Protein AF-A0A1D6MT49-F1 (afdb_monomer)

Radius of gyration: 26.27 Å; Cα contacts (8 Å, |Δi|>4): 702; chains: 1; bounding box: 65×64×84 Å

Sequence (466 aa):
MQILVSMPCKPRFYFLPGPWLQYLLSILHSFCSPIRRLLASCLGPEHRSIMLPVFSGKDNLLPSGEEADRLFKALKNCRVRYFKDNGHTLLLVQSITLNSSPVIPISLSDYTYMYVCKRQCISSAIIFVPAQEDGVNLLTVIKGANMYRRGRQRDSVTDYLPPTLSEFRQTFDVDHRLFHLALSPVMMSTLKDGKIVRGLAGVPDKGPVLFVGYHALMGIELSPLYEEFLREKRTVVRGMAHPFLFGKKFESSRQETSRFDTVSMYGGLPVTPINMYRLFQRNQFVLLYPGGVREALHRKGEEYKLFWPDQPEFVRMAARFGVTIIPFGCVGEDDVLELVLDYNDQKNIPGLREWIQSINKEAERVRDSVKGEDGNQDMYLPALLPKVPGRFYYLFGQPIEMKGMGNLVRDRKSANEVYLRIKSQVEEIMSYLKRKREEDPYRSLPQRALYQATWGASAQVPTFEP

Mean predicted aligned error: 12.81 Å

Solvent-accessible surface area (backbone atoms only — not comparable to full-atom values): 27119 Å² total; per-residue (Å²): 135,89,88,90,88,87,88,86,91,83,88,80,81,80,85,69,58,71,72,57,48,51,50,52,49,50,48,54,54,62,52,55,55,54,51,54,53,50,49,58,68,56,61,43,99,86,54,90,68,68,39,74,57,75,33,23,53,65,26,94,83,49,59,41,70,67,50,36,47,49,47,55,74,71,35,95,50,53,48,52,31,22,37,64,90,36,44,77,45,70,73,45,66,70,69,86,87,80,97,75,86,82,88,78,89,78,79,92,76,85,84,92,74,95,67,87,79,77,96,76,76,60,79,80,79,87,87,66,73,81,41,53,47,92,93,59,58,67,66,59,49,35,43,22,72,67,64,55,41,54,57,98,61,74,45,81,74,82,38,58,63,79,70,50,73,67,55,47,43,46,47,53,69,54,74,33,31,66,56,49,65,56,32,57,68,42,51,27,12,15,29,97,90,66,52,62,40,75,41,61,80,32,53,77,97,66,52,30,32,37,39,38,36,69,41,46,63,78,48,66,63,49,61,63,51,55,51,49,33,43,71,77,66,70,43,72,52,32,32,53,34,65,58,67,61,77,53,68,86,85,58,50,48,75,31,67,70,58,84,50,19,54,46,38,34,59,44,32,36,60,63,45,74,69,52,53,51,56,36,49,77,63,38,33,38,34,35,41,37,74,23,38,63,40,22,21,60,44,48,86,95,38,80,95,53,83,34,51,55,96,67,37,59,69,49,23,55,32,17,69,69,35,24,30,36,27,33,23,20,62,45,34,60,83,30,43,37,39,81,75,35,35,66,83,57,42,59,72,37,85,70,50,27,59,51,34,52,54,51,46,75,70,46,80,73,93,40,82,88,42,73,69,76,45,29,42,67,84,52,76,83,70,42,72,42,84,32,89,60,25,38,34,40,37,40,36,39,57,68,42,73,23,58,90,40,52,63,31,59,76,36,62,66,62,17,39,52,52,40,52,50,46,52,50,51,21,53,49,42,35,54,50,48,63,56,48,54,75,64,23,83,45,33,34,52,69,51,41,50,52,48,26,72,73,67,35,88,83,50,84,79,74,66,56,85,120

pLDDT: mean 74.91, std 25.76, range [18.22, 98.81]

Organism: Zea mays (NCBI:txid4577)

Nearest PDB structures (foldseek):
  6jd4-assembly2_B  TM=3.204E-01  e=1.076E+00  Mycobacterium tuberculosis H37Rv
  4nh0-assembly1_A  TM=3.277E-01  e=1.974E+00  Thermomonospora curvata DSM 43183
  6j17-assembly1_A  TM=3.357E-01  e=2.098E+00  Mycobacterium tuberculosis H37Rv

InterPro domains:
  IPR007130 Diacylglycerol acyltransferase [PF03982] (284-357)

Structure (mmCIF, N/CA/C/O backbone):
data_AF-A0A1D6MT49-F1
#
_entry.id   AF-A0A1D6MT49-F1
#
loop_
_atom_site.group_PDB
_atom_site.id
_atom_site.type_symbol
_atom_site.label_atom_id
_atom_site.label_alt_id
_atom_site.label_comp_id
_atom_site.label_asym_id
_atom_site.label_entity_id
_atom_site.label_seq_id
_atom_site.pdbx_PDB_ins_code
_atom_site.Cartn_x
_atom_site.Cartn_y
_atom_site.Cartn_z
_atom_site.occupancy
_atom_site.B_iso_or_equiv
_atom_site.auth_seq_id
_atom_site.auth_comp_id
_atom_site.auth_asym_id
_atom_site.auth_atom_id
_atom_site.pdbx_PDB_model_num
ATOM 1 N N . MET A 1 1 ? 20.305 -27.100 -59.158 1.00 22.44 1 MET A N 1
ATOM 2 C CA . MET A 1 1 ? 21.741 -27.312 -58.875 1.00 22.44 1 MET A CA 1
ATOM 3 C C . MET A 1 1 ? 22.412 -25.938 -58.880 1.00 22.44 1 MET A C 1
ATOM 5 O O . MET A 1 1 ? 22.217 -25.247 -59.867 1.00 22.44 1 MET A O 1
ATOM 9 N N . GLN A 1 2 ? 23.099 -25.582 -57.773 1.00 18.52 2 GLN A N 1
ATOM 10 C CA . GLN A 1 2 ? 23.816 -24.317 -57.415 1.00 18.52 2 GLN A CA 1
ATOM 11 C C . GLN A 1 2 ? 22.938 -23.040 -57.283 1.00 18.52 2 GLN A C 1
ATOM 13 O O . GLN A 1 2 ? 22.251 -22.708 -58.236 1.00 18.52 2 GLN A O 1
ATOM 18 N N . ILE A 1 3 ? 22.746 -22.301 -56.166 1.00 18.22 3 ILE A N 1
ATOM 19 C CA . ILE A 1 3 ? 23.397 -21.967 -54.858 1.00 18.22 3 ILE A CA 1
ATOM 20 C C . ILE A 1 3 ? 24.230 -20.643 -54.827 1.00 18.22 3 ILE A C 1
ATOM 22 O O . ILE A 1 3 ? 25.303 -20.605 -55.414 1.00 18.22 3 ILE A O 1
ATOM 26 N N . LEU A 1 4 ? 23.735 -19.671 -54.007 1.00 19.23 4 LEU A N 1
ATOM 27 C CA . LEU A 1 4 ? 24.318 -18.471 -53.302 1.00 19.23 4 LEU A CA 1
ATOM 28 C C . LEU A 1 4 ? 24.817 -17.232 -54.127 1.00 19.23 4 LEU A C 1
ATOM 30 O O . LEU A 1 4 ? 25.300 -17.426 -55.229 1.00 19.23 4 LEU A O 1
ATOM 34 N N . VAL A 1 5 ? 24.743 -15.928 -53.728 1.00 19.23 5 VAL A N 1
ATOM 35 C CA . VAL A 1 5 ? 24.932 -15.195 -52.428 1.00 19.23 5 VAL A CA 1
ATOM 36 C C . VAL A 1 5 ? 24.256 -13.764 -52.367 1.00 19.23 5 VAL A C 1
ATOM 38 O O . VAL A 1 5 ? 24.274 -13.043 -53.355 1.00 19.23 5 VAL A O 1
ATOM 41 N N . SER A 1 6 ? 23.737 -13.383 -51.171 1.00 19.42 6 SER A N 1
ATOM 42 C CA . SER A 1 6 ? 23.529 -12.092 -50.402 1.00 19.42 6 SER A CA 1
ATOM 43 C C . SER A 1 6 ? 22.994 -10.706 -50.908 1.00 19.42 6 SER A C 1
ATOM 45 O O . SER A 1 6 ? 23.407 -10.172 -51.927 1.00 19.42 6 SER A O 1
ATOM 47 N N . MET A 1 7 ? 22.192 -10.075 -50.010 1.00 24.58 7 MET A N 1
ATOM 48 C CA . MET A 1 7 ? 21.648 -8.680 -49.832 1.00 24.58 7 MET A CA 1
ATOM 49 C C . MET A 1 7 ? 22.694 -7.509 -49.824 1.00 24.58 7 MET A C 1
ATOM 51 O O . MET A 1 7 ? 23.863 -7.874 -49.706 1.00 24.58 7 MET A O 1
ATOM 55 N N . PRO A 1 8 ? 22.385 -6.155 -49.858 1.00 26.84 8 PRO A N 1
ATOM 56 C CA . PRO A 1 8 ? 21.319 -5.414 -49.109 1.00 26.84 8 PRO A CA 1
ATOM 57 C C . PRO A 1 8 ? 20.685 -4.080 -49.658 1.00 26.84 8 PRO A C 1
ATOM 59 O O . PRO A 1 8 ? 21.189 -3.423 -50.559 1.00 26.84 8 PRO A O 1
ATOM 62 N N . CYS A 1 9 ? 19.586 -3.659 -48.993 1.00 23.52 9 CYS A N 1
ATOM 63 C CA . CYS A 1 9 ? 19.041 -2.293 -48.743 1.00 23.52 9 CYS A CA 1
ATOM 64 C C . CYS A 1 9 ? 18.760 -1.257 -49.871 1.00 23.52 9 CYS A C 1
ATOM 66 O O . CYS A 1 9 ? 19.683 -0.623 -50.373 1.00 23.52 9 CYS A O 1
ATOM 68 N N . LYS A 1 10 ? 17.470 -0.888 -50.065 1.00 21.61 10 LYS A N 1
ATOM 69 C CA . LYS A 1 10 ? 16.895 0.494 -49.960 1.00 21.61 10 LYS A CA 1
ATOM 70 C C . LYS A 1 10 ? 15.378 0.530 -50.299 1.00 21.61 10 LYS A C 1
ATOM 72 O O . LYS A 1 10 ? 14.931 -0.278 -51.110 1.00 21.61 10 LYS A O 1
ATOM 77 N N . PRO A 1 11 ? 14.577 1.443 -49.703 1.00 27.05 11 PRO A N 1
ATOM 78 C CA . PRO A 1 11 ? 13.114 1.449 -49.819 1.00 27.05 11 PRO A CA 1
ATOM 79 C C . PRO A 1 11 ? 12.639 2.092 -51.133 1.00 27.05 11 PRO A C 1
ATOM 81 O O . PRO A 1 11 ? 13.095 3.173 -51.504 1.00 27.05 11 PRO A O 1
ATOM 84 N N . ARG A 1 12 ? 11.690 1.450 -51.828 1.00 23.98 12 ARG A N 1
ATOM 85 C CA . ARG A 1 12 ? 10.946 2.060 -52.942 1.00 23.98 12 ARG A CA 1
ATOM 86 C C . ARG A 1 12 ? 9.731 2.807 -52.390 1.00 23.98 12 ARG A C 1
ATOM 88 O O . ARG A 1 12 ? 8.827 2.190 -51.835 1.00 23.98 12 ARG A O 1
ATOM 95 N N . PHE A 1 13 ? 9.713 4.124 -52.576 1.00 25.23 13 PHE A N 1
ATOM 96 C CA . PHE A 1 13 ? 8.504 4.940 -52.495 1.00 25.23 13 PHE A CA 1
ATOM 97 C C . PHE A 1 13 ? 7.553 4.526 -53.624 1.00 25.23 13 PHE A C 1
ATOM 99 O O . PHE A 1 13 ? 7.939 4.539 -54.794 1.00 25.23 13 PHE A O 1
ATOM 106 N N . TYR A 1 14 ? 6.315 4.166 -53.288 1.00 25.69 14 TYR A N 1
ATOM 107 C CA . TYR A 1 14 ? 5.247 4.052 -54.276 1.00 25.69 14 TYR A CA 1
ATOM 108 C C . TYR A 1 14 ? 4.741 5.465 -54.596 1.00 25.69 14 TYR A C 1
ATOM 110 O O . TYR A 1 14 ? 4.275 6.179 -53.710 1.00 25.69 14 TYR A O 1
ATOM 118 N N . PHE A 1 15 ? 4.873 5.886 -55.856 1.00 27.39 15 PHE A N 1
ATOM 119 C CA . PHE A 1 15 ? 4.299 7.135 -56.355 1.00 27.39 15 PHE A CA 1
ATOM 120 C C . PHE A 1 15 ? 2.765 7.043 -56.313 1.00 27.39 15 PHE A C 1
ATOM 122 O O . PHE A 1 15 ? 2.170 6.261 -57.053 1.00 27.39 15 PHE A O 1
ATOM 129 N N . LEU A 1 16 ? 2.123 7.840 -55.455 1.00 29.00 16 LEU A N 1
ATOM 130 C CA . LEU A 1 16 ? 0.675 8.063 -55.495 1.00 29.00 16 LEU A CA 1
ATOM 131 C C . LEU A 1 16 ? 0.337 9.047 -56.637 1.00 29.00 16 LEU A C 1
ATOM 133 O O . LEU A 1 16 ? 1.079 10.014 -56.829 1.00 29.00 16 LEU A O 1
ATOM 137 N N . PRO A 1 17 ? -0.765 8.852 -57.389 1.00 30.45 17 PRO A N 1
ATOM 138 C CA . PRO A 1 17 ? -1.166 9.763 -58.464 1.00 30.45 17 PRO A CA 1
ATOM 139 C C . PRO A 1 17 ? -1.373 11.199 -57.953 1.00 30.45 17 PRO A C 1
ATOM 141 O O . PRO A 1 17 ? -1.915 11.398 -56.866 1.00 30.45 17 PRO A O 1
ATOM 144 N N . GLY A 1 18 ? -1.005 12.207 -58.754 1.00 31.23 18 GLY A N 1
ATOM 145 C CA . GLY A 1 18 ? -1.071 13.639 -58.397 1.00 31.23 18 GLY A CA 1
ATOM 146 C C . GLY A 1 18 ? -2.374 14.124 -57.726 1.00 31.23 18 GLY A C 1
ATOM 147 O O . GLY A 1 18 ? -2.281 14.854 -56.738 1.00 31.23 18 GLY A O 1
ATOM 148 N N . PRO A 1 19 ? -3.573 13.675 -58.151 1.00 33.53 19 PRO A N 1
ATOM 149 C CA . PRO A 1 19 ? -4.834 14.037 -57.496 1.00 33.53 19 PRO A CA 1
ATOM 150 C C . PRO A 1 19 ? -4.974 13.476 -56.072 1.00 33.53 19 PRO A C 1
ATOM 152 O O . PRO A 1 19 ? -5.526 14.137 -55.197 1.00 33.53 19 PRO A O 1
ATOM 155 N N . TRP A 1 20 ? -4.427 12.284 -55.810 1.00 31.34 20 TRP A N 1
ATOM 156 C CA . TRP A 1 20 ? -4.432 11.652 -54.487 1.00 31.34 20 TRP A CA 1
ATOM 157 C C . TRP A 1 20 ? -3.430 12.302 -53.537 1.00 31.34 20 TRP A C 1
ATOM 159 O O . TRP A 1 20 ? -3.721 12.447 -52.354 1.00 31.34 20 TRP A O 1
ATOM 169 N N . LEU A 1 21 ? -2.280 12.749 -54.051 1.00 31.88 21 LEU A N 1
ATOM 170 C CA . LEU A 1 21 ? -1.308 13.520 -53.277 1.00 31.88 21 LEU A CA 1
ATOM 171 C C . LEU A 1 21 ? -1.859 14.908 -52.914 1.00 31.88 21 LEU A C 1
ATOM 173 O O . LEU A 1 21 ? -1.685 15.352 -51.785 1.00 31.88 21 LEU A O 1
ATOM 177 N N . GLN A 1 22 ? -2.579 15.569 -53.827 1.00 33.41 22 GLN A N 1
ATOM 178 C CA . GLN A 1 22 ? -3.292 16.821 -53.541 1.00 33.41 22 GLN A CA 1
ATOM 179 C C . GLN A 1 22 ? -4.463 16.626 -52.576 1.00 33.41 22 GLN A C 1
ATOM 181 O O . GLN A 1 22 ? -4.659 17.468 -51.705 1.00 33.41 22 GLN A O 1
ATOM 186 N N . TYR A 1 23 ? -5.185 15.507 -52.658 1.00 36.97 23 TYR A N 1
ATOM 187 C CA . TYR A 1 23 ? -6.219 15.146 -51.690 1.00 36.97 23 TYR A CA 1
ATOM 188 C C . TYR A 1 23 ? -5.621 14.913 -50.292 1.00 36.97 23 TYR A C 1
ATOM 190 O O . TYR A 1 23 ? -6.043 15.562 -49.339 1.00 36.97 23 TYR A O 1
ATOM 198 N N . LEU A 1 24 ? -4.558 14.110 -50.171 1.00 32.41 24 LEU A N 1
ATOM 199 C CA . LEU A 1 24 ? -3.821 13.891 -48.916 1.00 32.41 24 LEU A CA 1
ATOM 200 C C . LEU A 1 24 ? -3.189 15.175 -48.360 1.00 32.41 24 LEU A C 1
ATOM 202 O O . LEU A 1 24 ? -3.254 15.409 -47.158 1.00 32.41 24 LEU A O 1
ATOM 206 N N . LEU A 1 25 ? -2.624 16.039 -49.209 1.00 34.34 25 LEU A N 1
ATOM 207 C CA . LEU A 1 25 ? -2.097 17.345 -48.800 1.00 34.34 25 LEU A CA 1
ATOM 208 C C . LEU A 1 25 ? -3.211 18.310 -48.386 1.00 34.34 25 LEU A C 1
ATOM 210 O O . LEU A 1 25 ? -3.005 19.074 -47.452 1.00 34.34 25 LEU A O 1
ATOM 214 N N . SER A 1 26 ? -4.381 18.269 -49.032 1.00 33.81 26 SER A N 1
ATOM 215 C CA . SER A 1 26 ? -5.559 19.065 -48.655 1.00 33.81 26 SER A CA 1
ATOM 216 C C . SER A 1 26 ? -6.146 18.608 -47.322 1.00 33.81 26 SER A C 1
ATOM 218 O O . SER A 1 26 ? -6.493 19.446 -46.496 1.00 33.81 26 SER A O 1
ATOM 220 N N . ILE A 1 27 ? -6.140 17.296 -47.067 1.00 34.47 27 ILE A N 1
ATOM 221 C CA . ILE A 1 27 ? -6.433 16.689 -45.771 1.00 34.47 27 ILE A CA 1
ATOM 222 C C . ILE A 1 27 ? -5.391 17.206 -44.772 1.00 34.47 27 ILE A C 1
ATOM 224 O O . ILE A 1 27 ? -5.742 17.953 -43.874 1.00 34.47 27 ILE A O 1
ATOM 228 N N . LEU A 1 28 ? -4.092 16.981 -44.968 1.00 31.69 28 LEU A N 1
ATOM 229 C CA . LEU A 1 28 ? -3.046 17.434 -44.036 1.00 31.69 28 LEU A CA 1
ATOM 230 C C . LEU A 1 28 ? -3.089 18.955 -43.746 1.00 31.69 28 LEU A C 1
ATOM 232 O O . LEU A 1 28 ? -2.976 19.365 -42.588 1.00 31.69 28 LEU A O 1
ATOM 236 N N . HIS A 1 29 ? -3.344 19.806 -44.749 1.00 32.69 29 HIS A N 1
ATOM 237 C CA . HIS A 1 29 ? -3.513 21.257 -44.563 1.00 32.69 29 HIS A CA 1
ATOM 238 C C . HIS A 1 29 ? -4.790 21.611 -43.781 1.00 32.69 29 HIS A C 1
ATOM 240 O O . HIS A 1 29 ? -4.765 22.490 -42.910 1.00 32.69 29 HIS A O 1
ATOM 246 N N . SER A 1 30 ? -5.894 20.915 -44.068 1.00 34.25 30 SER A N 1
ATOM 247 C CA . SER A 1 30 ? -7.178 21.068 -43.377 1.00 34.25 30 SER A CA 1
ATOM 248 C C . SER A 1 30 ? -7.154 20.463 -41.966 1.00 34.25 30 SER A C 1
ATOM 250 O O . SER A 1 30 ? -7.950 20.860 -41.128 1.00 34.25 30 SER A O 1
ATOM 252 N N . PHE A 1 31 ? -6.195 19.586 -41.643 1.00 32.00 31 PHE A N 1
ATOM 253 C CA . PHE A 1 31 ? -5.960 19.054 -40.295 1.00 32.00 31 PHE A CA 1
ATOM 254 C C . PHE A 1 31 ? -5.056 19.977 -39.451 1.00 32.00 31 PHE A C 1
ATOM 256 O O . PHE A 1 31 ? -5.319 20.186 -38.266 1.00 32.00 31 PHE A O 1
ATOM 263 N N . CYS A 1 32 ? -4.033 20.618 -40.031 1.00 30.72 32 CYS A N 1
ATOM 264 C CA . CYS A 1 32 ? -3.114 21.483 -39.272 1.00 30.72 32 CYS A CA 1
ATOM 265 C C . CYS A 1 32 ? -3.709 22.846 -38.846 1.00 30.72 32 CYS A C 1
ATOM 267 O O . CYS A 1 32 ? -3.345 23.372 -37.787 1.00 30.72 32 CYS A O 1
ATOM 269 N N . SER A 1 33 ? -4.621 23.441 -39.629 1.00 32.62 33 SER A N 1
ATOM 270 C CA . SER A 1 33 ? -5.199 24.771 -39.329 1.00 32.62 33 SER A CA 1
ATOM 271 C C . SER A 1 33 ? -6.239 24.763 -38.187 1.00 32.62 33 SER A C 1
ATOM 273 O O . SER A 1 33 ? -6.153 25.626 -37.302 1.00 32.62 33 SER A O 1
ATOM 275 N N . PRO A 1 34 ? -7.185 23.802 -38.117 1.00 37.09 34 PRO A N 1
ATOM 276 C CA . PRO A 1 34 ? -8.153 23.709 -37.027 1.00 37.09 34 PRO A CA 1
ATOM 277 C C . PRO A 1 34 ? -7.508 23.273 -35.717 1.00 37.09 34 PRO A C 1
ATOM 279 O O . PRO A 1 34 ? -7.871 23.818 -34.683 1.00 37.09 34 PRO A O 1
ATOM 282 N N . ILE A 1 35 ? -6.504 22.386 -35.739 1.00 35.97 35 ILE A N 1
ATOM 283 C CA . ILE A 1 35 ? -5.742 22.009 -34.537 1.00 35.97 35 ILE A CA 1
ATOM 284 C C . ILE A 1 35 ? -5.050 23.238 -33.937 1.00 35.97 35 ILE A C 1
ATOM 286 O O . ILE A 1 35 ? -5.161 23.467 -32.737 1.00 35.97 35 ILE A O 1
ATOM 290 N N . ARG A 1 36 ? -4.406 24.091 -34.749 1.00 34.56 36 ARG A N 1
ATOM 291 C CA . ARG A 1 36 ? -3.805 25.349 -34.261 1.00 34.56 36 ARG A CA 1
ATOM 292 C C . ARG A 1 36 ? -4.834 26.302 -33.646 1.00 34.56 36 ARG A C 1
ATOM 294 O O . ARG A 1 36 ? -4.564 26.863 -32.586 1.00 34.56 36 ARG A O 1
ATOM 301 N N . ARG A 1 37 ? -6.007 26.477 -34.269 1.00 34.66 37 ARG A N 1
ATOM 302 C CA . ARG A 1 37 ? -7.079 27.352 -33.746 1.00 34.66 37 ARG A CA 1
ATOM 303 C C . ARG A 1 37 ? -7.774 26.767 -32.512 1.00 34.66 37 ARG A C 1
ATOM 305 O O . ARG A 1 37 ? -8.091 27.508 -31.586 1.00 34.66 37 ARG A O 1
ATOM 312 N N . LEU A 1 38 ? -7.965 25.450 -32.460 1.00 36.88 38 LEU A N 1
ATOM 313 C CA . LEU A 1 38 ? -8.563 24.739 -31.330 1.00 36.88 38 LEU A CA 1
ATOM 314 C C . LEU A 1 38 ? -7.609 24.723 -30.127 1.00 36.88 38 LEU A C 1
ATOM 316 O O . LEU A 1 38 ? -8.044 25.031 -29.018 1.00 36.88 38 LEU A O 1
ATOM 320 N N . LEU A 1 39 ? -6.312 24.475 -30.351 1.00 35.84 39 LEU A N 1
ATOM 321 C CA . LEU A 1 39 ? -5.260 24.637 -29.344 1.00 35.84 39 LEU A CA 1
ATOM 322 C C . LEU A 1 39 ? -5.240 26.079 -28.827 1.00 35.84 39 LEU A C 1
ATOM 324 O O . LEU A 1 39 ? -5.322 26.271 -27.621 1.00 35.84 39 LEU A O 1
ATOM 328 N N . ALA A 1 40 ? -5.257 27.091 -29.702 1.00 36.06 40 ALA A N 1
ATOM 329 C CA . ALA A 1 40 ? -5.340 28.494 -29.285 1.00 36.06 40 ALA A CA 1
ATOM 330 C C . ALA A 1 40 ? -6.603 28.802 -28.450 1.00 36.06 40 ALA A C 1
ATOM 332 O O . ALA A 1 40 ? -6.521 29.533 -27.467 1.00 36.06 40 ALA A O 1
ATOM 333 N N . SER A 1 41 ? -7.752 28.193 -28.772 1.00 35.62 41 SER A N 1
ATOM 334 C CA . SER A 1 41 ? -9.004 28.366 -28.014 1.00 35.62 41 SER A CA 1
ATOM 335 C C . SER A 1 41 ? -9.035 27.626 -26.664 1.00 35.62 41 SER A C 1
ATOM 337 O O . SER A 1 41 ? -9.699 28.068 -25.731 1.00 35.62 41 SER A O 1
ATOM 339 N N . CYS A 1 42 ? -8.297 26.517 -26.534 1.00 35.50 42 CYS A N 1
ATOM 340 C CA . CYS A 1 42 ? -8.159 25.740 -25.296 1.00 35.50 42 CYS A CA 1
ATOM 341 C C . CYS A 1 42 ? -7.047 26.271 -24.369 1.00 35.50 42 CYS A C 1
ATOM 343 O O . CYS A 1 42 ? -6.980 25.858 -23.213 1.00 35.50 42 CYS A O 1
ATOM 345 N N . LEU A 1 43 ? -6.186 27.165 -24.873 1.00 36.94 43 LEU A N 1
ATOM 346 C CA . LEU A 1 43 ? -5.011 27.739 -24.201 1.00 36.94 43 LEU A CA 1
ATOM 347 C C . LEU A 1 43 ? -5.236 29.157 -23.644 1.00 36.94 43 LEU A C 1
ATOM 349 O O . LEU A 1 43 ? -4.282 29.788 -23.190 1.00 36.94 43 LEU A O 1
ATOM 353 N N . GLY A 1 44 ? -6.473 29.667 -23.651 1.00 35.16 44 GLY A N 1
ATOM 354 C CA . GLY A 1 44 ? -6.799 30.920 -22.965 1.00 35.16 44 GLY A CA 1
ATOM 355 C C . GLY A 1 44 ? -6.464 30.845 -21.462 1.00 35.16 44 GLY A C 1
ATOM 356 O O . GLY A 1 44 ? -6.595 29.768 -20.871 1.00 35.16 44 GLY A O 1
ATOM 357 N N . PRO A 1 45 ? -6.063 31.962 -20.820 1.00 34.75 45 PRO A N 1
ATOM 358 C CA . PRO A 1 45 ? -5.548 31.988 -19.442 1.00 34.75 45 PRO A CA 1
ATOM 359 C C . PRO A 1 45 ? -6.517 31.445 -18.372 1.00 34.75 45 PRO A C 1
ATOM 361 O O . PRO A 1 45 ? -6.096 31.168 -17.251 1.00 34.75 45 PRO A O 1
ATOM 364 N N . GLU A 1 46 ? -7.789 31.221 -18.713 1.00 34.12 46 GLU A N 1
ATOM 365 C CA . GLU A 1 46 ? -8.820 30.706 -17.806 1.00 34.12 46 GLU A CA 1
ATOM 366 C C . GLU A 1 46 ? -9.073 29.180 -17.882 1.00 34.12 46 GLU A C 1
ATOM 368 O O . GLU A 1 46 ? -9.822 28.634 -17.065 1.00 34.12 46 GLU A O 1
ATOM 373 N N . HIS A 1 47 ? -8.464 28.439 -18.821 1.00 37.19 47 HIS A N 1
ATOM 374 C CA . HIS A 1 47 ? -8.821 27.033 -19.077 1.00 37.19 47 HIS A CA 1
ATOM 375 C C . HIS A 1 47 ? -7.827 25.995 -18.504 1.00 37.19 47 HIS A C 1
ATOM 377 O O . HIS A 1 47 ? -6.733 25.777 -19.015 1.00 37.19 47 HIS A O 1
ATOM 383 N N . ARG A 1 48 ? -8.257 25.261 -17.460 1.00 39.19 48 ARG A N 1
ATOM 384 C CA . ARG A 1 48 ? -7.541 24.125 -16.825 1.00 39.19 48 ARG A CA 1
ATOM 385 C C . ARG A 1 48 ? -7.928 22.745 -17.403 1.00 39.19 48 ARG A C 1
ATOM 387 O O . ARG A 1 48 ? -8.252 21.829 -16.649 1.00 39.19 48 ARG A O 1
ATOM 394 N N . SER A 1 49 ? -7.969 22.574 -18.723 1.00 39.41 49 SER A N 1
ATOM 395 C CA . SER A 1 49 ? -8.287 21.265 -19.331 1.00 39.41 49 SER A CA 1
ATOM 396 C C . SER A 1 49 ? -7.034 20.379 -19.442 1.00 39.41 49 SER A C 1
ATOM 398 O O . SER A 1 49 ? -5.986 20.846 -19.882 1.00 39.41 49 SER A O 1
ATOM 400 N N . ILE A 1 50 ? -7.127 19.103 -19.042 1.00 42.78 50 ILE A N 1
ATOM 401 C CA . ILE A 1 50 ? -6.077 18.083 -19.244 1.00 42.78 50 ILE A CA 1
ATOM 402 C C . ILE A 1 50 ? -6.347 17.376 -20.579 1.00 42.78 50 ILE A C 1
ATOM 404 O O . ILE A 1 50 ? -7.484 16.980 -20.828 1.00 42.78 50 ILE A O 1
ATOM 408 N N . MET A 1 51 ? -5.322 17.223 -21.421 1.00 47.19 51 MET A N 1
ATOM 409 C CA . MET A 1 51 ? -5.419 16.637 -22.767 1.00 47.19 51 MET A CA 1
ATOM 410 C C . MET A 1 51 ? -4.627 15.321 -22.847 1.00 47.19 51 MET A C 1
ATOM 412 O O . MET A 1 51 ? -3.502 15.287 -22.348 1.00 47.19 51 MET A O 1
ATOM 416 N N . LEU A 1 52 ? -5.197 14.279 -23.477 1.00 47.19 52 LEU A N 1
ATOM 417 C CA . LEU A 1 52 ? -4.543 12.989 -23.778 1.00 47.19 52 LEU A CA 1
ATOM 418 C C . LEU A 1 52 ? -4.391 12.812 -25.286 1.00 47.19 52 LEU A C 1
ATOM 420 O O . LEU A 1 52 ? -5.267 12.226 -25.923 1.00 47.19 52 LEU A O 1
ATOM 424 N N . PRO A 1 53 ? -3.340 13.341 -25.904 1.00 49.66 53 PRO A N 1
ATOM 425 C CA . PRO A 1 53 ? -3.009 12.924 -27.250 1.00 49.66 53 PRO A CA 1
ATOM 426 C C . PRO A 1 53 ? -2.428 11.499 -27.243 1.00 49.66 53 PRO A C 1
ATOM 428 O O . PRO A 1 53 ? -1.492 11.179 -26.502 1.00 49.66 53 PRO A O 1
ATOM 431 N N . VAL A 1 54 ? -3.030 10.654 -28.079 1.00 48.81 54 VAL A N 1
ATOM 432 C CA . VAL A 1 54 ? -2.604 9.285 -28.379 1.00 48.81 54 VAL A CA 1
ATOM 433 C C . VAL A 1 54 ? -1.917 9.303 -29.742 1.00 48.81 54 VAL A C 1
ATOM 435 O O . VAL A 1 54 ? -2.482 9.831 -30.698 1.00 48.81 54 VAL A O 1
ATOM 438 N N . PHE A 1 55 ? -0.702 8.768 -29.818 1.00 50.56 55 PHE A N 1
ATOM 439 C CA . PHE A 1 55 ? 0.134 8.783 -31.021 1.00 50.56 55 PHE A CA 1
ATOM 440 C C . PHE A 1 55 ? 0.458 7.360 -31.466 1.00 50.56 55 PHE A C 1
ATOM 442 O O . PHE A 1 55 ? 0.603 6.467 -30.630 1.00 50.56 55 PHE A O 1
ATOM 449 N N . SER A 1 56 ? 0.610 7.177 -32.775 1.00 49.47 56 SER A N 1
ATOM 450 C CA . SER A 1 56 ? 0.796 5.880 -33.421 1.00 49.47 56 SER A CA 1
ATOM 451 C C . SER A 1 56 ? 2.077 5.882 -34.246 1.00 49.47 56 SER A C 1
ATOM 453 O O . SER A 1 56 ? 2.276 6.775 -35.065 1.00 49.47 56 SER A O 1
ATOM 455 N N . GLY A 1 57 ? 2.962 4.909 -34.035 1.00 44.94 57 GLY A N 1
ATOM 456 C CA . GLY A 1 57 ? 4.299 4.914 -34.635 1.00 44.94 57 GLY A CA 1
ATOM 457 C C . GLY A 1 57 ? 4.396 4.384 -36.069 1.00 44.94 57 GLY A C 1
ATOM 458 O O . GLY A 1 57 ? 5.345 4.742 -36.764 1.00 44.94 57 GLY A O 1
ATOM 459 N N . LYS A 1 58 ? 3.439 3.566 -36.532 1.00 51.25 58 LYS A N 1
ATOM 460 C CA . LYS A 1 58 ? 3.383 3.056 -37.922 1.00 51.25 58 LYS A CA 1
ATOM 461 C C . LYS A 1 58 ? 2.394 3.811 -38.807 1.00 51.25 58 LYS A C 1
ATOM 463 O O . LYS A 1 58 ? 2.140 3.400 -39.938 1.00 51.25 58 LYS A O 1
ATOM 468 N N . ASP A 1 59 ? 1.814 4.886 -38.290 1.00 50.81 59 ASP A N 1
ATOM 469 C CA . ASP A 1 59 ? 0.784 5.639 -38.984 1.00 50.81 59 ASP A CA 1
ATOM 470 C C . ASP A 1 59 ? 1.367 6.840 -39.745 1.00 50.81 59 ASP A C 1
ATOM 472 O O . ASP A 1 59 ? 2.201 7.576 -39.224 1.00 50.81 59 ASP A O 1
ATOM 476 N N . ASN A 1 60 ? 0.902 7.040 -40.979 1.00 50.38 60 ASN A N 1
ATOM 477 C CA . ASN A 1 60 ? 1.236 8.194 -41.820 1.00 50.38 60 ASN A CA 1
ATOM 478 C C . ASN A 1 60 ? 0.162 9.303 -41.749 1.00 50.38 60 ASN A C 1
ATOM 480 O O . ASN A 1 60 ? 0.308 10.327 -42.417 1.00 50.38 60 ASN A O 1
ATOM 484 N N . LEU A 1 61 ? -0.930 9.088 -40.999 1.00 44.06 61 LEU A N 1
ATOM 485 C CA . LEU A 1 61 ? -2.079 9.999 -40.877 1.00 44.06 61 LEU A CA 1
ATOM 486 C C . LEU A 1 61 ? -2.204 10.650 -39.486 1.00 44.06 61 LEU A C 1
ATOM 488 O O . LEU A 1 61 ? -2.625 11.804 -39.398 1.00 44.06 61 LEU A O 1
ATOM 492 N N . LEU A 1 62 ? -1.840 9.951 -38.405 1.00 48.69 62 LEU A N 1
ATOM 493 C CA . LEU A 1 62 ? -1.764 10.508 -37.048 1.00 48.69 62 LEU A CA 1
ATOM 494 C C . LEU A 1 62 ? -0.430 11.239 -36.797 1.00 48.69 62 LEU A C 1
ATOM 496 O O . LEU A 1 62 ? 0.561 10.992 -37.485 1.00 48.69 62 LEU A O 1
ATOM 500 N N . PRO A 1 63 ? -0.377 12.164 -35.818 1.00 49.41 63 PRO A N 1
ATOM 501 C CA . PRO A 1 63 ? 0.854 12.874 -35.494 1.00 49.41 63 PRO A CA 1
ATOM 502 C C . PRO A 1 63 ? 2.009 11.907 -35.172 1.00 49.41 63 PRO A C 1
ATOM 504 O O . PRO A 1 63 ? 1.843 10.945 -34.422 1.00 49.41 63 PRO A O 1
ATOM 507 N N . SER A 1 64 ? 3.182 12.174 -35.752 1.00 55.66 64 SER A N 1
ATOM 508 C CA . SER A 1 64 ? 4.385 11.347 -35.609 1.00 55.66 64 SER A CA 1
ATOM 509 C C . SER A 1 64 ? 4.957 11.396 -34.185 1.00 55.66 64 SER A C 1
ATOM 511 O O . SER A 1 64 ? 4.604 12.260 -33.379 1.00 55.66 64 SER A O 1
ATOM 513 N N . GLY A 1 65 ? 5.912 10.513 -33.872 1.00 55.66 65 GLY A N 1
ATOM 514 C CA . GLY A 1 65 ? 6.660 10.584 -32.608 1.00 55.66 65 GLY A CA 1
ATOM 515 C C . GLY A 1 65 ? 7.340 11.945 -32.369 1.00 55.66 65 GLY A C 1
ATOM 516 O O . GLY A 1 65 ? 7.463 12.381 -31.228 1.00 55.66 65 GLY A O 1
ATOM 517 N N . GLU A 1 66 ? 7.708 12.666 -33.431 1.00 60.44 66 GLU A N 1
ATOM 518 C CA . GLU A 1 66 ? 8.255 14.028 -33.332 1.00 60.44 66 GLU A CA 1
ATOM 519 C C . GLU A 1 66 ? 7.192 15.053 -32.915 1.00 60.44 66 GLU A C 1
ATOM 521 O O . GLU A 1 66 ? 7.458 15.953 -32.117 1.00 60.44 66 GLU A O 1
ATOM 526 N N . GLU A 1 67 ? 5.962 14.901 -33.405 1.00 59.50 67 GLU A N 1
ATOM 527 C CA . GLU A 1 67 ? 4.834 15.740 -33.004 1.00 59.50 67 GLU A CA 1
ATOM 528 C C . GLU A 1 67 ? 4.396 15.432 -31.562 1.00 59.50 67 GLU A C 1
ATOM 530 O O . GLU A 1 67 ? 4.017 16.346 -30.823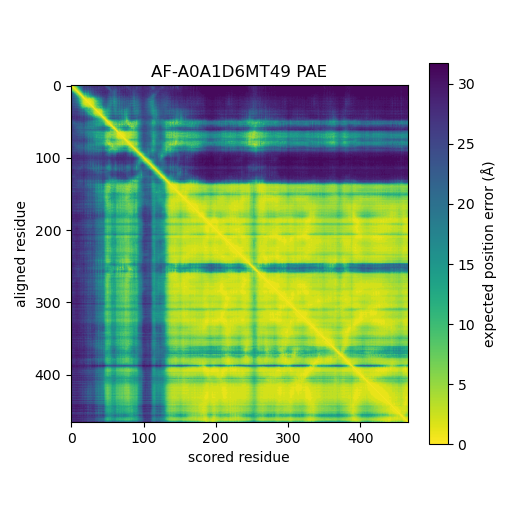 1.00 59.50 67 GLU A O 1
ATOM 535 N N . ALA A 1 68 ? 4.543 14.178 -31.120 1.00 61.75 68 ALA A N 1
ATOM 536 C CA . ALA A 1 68 ? 4.399 13.789 -29.719 1.00 61.75 68 ALA A CA 1
ATOM 537 C C . ALA A 1 68 ? 5.412 14.517 -28.825 1.00 61.75 68 ALA A C 1
ATOM 539 O O . ALA A 1 68 ? 5.027 15.144 -27.833 1.00 61.75 68 ALA A O 1
ATOM 540 N N . ASP A 1 69 ? 6.690 14.517 -29.218 1.00 61.22 69 ASP A N 1
ATOM 541 C CA . ASP A 1 69 ? 7.766 15.243 -28.533 1.00 61.22 69 ASP A CA 1
ATOM 542 C C . ASP A 1 69 ? 7.487 16.761 -28.499 1.00 61.22 69 ASP A C 1
ATOM 544 O O . ASP A 1 69 ? 7.681 17.420 -27.470 1.00 61.22 69 ASP A O 1
ATOM 548 N N . ARG A 1 70 ? 6.987 17.330 -29.605 1.00 64.25 70 ARG A N 1
ATOM 549 C CA . ARG A 1 70 ? 6.650 18.758 -29.714 1.00 64.25 70 ARG A CA 1
ATOM 550 C C . ARG A 1 70 ? 5.492 19.148 -28.798 1.00 64.25 70 ARG A C 1
ATOM 552 O O . ARG A 1 70 ? 5.595 20.137 -28.068 1.00 64.25 70 ARG A O 1
ATOM 559 N N . LEU A 1 71 ? 4.396 18.390 -28.820 1.00 62.47 71 LEU A N 1
ATOM 560 C CA . LEU A 1 71 ? 3.205 18.666 -28.012 1.00 62.47 71 LEU A CA 1
ATOM 561 C C . LEU A 1 71 ? 3.464 18.443 -26.523 1.00 62.47 71 LEU A C 1
ATOM 563 O O . LEU A 1 71 ? 2.989 19.238 -25.710 1.00 62.47 71 LEU A O 1
ATOM 567 N N . PHE A 1 72 ? 4.254 17.427 -26.167 1.00 64.06 72 PHE A N 1
ATOM 568 C CA . PHE A 1 72 ? 4.680 17.193 -24.788 1.00 64.06 72 PHE A CA 1
ATOM 569 C C . PHE A 1 72 ? 5.436 18.401 -24.214 1.00 64.06 72 PHE A C 1
ATOM 571 O O . PHE A 1 72 ? 5.146 18.845 -23.106 1.00 64.06 72 PHE A O 1
ATOM 578 N N . LYS A 1 73 ? 6.350 18.993 -24.996 1.00 67.81 73 LYS A N 1
ATOM 579 C CA . LYS A 1 73 ? 7.112 20.189 -24.595 1.00 67.81 73 LYS A CA 1
ATOM 580 C C . LYS A 1 73 ? 6.262 21.463 -24.569 1.00 67.81 73 LYS A C 1
ATOM 582 O O . LYS A 1 73 ? 6.465 22.318 -23.710 1.00 67.81 73 LYS A O 1
ATOM 587 N N . ALA A 1 74 ? 5.329 21.614 -25.510 1.00 61.53 74 ALA A N 1
ATOM 588 C CA . ALA A 1 74 ? 4.565 22.850 -25.684 1.00 61.53 74 ALA A CA 1
ATOM 589 C C . ALA A 1 74 ? 3.378 22.992 -24.713 1.00 61.53 74 ALA A C 1
ATOM 591 O O . ALA A 1 74 ? 2.981 24.110 -24.381 1.00 61.53 74 ALA A O 1
ATOM 592 N N . LEU A 1 75 ? 2.784 21.882 -24.264 1.00 60.56 75 LEU A N 1
ATOM 593 C CA . LEU A 1 75 ? 1.521 21.894 -23.526 1.00 60.56 75 LEU A CA 1
ATOM 594 C C . LEU A 1 75 ? 1.709 21.486 -22.065 1.00 60.56 75 LEU A C 1
ATOM 596 O O . LEU A 1 75 ? 1.735 20.306 -21.725 1.00 60.56 75 LEU A O 1
ATOM 600 N N . LYS A 1 76 ? 1.694 22.479 -21.167 1.00 53.72 76 LYS A N 1
ATOM 601 C CA . LYS A 1 76 ? 1.873 22.288 -19.713 1.00 53.72 76 LYS A CA 1
ATOM 602 C C . LYS A 1 76 ? 0.887 21.298 -19.063 1.00 53.72 76 LYS A C 1
ATOM 604 O O . LYS A 1 76 ? 1.170 20.776 -17.990 1.00 53.72 76 LYS A O 1
ATOM 609 N N . ASN A 1 77 ? -0.269 21.037 -19.685 1.00 54.62 77 ASN A N 1
ATOM 610 C CA . ASN A 1 77 ? -1.318 20.159 -19.150 1.00 54.62 77 ASN A CA 1
ATOM 611 C C . ASN A 1 77 ? -1.563 18.864 -19.944 1.00 54.62 77 ASN A C 1
ATOM 613 O O . ASN A 1 77 ? -2.559 18.183 -19.686 1.00 54.62 77 ASN A O 1
ATOM 617 N N . CYS A 1 78 ? -0.647 18.485 -20.827 1.00 60.00 78 CYS A N 1
ATOM 618 C CA . CYS A 1 78 ? -0.751 17.304 -21.680 1.00 60.00 78 CYS A CA 1
ATOM 619 C C . CYS A 1 78 ? -0.220 16.025 -20.999 1.00 60.00 78 CYS A C 1
ATOM 621 O O . CYS A 1 78 ? 0.764 16.090 -20.265 1.00 60.00 78 CYS A O 1
ATOM 623 N N . ARG A 1 79 ? -0.874 14.877 -21.224 1.00 60.53 79 ARG A N 1
ATOM 624 C CA . ARG A 1 79 ? -0.339 13.526 -20.971 1.00 60.53 79 ARG A CA 1
ATOM 625 C C . ARG A 1 79 ? -0.213 12.821 -22.313 1.00 60.53 79 ARG A C 1
ATOM 627 O O . ARG A 1 79 ? -1.195 12.758 -23.036 1.00 60.53 79 ARG A O 1
ATOM 634 N N . VAL A 1 80 ? 0.961 12.315 -22.662 1.00 60.28 80 VAL A N 1
ATOM 635 C CA . VAL A 1 80 ? 1.195 11.694 -23.975 1.00 60.28 80 VAL A CA 1
ATOM 636 C C . VAL A 1 80 ? 1.235 10.177 -23.827 1.00 60.28 80 VAL A C 1
ATOM 638 O O . VAL A 1 80 ? 1.811 9.666 -22.865 1.00 60.28 80 VAL A O 1
ATOM 641 N N . ARG A 1 81 ? 0.591 9.455 -24.750 1.00 63.72 81 ARG A N 1
ATOM 642 C CA . ARG A 1 81 ? 0.671 7.991 -24.852 1.00 63.72 81 ARG A CA 1
ATOM 643 C C . ARG A 1 81 ? 1.024 7.627 -26.292 1.00 63.72 81 ARG A C 1
ATOM 645 O O . ARG A 1 81 ? 0.297 8.001 -27.210 1.00 63.72 81 ARG A O 1
ATOM 652 N N . TYR A 1 82 ? 2.171 6.987 -26.485 1.00 59.28 82 TYR A N 1
ATOM 653 C CA . TYR A 1 82 ? 2.738 6.704 -27.804 1.00 59.28 82 TYR A CA 1
ATOM 654 C C . TYR A 1 82 ? 2.849 5.202 -28.013 1.00 59.28 82 TYR A C 1
ATOM 656 O O . TYR A 1 82 ? 3.593 4.552 -27.288 1.00 59.28 82 TYR A O 1
ATOM 664 N N . PHE A 1 83 ? 2.147 4.692 -29.022 1.00 61.62 83 PHE A N 1
ATOM 665 C CA . PHE A 1 83 ? 2.050 3.279 -29.364 1.00 61.62 83 PHE A CA 1
ATOM 666 C C . PHE A 1 83 ? 2.900 2.992 -30.596 1.00 61.62 83 PHE A C 1
ATOM 668 O O . PHE A 1 83 ? 2.513 3.297 -31.726 1.00 61.62 83 PHE A O 1
ATOM 675 N N . LYS A 1 84 ? 4.100 2.446 -30.381 1.00 55.97 84 LYS A N 1
ATOM 676 C CA . LYS A 1 84 ? 5.149 2.399 -31.414 1.00 55.97 84 LYS A CA 1
ATOM 677 C C . LYS A 1 84 ? 4.764 1.517 -32.599 1.00 55.97 84 LYS A C 1
ATOM 679 O O . LYS A 1 84 ? 5.063 1.860 -33.739 1.00 55.97 84 LYS A O 1
ATOM 684 N N . ASP A 1 85 ? 4.115 0.395 -32.319 1.00 59.19 85 ASP A N 1
ATOM 685 C CA . ASP A 1 85 ? 3.871 -0.662 -33.299 1.00 59.19 85 ASP A CA 1
ATOM 686 C C . ASP A 1 85 ? 2.475 -0.655 -33.921 1.00 59.19 85 ASP A C 1
ATOM 688 O O . ASP A 1 85 ? 2.160 -1.566 -34.688 1.00 59.19 85 ASP A O 1
ATOM 692 N N . ASN A 1 86 ? 1.698 0.389 -33.642 1.00 54.94 86 ASN A N 1
ATOM 693 C CA . ASN A 1 86 ? 0.293 0.499 -34.006 1.00 54.94 86 ASN A CA 1
ATOM 694 C C . ASN A 1 86 ? 0.074 1.487 -35.172 1.00 54.94 86 ASN A C 1
ATOM 696 O O . ASN A 1 86 ? 0.918 2.366 -35.421 1.00 54.94 86 ASN A O 1
ATOM 700 N N . GLY A 1 87 ? -1.041 1.346 -35.891 1.00 52.62 87 GLY A N 1
ATOM 701 C CA . GLY A 1 87 ? -1.514 2.199 -36.988 1.00 52.62 87 GLY A CA 1
ATOM 702 C C . GLY A 1 87 ? -2.764 3.037 -36.648 1.00 52.62 87 GLY A C 1
ATOM 703 O O . GLY A 1 87 ? -3.194 3.150 -35.502 1.00 52.62 87 GLY A O 1
ATOM 704 N N . HIS A 1 88 ? -3.380 3.651 -37.666 1.00 52.22 88 HIS A N 1
ATOM 705 C CA . HIS A 1 88 ? -4.525 4.572 -37.516 1.00 52.22 88 HIS A CA 1
ATOM 706 C C . HIS A 1 88 ? -5.790 3.957 -36.880 1.00 52.22 88 HIS A C 1
ATOM 708 O O . HIS A 1 88 ? -6.711 4.690 -36.507 1.00 52.22 88 HIS A O 1
ATOM 714 N N . THR A 1 89 ? -5.853 2.629 -36.733 1.00 48.59 89 THR A N 1
ATOM 715 C CA . THR A 1 89 ? -7.010 1.904 -36.179 1.00 48.59 89 THR A CA 1
ATOM 716 C C . THR A 1 89 ? -7.073 1.971 -34.651 1.00 48.59 89 THR A C 1
ATOM 718 O O . THR A 1 89 ? -8.115 1.671 -34.075 1.00 48.59 89 THR A O 1
ATOM 721 N N . LEU A 1 90 ? -6.030 2.476 -33.974 1.00 48.62 90 LEU A N 1
ATOM 722 C CA . LEU A 1 90 ? -6.013 2.727 -32.520 1.00 48.62 90 LEU A CA 1
ATOM 723 C C . LEU A 1 90 ? -7.256 3.458 -31.976 1.00 48.62 90 LEU A C 1
ATOM 725 O O . LEU A 1 90 ? -7.608 3.303 -30.804 1.00 48.62 90 LEU A O 1
ATOM 729 N N . LEU A 1 91 ? -7.889 4.289 -32.811 1.00 49.41 91 LEU A N 1
ATOM 730 C CA . LEU A 1 91 ? -9.007 5.163 -32.451 1.00 49.41 91 LEU A CA 1
ATOM 731 C C . LEU A 1 91 ? -10.308 4.852 -33.217 1.00 49.41 91 LEU A C 1
ATOM 733 O O . LEU A 1 91 ? -11.264 5.622 -33.100 1.00 49.41 91 LEU A O 1
ATOM 737 N N . LEU A 1 92 ? -10.377 3.761 -33.992 1.00 40.50 92 LEU A N 1
ATOM 738 C CA . LEU A 1 92 ? -11.577 3.398 -34.758 1.00 40.50 92 LEU A CA 1
ATOM 739 C C . LEU A 1 92 ? -12.683 2.850 -33.833 1.00 40.50 92 LEU A C 1
ATOM 741 O O . LEU A 1 92 ? -12.867 1.651 -33.653 1.00 40.50 92 LEU A O 1
ATOM 745 N N . VAL A 1 93 ? -13.473 3.752 -33.247 1.00 34.62 93 VAL A N 1
ATOM 746 C CA . VAL A 1 93 ? -14.702 3.403 -32.518 1.00 34.62 93 VAL A CA 1
ATOM 747 C C . VAL A 1 93 ? -15.888 3.473 -33.485 1.00 34.62 93 VAL A C 1
ATOM 749 O O . VAL A 1 93 ? -16.378 4.554 -33.805 1.00 34.62 93 VAL A O 1
ATOM 752 N N . GLN A 1 94 ? -16.365 2.324 -33.966 1.00 26.75 94 GLN A N 1
ATOM 753 C CA . GLN A 1 94 ? -17.534 2.241 -34.847 1.00 26.75 94 GLN A CA 1
ATOM 754 C C . GLN A 1 94 ? -18.827 2.156 -34.006 1.00 26.75 94 GLN A C 1
ATOM 756 O O . GLN A 1 94 ? -19.254 1.076 -33.622 1.00 26.75 94 GLN A O 1
ATOM 761 N N . SER A 1 95 ? -19.467 3.300 -33.736 1.00 29.33 95 SER A N 1
ATOM 762 C CA . SER A 1 95 ? -20.817 3.455 -33.138 1.00 29.33 95 SER A CA 1
ATOM 763 C C . SER A 1 95 ? -21.049 2.979 -31.683 1.00 29.33 95 SER A C 1
ATOM 765 O O . SER A 1 95 ? -20.594 1.927 -31.249 1.00 29.33 95 SER A O 1
ATOM 767 N N . ILE A 1 96 ? -21.818 3.771 -30.921 1.00 29.23 96 ILE A N 1
ATOM 768 C CA . ILE A 1 96 ? -22.280 3.491 -29.548 1.00 29.23 96 ILE A CA 1
ATOM 769 C C . ILE A 1 96 ? -23.812 3.408 -29.603 1.00 29.23 96 ILE A C 1
ATOM 771 O O . ILE A 1 96 ? -24.456 4.413 -29.896 1.00 29.23 96 ILE A O 1
ATOM 775 N N . THR A 1 97 ? -24.399 2.238 -29.327 1.00 24.84 97 THR A N 1
ATOM 776 C CA . THR A 1 97 ? -25.862 2.032 -29.370 1.00 24.84 97 THR A CA 1
ATOM 777 C C . THR A 1 97 ? -26.381 1.574 -28.003 1.00 24.84 97 THR A C 1
ATOM 779 O O . THR A 1 97 ? -25.828 0.648 -27.414 1.00 24.84 97 THR A O 1
ATOM 782 N N . LEU A 1 98 ? -27.446 2.211 -27.496 1.00 31.38 98 LEU A N 1
ATOM 783 C CA . LEU A 1 98 ? -28.172 1.824 -26.277 1.00 31.38 98 LEU A CA 1
ATOM 784 C C . LEU A 1 98 ? -29.572 1.322 -26.665 1.00 31.38 98 LEU A C 1
ATOM 786 O O . LEU A 1 98 ? -30.319 2.040 -27.326 1.00 31.38 98 LEU A O 1
ATOM 790 N N . ASN A 1 99 ? -29.953 0.115 -26.242 1.00 25.94 99 ASN A N 1
ATOM 791 C CA . ASN A 1 99 ? -31.308 -0.400 -26.455 1.00 25.94 99 ASN A CA 1
ATOM 792 C C . ASN A 1 99 ? -32.296 0.177 -25.429 1.00 25.94 99 ASN A C 1
ATOM 794 O O . ASN A 1 99 ? -32.334 -0.269 -24.284 1.00 25.94 99 ASN A O 1
ATOM 798 N N . SER A 1 100 ? -33.125 1.129 -25.863 1.00 26.88 100 SER A N 1
ATOM 799 C CA . SER A 1 100 ? -34.600 1.135 -25.731 1.00 26.88 100 SER A CA 1
ATOM 800 C C . SER A 1 100 ? -35.158 2.206 -26.699 1.00 26.88 100 SER A C 1
ATOM 802 O O . SER A 1 100 ? -34.867 3.384 -26.546 1.00 26.88 100 SER A O 1
ATOM 804 N N . SER A 1 101 ? -35.877 1.765 -27.736 1.00 24.52 101 SER A N 1
ATOM 805 C CA . SER A 1 101 ? -36.330 2.446 -28.979 1.00 24.52 101 SER A CA 1
ATOM 806 C C . SER A 1 101 ? -37.215 3.721 -28.844 1.00 24.52 101 SER A C 1
ATOM 808 O O . SER A 1 101 ? -37.695 3.974 -27.741 1.00 24.52 101 SER A O 1
ATOM 810 N N . PRO A 1 102 ? -37.564 4.457 -29.946 1.00 31.86 102 PRO A N 1
ATOM 811 C CA . PRO A 1 102 ? -37.183 4.270 -31.356 1.00 31.86 102 PRO A CA 1
ATOM 812 C C . PRO A 1 102 ? -36.479 5.467 -32.045 1.00 31.86 102 PRO A C 1
ATOM 814 O O . PRO A 1 102 ? -36.848 6.626 -31.901 1.00 31.86 102 PRO A O 1
ATOM 817 N N . VAL A 1 103 ? -35.486 5.100 -32.862 1.00 26.23 103 VAL A N 1
ATOM 818 C CA . VAL A 1 103 ? -35.168 5.563 -34.229 1.00 26.23 103 VAL A CA 1
ATOM 819 C C . VAL A 1 103 ? -35.335 7.056 -34.566 1.00 26.23 103 VAL A C 1
ATOM 821 O O . VAL A 1 103 ? -36.419 7.517 -34.907 1.00 26.23 103 VAL A O 1
ATOM 824 N N . ILE A 1 104 ? -34.193 7.740 -34.703 1.00 20.53 104 ILE A N 1
ATOM 825 C CA . ILE A 1 104 ? -33.950 8.680 -35.810 1.00 20.53 104 ILE A CA 1
ATOM 826 C C . ILE A 1 104 ? -32.605 8.272 -36.440 1.00 20.53 104 ILE A C 1
ATOM 828 O O . ILE A 1 104 ? -31.594 8.276 -35.735 1.00 20.53 104 ILE A O 1
ATOM 832 N N . PRO A 1 105 ? -32.554 7.874 -37.724 1.00 21.14 105 PRO A N 1
ATOM 833 C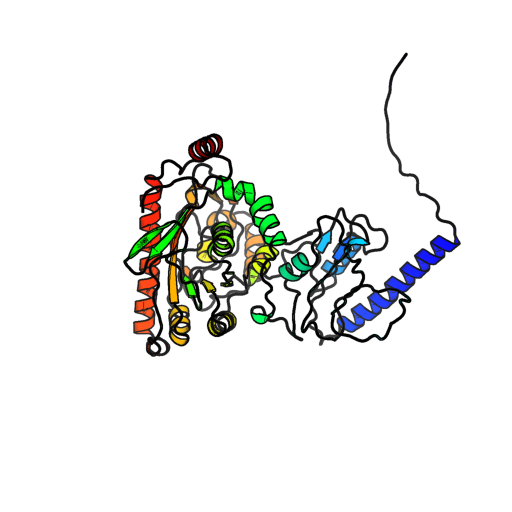 CA . PRO A 1 105 ? -31.305 7.509 -38.374 1.00 21.14 105 PRO A CA 1
ATOM 834 C C . PRO A 1 105 ? -30.546 8.793 -38.718 1.00 21.14 105 PRO A C 1
ATOM 836 O O . PRO A 1 105 ? -30.977 9.565 -39.572 1.00 21.14 105 PRO A O 1
ATOM 839 N N . ILE A 1 106 ? -29.413 9.038 -38.062 1.00 22.58 106 ILE A N 1
ATOM 840 C CA . ILE A 1 106 ? -28.481 10.071 -38.520 1.00 22.58 106 ILE A CA 1
ATOM 841 C C . ILE A 1 106 ? -27.522 9.394 -39.497 1.00 22.58 106 ILE A C 1
ATOM 843 O O . ILE A 1 106 ? -26.690 8.575 -39.113 1.00 22.58 106 ILE A O 1
ATOM 847 N N . SER A 1 107 ? -27.709 9.718 -40.776 1.00 20.80 107 SER A N 1
ATOM 848 C CA . SER A 1 107 ? -26.841 9.336 -41.886 1.00 20.80 107 SER A CA 1
ATOM 849 C C . SER A 1 107 ? -25.395 9.739 -41.595 1.00 20.80 107 SER A C 1
ATOM 851 O O . SER A 1 107 ? -25.110 10.904 -41.320 1.00 20.80 107 SER A O 1
ATOM 853 N N . LEU A 1 108 ? -24.487 8.766 -41.676 1.00 27.80 108 LEU A N 1
ATOM 854 C CA . LEU A 1 108 ? -23.044 8.975 -41.663 1.00 27.80 108 LEU A CA 1
ATOM 855 C C . LEU A 1 108 ? -22.628 9.729 -42.930 1.00 27.80 108 LEU A C 1
ATOM 857 O O . LEU A 1 108 ? -22.532 9.144 -44.006 1.00 27.80 108 LEU A O 1
ATOM 861 N N . SER A 1 109 ? -22.325 11.011 -42.777 1.00 22.52 109 SER A N 1
ATOM 862 C CA . SER A 1 109 ? -21.344 11.691 -43.614 1.00 22.52 109 SER A CA 1
ATOM 863 C C . SER A 1 109 ? -20.301 12.323 -42.698 1.00 22.52 109 SER A C 1
ATOM 865 O O . SER A 1 109 ? -20.609 13.233 -41.929 1.00 22.52 109 SER A O 1
ATOM 867 N N . ASP A 1 110 ? -19.079 11.814 -42.832 1.00 22.89 110 ASP A N 1
ATOM 868 C CA . ASP A 1 110 ? -17.833 12.565 -42.711 1.00 22.89 110 ASP A CA 1
ATOM 869 C C . ASP A 1 110 ? -17.267 12.868 -41.301 1.00 22.89 110 ASP A C 1
ATOM 871 O O . ASP A 1 110 ? -17.580 13.848 -40.632 1.00 22.89 110 ASP A O 1
ATOM 875 N N . TYR A 1 111 ? -16.296 12.011 -40.943 1.00 26.28 111 TYR A N 1
ATOM 876 C CA . TYR A 1 111 ? -15.121 12.242 -40.082 1.00 26.28 111 TYR A CA 1
ATOM 877 C C . TYR A 1 111 ? -15.350 12.470 -38.578 1.00 26.28 111 TYR A C 1
ATOM 879 O O . TYR A 1 111 ? -15.303 13.583 -38.059 1.00 26.28 111 TYR A O 1
ATOM 887 N N . THR A 1 112 ? -15.458 11.368 -37.829 1.00 23.39 112 THR A N 1
ATOM 888 C CA . THR A 1 112 ? -15.364 11.381 -36.360 1.00 23.39 112 THR A CA 1
ATOM 889 C C . THR A 1 112 ? -13.912 11.154 -35.921 1.00 23.39 112 THR A C 1
ATOM 891 O O . THR A 1 112 ? -13.427 10.029 -35.952 1.00 23.39 112 THR A O 1
ATOM 894 N N . TYR A 1 113 ? -13.221 12.213 -35.481 1.00 29.12 113 TYR A N 1
ATOM 895 C CA . TYR A 1 113 ? -11.942 12.124 -34.759 1.00 29.12 113 TYR A CA 1
ATOM 896 C C . TYR A 1 113 ? -12.170 12.501 -33.293 1.00 29.12 113 TYR A C 1
ATOM 898 O O . TYR A 1 113 ? -12.612 13.613 -32.989 1.00 29.12 113 TYR A O 1
ATOM 906 N N . MET A 1 114 ? -11.880 11.589 -32.362 1.00 26.73 114 MET A N 1
ATOM 907 C CA . MET A 1 114 ? -12.064 11.841 -30.932 1.00 26.73 114 MET A CA 1
ATOM 908 C C . MET A 1 114 ? -10.947 12.747 -30.383 1.00 26.73 114 MET A C 1
ATOM 910 O O . MET A 1 114 ? -9.926 12.286 -29.884 1.00 26.73 114 MET A O 1
ATOM 914 N N . TYR A 1 115 ? -11.179 14.060 -30.430 1.00 32.09 115 TYR A N 1
ATOM 915 C CA . TYR A 1 115 ? -10.508 15.058 -29.593 1.00 32.09 115 TYR A CA 1
ATOM 916 C C . TYR A 1 115 ? -11.295 15.196 -28.283 1.00 32.09 115 TYR A C 1
ATOM 918 O O . TYR A 1 115 ? -12.411 15.718 -28.292 1.00 32.09 115 TYR A O 1
ATOM 926 N N . VAL A 1 116 ? -10.752 14.787 -27.128 1.00 27.81 116 VAL A N 1
ATOM 927 C CA . VAL A 1 116 ? -11.441 15.020 -25.840 1.00 27.81 116 VAL A CA 1
ATOM 928 C C . VAL A 1 116 ? -11.254 16.477 -25.398 1.00 27.81 116 VAL A C 1
ATOM 930 O O . VAL A 1 116 ? -10.513 16.783 -24.468 1.00 27.81 116 VAL A O 1
ATOM 933 N N . CYS A 1 117 ? -11.948 17.393 -26.077 1.00 25.94 117 CYS A N 1
ATOM 934 C CA . CYS A 1 117 ? -12.330 18.697 -25.543 1.00 25.94 117 CYS A CA 1
ATOM 935 C C . CYS A 1 117 ? -13.526 19.297 -26.314 1.00 25.94 117 CYS A C 1
ATOM 937 O O . CYS A 1 117 ? -13.344 20.180 -27.147 1.00 25.94 117 CYS A O 1
ATOM 939 N N . LYS A 1 118 ? -14.763 18.883 -25.988 1.00 24.41 118 LYS A N 1
ATOM 940 C CA . LYS A 1 118 ? -15.904 19.815 -25.839 1.00 24.41 118 LYS A CA 1
ATOM 941 C C . LYS A 1 118 ? -17.128 19.161 -25.177 1.00 24.41 118 LYS A C 1
ATOM 943 O O . LYS A 1 118 ? -17.660 18.175 -25.656 1.00 24.41 118 LYS A O 1
ATOM 948 N N . ARG A 1 119 ? -17.544 19.774 -24.062 1.00 28.56 119 ARG A N 1
ATOM 949 C CA . ARG A 1 119 ? -18.907 19.897 -23.504 1.00 28.56 119 ARG A CA 1
ATOM 950 C C . ARG A 1 119 ? -19.981 18.890 -23.979 1.00 28.56 119 ARG A C 1
ATOM 952 O O . ARG A 1 119 ? -20.809 19.263 -24.791 1.00 28.56 119 ARG A O 1
ATOM 959 N N . GLN A 1 120 ? -20.067 17.715 -23.360 1.00 27.03 120 GLN A N 1
ATOM 960 C CA . GLN A 1 120 ? -21.304 17.159 -22.779 1.00 27.03 120 GLN A CA 1
ATOM 961 C C . GLN A 1 120 ? -21.009 15.813 -22.109 1.00 27.03 120 GLN A C 1
ATOM 963 O O . GLN A 1 120 ? -19.982 15.187 -22.339 1.00 27.03 120 GLN A O 1
ATOM 968 N N . CYS A 1 121 ? -21.864 15.480 -21.158 1.00 30.70 121 CYS A N 1
ATOM 969 C CA . CYS A 1 121 ? -21.693 14.515 -20.086 1.00 30.70 121 CYS A CA 1
ATOM 970 C C . CYS A 1 121 ? -21.355 13.089 -20.550 1.00 30.70 121 CYS A C 1
ATOM 972 O O . CYS A 1 121 ? -22.050 12.536 -21.393 1.00 30.70 121 CYS A O 1
ATOM 974 N N . ILE A 1 122 ? -20.391 12.437 -19.890 1.00 33.88 122 ILE A N 1
ATOM 975 C CA . ILE A 1 122 ? -20.326 10.968 -19.838 1.00 33.88 122 ILE A CA 1
ATOM 976 C C . ILE A 1 122 ? -21.016 10.562 -18.529 1.00 33.88 122 ILE A C 1
ATOM 978 O O . ILE A 1 122 ? -20.363 10.235 -17.541 1.00 33.88 122 ILE A O 1
ATOM 982 N N . SER A 1 123 ? -22.344 10.712 -18.462 1.00 28.25 123 SER A N 1
ATOM 983 C CA . SER A 1 123 ? -23.107 10.396 -17.242 1.00 28.25 123 SER A CA 1
ATOM 984 C C . SER A 1 123 ? -23.545 8.934 -17.146 1.00 28.25 123 SER A C 1
ATOM 986 O O . SER A 1 123 ? -23.932 8.502 -16.067 1.00 28.25 123 SER A O 1
ATOM 988 N N . SER A 1 124 ? -23.450 8.149 -18.217 1.00 29.81 124 SER A N 1
ATOM 989 C CA . SER A 1 124 ? -23.823 6.728 -18.206 1.00 29.81 124 SER A CA 1
ATOM 990 C C . SER A 1 124 ? -23.515 6.117 -19.571 1.00 29.81 124 SER A C 1
ATOM 992 O O . SER A 1 124 ? -24.254 6.355 -20.520 1.00 29.81 124 SER A O 1
ATOM 994 N N . ALA A 1 125 ? -22.423 5.360 -19.692 1.00 29.06 125 ALA A N 1
ATOM 995 C CA . ALA A 1 125 ? -22.101 4.631 -20.917 1.00 29.06 125 ALA A CA 1
ATOM 996 C C . ALA A 1 125 ? -21.562 3.237 -20.577 1.00 29.06 125 ALA A C 1
ATOM 998 O O . ALA A 1 125 ? -20.581 3.107 -19.845 1.00 29.06 125 ALA A O 1
ATOM 999 N N . ILE A 1 126 ? -22.206 2.205 -21.122 1.00 28.06 126 ILE A N 1
ATOM 1000 C CA . ILE A 1 126 ? -21.589 0.893 -21.322 1.00 28.06 126 ILE A CA 1
ATOM 1001 C C . ILE A 1 126 ? -20.857 0.985 -22.663 1.00 28.06 126 ILE A C 1
ATOM 1003 O O . ILE A 1 126 ? -21.437 1.407 -23.662 1.00 28.06 126 ILE A O 1
ATOM 1007 N N . ILE A 1 127 ? -19.566 0.669 -22.652 1.00 32.22 127 ILE A N 1
ATOM 1008 C CA . ILE A 1 127 ? -18.653 0.849 -23.781 1.00 32.22 127 ILE A CA 1
ATOM 1009 C C . ILE A 1 127 ? -18.626 -0.452 -24.592 1.00 32.22 127 ILE A C 1
ATOM 1011 O O . ILE A 1 127 ? -18.210 -1.484 -24.071 1.00 32.22 127 ILE A O 1
ATOM 1015 N N . PHE A 1 128 ? -19.031 -0.394 -25.860 1.00 26.61 128 PHE A N 1
ATOM 1016 C CA . PHE A 1 128 ? -18.738 -1.423 -26.861 1.00 26.61 128 PHE A CA 1
ATOM 1017 C C . PHE A 1 128 ? -17.769 -0.808 -27.881 1.00 26.61 128 PHE A C 1
ATOM 1019 O O . PHE A 1 128 ? -18.085 0.225 -28.468 1.00 26.61 128 PHE A O 1
ATOM 1026 N N . VAL A 1 129 ? -16.577 -1.395 -28.045 1.00 37.38 129 VAL A N 1
ATOM 1027 C CA . VAL A 1 129 ? -15.545 -0.932 -28.994 1.00 37.38 129 VAL A CA 1
ATOM 1028 C C . VAL A 1 129 ? -15.293 -2.057 -29.999 1.00 37.38 129 VAL A C 1
ATOM 1030 O O . VAL A 1 129 ? -14.687 -3.054 -29.615 1.00 37.38 129 VAL A O 1
ATOM 1033 N N . PRO A 1 130 ? -15.783 -1.967 -31.248 1.00 32.59 130 PRO A N 1
ATOM 1034 C CA . PRO A 1 130 ? -15.738 -3.118 -32.147 1.00 32.59 130 PRO A CA 1
ATOM 1035 C C . PRO A 1 130 ? -14.419 -3.286 -32.921 1.00 32.59 130 PRO A C 1
ATOM 1037 O O . PRO A 1 130 ? -14.255 -4.321 -33.554 1.00 32.59 130 PRO A O 1
ATOM 1040 N N . ALA A 1 131 ? -13.468 -2.343 -32.877 1.00 41.16 131 ALA A N 1
ATOM 1041 C CA . ALA A 1 131 ? -12.173 -2.511 -33.549 1.00 41.16 131 ALA A CA 1
ATOM 1042 C C . ALA A 1 131 ? -11.067 -1.632 -32.932 1.00 41.16 131 ALA A C 1
ATOM 1044 O O . ALA A 1 131 ? -10.794 -0.536 -33.410 1.00 41.16 131 ALA A O 1
ATOM 1045 N N . GLN A 1 132 ? -10.426 -2.106 -31.862 1.00 48.31 132 GLN A N 1
ATOM 1046 C CA . GLN A 1 132 ? -9.092 -1.620 -31.482 1.00 48.31 132 GLN A CA 1
ATOM 1047 C C . GLN A 1 132 ? -8.048 -2.552 -32.082 1.00 48.31 132 GLN A C 1
ATOM 1049 O O . GLN A 1 132 ? -8.316 -3.742 -32.234 1.00 48.31 132 GLN A O 1
ATOM 1054 N N . GLU A 1 133 ? -6.878 -2.017 -32.433 1.00 48.38 133 GLU A N 1
ATOM 1055 C CA . GLU A 1 133 ? -5.744 -2.870 -32.793 1.00 48.38 133 GLU A CA 1
ATOM 1056 C C . GLU A 1 133 ? -5.428 -3.830 -31.638 1.00 48.38 133 GLU A C 1
ATOM 1058 O O . GLU A 1 133 ? -5.491 -3.448 -30.461 1.00 48.38 133 GLU A O 1
ATOM 1063 N N . ASP A 1 134 ? -5.135 -5.086 -31.984 1.00 53.66 134 ASP A N 1
ATOM 1064 C CA . ASP A 1 134 ? -4.839 -6.137 -31.014 1.00 53.66 134 ASP A CA 1
ATOM 1065 C C . ASP A 1 134 ? -3.733 -5.676 -30.054 1.00 53.66 134 ASP A C 1
ATOM 1067 O O . ASP A 1 134 ? -2.630 -5.319 -30.465 1.00 53.66 134 ASP A O 1
ATOM 1071 N N . GLY A 1 135 ? -4.040 -5.688 -28.754 1.00 56.97 135 GLY A N 1
ATOM 1072 C CA . GLY A 1 135 ? -3.102 -5.323 -27.690 1.00 56.97 135 GLY A CA 1
ATOM 1073 C C . GLY A 1 135 ? -3.283 -3.927 -27.084 1.00 56.97 135 GLY A C 1
ATOM 1074 O O . GLY A 1 135 ? -2.654 -3.656 -26.062 1.00 56.97 135 GLY A O 1
ATOM 1075 N N . VAL A 1 136 ? -4.162 -3.060 -27.612 1.00 62.12 136 VAL A N 1
ATOM 1076 C CA . VAL A 1 136 ? -4.408 -1.725 -27.023 1.00 62.12 136 VAL A CA 1
ATOM 1077 C C . VAL A 1 136 ? -5.820 -1.582 -26.456 1.00 62.12 136 VAL A C 1
ATOM 1079 O O . VAL A 1 136 ? -6.808 -1.550 -27.182 1.00 62.12 136 VAL A O 1
ATOM 1082 N N . ASN A 1 137 ? -5.911 -1.386 -25.135 1.00 71.88 137 ASN A N 1
ATOM 1083 C CA . ASN A 1 137 ? -7.159 -1.044 -24.449 1.00 71.88 137 ASN A CA 1
ATOM 1084 C C . ASN A 1 137 ? -7.171 0.443 -24.048 1.00 71.88 137 ASN A C 1
ATOM 1086 O O . ASN A 1 137 ? -6.635 0.849 -23.016 1.00 71.88 137 ASN A O 1
ATOM 1090 N N . LEU A 1 138 ? -7.812 1.281 -24.865 1.00 69.62 138 LEU A N 1
ATOM 1091 C CA . LEU A 1 138 ? -7.897 2.729 -24.610 1.00 69.62 138 LEU A CA 1
ATOM 1092 C C . LEU A 1 138 ? -8.596 3.068 -23.281 1.00 69.62 138 LEU A C 1
ATOM 1094 O O . LEU A 1 138 ? -8.248 4.067 -22.653 1.00 69.62 138 LEU A O 1
ATOM 1098 N N . LEU A 1 139 ? -9.546 2.250 -22.815 1.00 72.44 139 LEU A N 1
ATOM 1099 C CA . LEU A 1 139 ? -10.185 2.467 -21.515 1.00 72.44 139 LEU A CA 1
ATOM 1100 C C . LEU A 1 139 ? -9.172 2.298 -20.376 1.00 72.44 139 LEU A C 1
ATOM 1102 O O . LEU A 1 139 ? -9.134 3.133 -19.471 1.00 72.44 139 LEU A O 1
ATOM 1106 N N . THR A 1 140 ? -8.315 1.281 -20.453 1.00 78.25 140 THR A N 1
ATOM 1107 C CA . THR A 1 140 ? -7.197 1.053 -19.522 1.00 78.25 140 THR A CA 1
ATOM 1108 C C . THR A 1 140 ? -6.265 2.261 -19.482 1.00 78.25 140 THR A C 1
ATOM 1110 O O . THR A 1 140 ? -5.952 2.775 -18.406 1.00 78.25 140 THR A O 1
ATOM 1113 N N . VAL A 1 141 ? -5.913 2.805 -20.649 1.00 75.38 141 VAL A N 1
ATOM 1114 C CA . VAL A 1 141 ? -5.062 3.999 -20.766 1.00 75.38 141 VAL A CA 1
ATOM 1115 C C . VAL A 1 141 ? -5.736 5.230 -20.150 1.00 75.38 141 VAL A C 1
ATOM 1117 O O . VAL A 1 141 ? -5.112 5.950 -19.374 1.00 75.38 141 VAL A O 1
ATOM 1120 N N . ILE A 1 142 ? -7.019 5.471 -20.438 1.00 75.12 142 ILE A N 1
ATOM 1121 C CA . ILE A 1 142 ? -7.782 6.607 -19.891 1.00 75.12 142 ILE A CA 1
ATOM 1122 C C . ILE A 1 142 ? -7.918 6.503 -18.363 1.00 75.12 142 ILE A C 1
ATOM 1124 O O . ILE A 1 142 ? -7.816 7.520 -17.664 1.00 75.12 142 ILE A O 1
ATOM 1128 N N . LYS A 1 143 ? -8.155 5.293 -17.839 1.00 81.44 143 LYS A N 1
ATOM 1129 C CA . LYS A 1 143 ? -8.219 5.013 -16.398 1.00 81.44 143 LYS A CA 1
ATOM 1130 C C . LYS A 1 143 ? -6.874 5.288 -15.733 1.00 81.44 143 LYS A C 1
ATOM 1132 O O . LYS A 1 143 ? -6.818 6.076 -14.790 1.00 81.44 143 LYS A O 1
ATOM 1137 N N . GLY A 1 144 ? -5.807 4.689 -16.256 1.00 78.38 144 GLY A N 1
ATOM 1138 C CA . GLY A 1 144 ? -4.447 4.827 -15.744 1.00 78.38 144 GLY A CA 1
ATOM 1139 C C . GLY A 1 144 ? -3.946 6.271 -15.768 1.00 78.38 144 GLY A C 1
ATOM 1140 O O . GLY A 1 144 ? -3.510 6.806 -14.750 1.00 78.38 144 GLY A O 1
ATOM 1141 N N . ALA A 1 145 ? -4.153 6.957 -16.894 1.00 75.69 145 ALA A N 1
ATOM 1142 C CA . ALA A 1 145 ? -3.821 8.367 -17.067 1.00 75.69 145 ALA A CA 1
ATOM 1143 C C . ALA A 1 145 ? -4.736 9.315 -16.276 1.00 75.69 145 ALA A C 1
ATOM 1145 O O . ALA A 1 145 ? -4.560 10.536 -16.346 1.00 75.69 145 ALA A O 1
ATOM 1146 N N . ASN A 1 146 ? -5.694 8.789 -15.499 1.00 76.62 146 ASN A N 1
ATOM 1147 C CA . ASN A 1 146 ? -6.548 9.573 -14.620 1.00 76.62 146 ASN A CA 1
ATOM 1148 C C . ASN A 1 146 ? -7.397 10.608 -15.372 1.00 76.62 146 ASN A C 1
ATOM 1150 O O . ASN A 1 146 ? -7.526 11.758 -14.945 1.00 76.62 146 ASN A O 1
ATOM 1154 N N . MET A 1 147 ? -7.953 10.208 -16.515 1.00 76.25 147 MET A N 1
ATOM 1155 C CA . MET A 1 147 ? -8.664 11.114 -17.423 1.00 76.25 147 MET A CA 1
ATOM 1156 C C . MET A 1 147 ? -10.156 10.841 -17.539 1.00 76.25 147 MET A C 1
ATOM 1158 O O . MET A 1 147 ? -10.902 11.719 -17.977 1.00 76.25 147 MET A O 1
ATOM 1162 N N . TYR A 1 148 ? -10.608 9.674 -17.085 1.00 76.44 148 TYR A N 1
ATOM 1163 C CA . TYR A 1 148 ? -12.032 9.422 -16.923 1.00 76.44 148 TYR A CA 1
ATOM 1164 C C . TYR A 1 148 ? -12.622 10.354 -15.851 1.00 76.44 148 TYR A C 1
ATOM 1166 O O . TYR A 1 148 ? -12.064 10.498 -14.758 1.00 76.44 148 TYR A O 1
ATOM 1174 N N . ARG A 1 149 ? -13.746 11.000 -16.184 1.00 73.75 149 ARG A N 1
ATOM 1175 C CA . ARG A 1 149 ? -14.537 11.847 -15.282 1.00 73.75 149 ARG A CA 1
ATOM 1176 C C . ARG A 1 149 ? -16.009 11.847 -15.689 1.00 73.75 149 ARG A C 1
ATOM 1178 O O . ARG A 1 149 ? -16.309 11.922 -16.879 1.00 73.75 149 ARG A O 1
ATOM 1185 N N . ARG A 1 150 ? -16.919 11.822 -14.717 1.00 73.56 150 ARG A N 1
ATOM 1186 C CA . ARG A 1 150 ? -18.374 11.931 -14.937 1.00 73.56 150 ARG A CA 1
ATOM 1187 C C . ARG A 1 150 ? -18.846 13.384 -14.930 1.00 73.56 150 ARG A C 1
ATOM 1189 O O . ARG A 1 150 ? -19.860 13.717 -15.537 1.00 73.56 150 ARG A O 1
ATOM 1196 N N . GLY A 1 151 ? -18.109 14.254 -14.237 1.00 66.06 151 GLY A N 1
ATOM 1197 C CA . GLY A 1 151 ? -18.426 15.670 -14.067 1.00 66.06 151 GLY A CA 1
ATOM 1198 C C . GLY A 1 151 ? -17.464 16.624 -14.777 1.00 66.06 151 GLY A C 1
ATOM 1199 O O . GLY A 1 151 ? -16.523 16.233 -15.469 1.00 66.06 151 GLY A O 1
ATOM 1200 N N . ARG A 1 152 ? -17.685 17.930 -14.568 1.00 63.88 152 ARG A N 1
ATOM 1201 C CA . ARG A 1 152 ? -16.815 18.999 -15.095 1.00 63.88 152 ARG A CA 1
ATOM 1202 C C . ARG A 1 152 ? -15.396 18.920 -14.528 1.00 63.88 152 ARG A C 1
ATOM 1204 O O . ARG A 1 152 ? -14.434 19.195 -15.241 1.00 63.88 152 ARG A O 1
ATOM 1211 N N . GLN A 1 153 ? -15.274 18.563 -13.255 1.00 69.19 153 GLN A N 1
ATOM 1212 C CA . GLN A 1 153 ? -14.003 18.313 -12.584 1.00 69.19 153 GLN A CA 1
ATOM 1213 C C . GLN A 1 153 ? -13.885 16.822 -12.305 1.00 69.19 153 GLN A C 1
ATOM 1215 O O . GLN A 1 153 ? -14.891 16.174 -12.026 1.00 69.19 153 GLN A O 1
ATOM 1220 N N . ARG A 1 154 ? -12.662 16.299 -12.402 1.00 78.31 154 ARG A N 1
ATOM 1221 C CA . ARG A 1 154 ? -12.386 14.913 -12.040 1.00 78.31 154 ARG A CA 1
ATOM 1222 C C . ARG A 1 154 ? -12.418 14.761 -10.522 1.00 78.31 154 ARG A C 1
ATOM 1224 O O . ARG A 1 154 ? -11.807 15.554 -9.809 1.00 78.31 154 ARG A O 1
ATOM 1231 N N . ASP A 1 155 ? -13.058 13.702 -10.057 1.00 83.62 155 ASP A N 1
ATOM 1232 C CA . ASP A 1 155 ? -13.139 13.306 -8.661 1.00 83.62 155 ASP A CA 1
ATOM 1233 C C . ASP A 1 155 ? -12.545 11.901 -8.483 1.00 83.62 155 ASP A C 1
ATOM 1235 O O . ASP A 1 155 ? -13.082 10.907 -8.962 1.00 83.62 155 ASP A O 1
ATOM 1239 N N . SER A 1 156 ? -11.419 11.798 -7.775 1.00 86.81 156 SER A N 1
ATOM 1240 C CA . SER A 1 156 ? -10.665 10.543 -7.618 1.00 86.81 156 SER A CA 1
ATOM 1241 C C . SER A 1 156 ? -11.423 9.425 -6.890 1.00 86.81 156 SER A C 1
ATOM 1243 O O . SER A 1 156 ? -11.010 8.265 -6.943 1.00 86.81 156 SER A O 1
ATOM 1245 N N . VAL A 1 157 ? -12.522 9.748 -6.204 1.00 90.75 157 VAL A N 1
ATOM 1246 C CA . VAL A 1 157 ? -13.340 8.768 -5.486 1.00 90.75 157 VAL A CA 1
ATOM 1247 C C . VAL A 1 157 ? -14.479 8.272 -6.374 1.00 90.75 157 VAL A C 1
ATOM 1249 O O . VAL A 1 157 ? -14.625 7.066 -6.561 1.00 90.75 157 VAL A O 1
ATOM 1252 N N . THR A 1 158 ? -15.270 9.188 -6.932 1.00 86.56 158 THR A N 1
ATOM 1253 C CA . THR A 1 158 ? -16.502 8.875 -7.680 1.00 86.56 158 THR A CA 1
ATOM 1254 C C . THR A 1 158 ? -16.283 8.571 -9.157 1.00 86.56 158 THR A C 1
ATOM 1256 O O . THR A 1 158 ? -17.078 7.834 -9.740 1.00 86.56 158 THR A O 1
ATOM 1259 N N . ASP A 1 159 ? -15.193 9.066 -9.745 1.00 84.00 159 ASP A N 1
ATOM 1260 C CA . ASP A 1 159 ? -14.804 8.747 -11.120 1.00 84.00 159 ASP A CA 1
ATOM 1261 C C . ASP A 1 159 ? -13.904 7.505 -11.200 1.00 84.00 159 ASP A C 1
ATOM 1263 O O . ASP A 1 159 ? -13.389 7.174 -12.260 1.00 84.00 159 ASP A O 1
ATOM 1267 N N . TYR A 1 160 ? -13.688 6.783 -10.100 1.00 88.75 160 TYR A N 1
ATOM 1268 C CA . TYR A 1 160 ? -12.945 5.529 -10.168 1.00 88.75 160 TYR A CA 1
ATOM 1269 C C . TYR A 1 160 ? -13.747 4.440 -10.890 1.00 88.75 160 TYR A C 1
ATOM 1271 O O . TYR A 1 160 ? -14.938 4.249 -10.628 1.00 88.75 160 TYR A O 1
ATOM 1279 N N . LEU A 1 161 ? -13.065 3.705 -11.768 1.00 85.62 161 LEU A N 1
ATOM 1280 C CA . LEU A 1 161 ? -13.581 2.511 -12.425 1.00 85.62 161 LEU A CA 1
ATOM 1281 C C . LEU A 1 161 ? -12.734 1.307 -11.989 1.00 85.62 161 LEU A C 1
ATOM 1283 O O . LEU A 1 161 ? -11.517 1.352 -12.186 1.00 85.62 161 LEU A O 1
ATOM 1287 N N . PRO A 1 162 ? -13.337 0.239 -11.435 1.00 88.06 162 PRO A N 1
ATOM 1288 C CA . PRO A 1 162 ? -12.598 -0.959 -11.050 1.00 88.06 162 PRO A CA 1
ATOM 1289 C C . PRO A 1 162 ? -11.934 -1.635 -12.262 1.00 88.06 162 PRO A C 1
ATOM 1291 O O . PRO A 1 162 ? -12.359 -1.407 -13.405 1.00 88.06 162 PRO A O 1
ATOM 1294 N N . PRO A 1 163 ? -10.878 -2.442 -12.052 1.00 88.19 163 PRO A N 1
ATOM 1295 C CA . PRO A 1 163 ? -10.285 -3.246 -13.112 1.00 88.19 163 PRO A CA 1
ATOM 1296 C C . PRO A 1 163 ? -11.311 -4.224 -13.695 1.00 88.19 163 PRO A C 1
ATOM 1298 O O . PRO A 1 163 ? -12.103 -4.834 -12.977 1.00 88.19 163 PRO A O 1
ATOM 1301 N N . THR A 1 164 ? -11.301 -4.359 -15.016 1.00 86.56 164 THR A N 1
ATOM 1302 C CA . THR A 1 164 ? -12.017 -5.417 -15.732 1.00 86.56 164 THR A CA 1
ATOM 1303 C C . THR A 1 164 ? -11.294 -6.751 -15.550 1.00 86.56 164 THR A C 1
ATOM 1305 O O . THR A 1 164 ? -10.112 -6.788 -15.208 1.00 86.56 164 THR A O 1
ATOM 1308 N N . LEU A 1 165 ? -11.969 -7.865 -15.842 1.00 85.88 165 LEU A N 1
ATOM 1309 C CA . LEU A 1 165 ? -11.332 -9.185 -15.795 1.00 85.88 165 LEU A CA 1
ATOM 1310 C C . LEU A 1 165 ? -10.149 -9.298 -16.772 1.00 85.88 165 LEU A C 1
ATOM 1312 O O . LEU A 1 165 ? -9.168 -9.961 -16.461 1.00 85.88 165 LEU A O 1
ATOM 1316 N N . SER A 1 166 ? -10.219 -8.638 -17.933 1.00 85.12 166 SER A N 1
ATOM 1317 C CA . SER A 1 166 ? -9.110 -8.619 -18.893 1.00 85.12 166 SER A CA 1
ATOM 1318 C C . SER A 1 166 ? -7.902 -7.862 -18.346 1.00 85.12 166 SER A C 1
ATOM 1320 O O . SER A 1 166 ? -6.786 -8.351 -18.464 1.00 85.12 166 SER A O 1
ATOM 1322 N N . GLU A 1 167 ? -8.119 -6.697 -17.726 1.00 87.00 167 GLU A N 1
ATOM 1323 C CA . GLU A 1 167 ? -7.047 -5.924 -17.079 1.00 87.00 167 GLU A CA 1
ATOM 1324 C C . GLU A 1 167 ? -6.429 -6.713 -15.921 1.00 87.00 167 GLU A C 1
ATOM 1326 O O . GLU A 1 167 ? -5.210 -6.778 -15.808 1.00 87.00 167 GLU A O 1
ATOM 1331 N N . PHE A 1 168 ? -7.265 -7.373 -15.113 1.00 90.12 168 PHE A N 1
ATOM 1332 C CA . PHE A 1 168 ? -6.818 -8.244 -14.029 1.00 90.12 168 PHE A CA 1
ATOM 1333 C C . PHE A 1 168 ? -5.915 -9.374 -14.545 1.00 90.12 168 PHE A C 1
ATOM 1335 O O . PHE A 1 168 ? -4.801 -9.538 -14.056 1.00 90.12 168 PHE A O 1
ATOM 1342 N N . ARG A 1 169 ? -6.367 -10.128 -15.557 1.00 89.25 169 ARG A N 1
ATOM 1343 C CA . ARG A 1 169 ? -5.591 -11.236 -16.139 1.00 89.25 169 ARG A CA 1
ATOM 1344 C C . ARG A 1 169 ? -4.294 -10.742 -16.765 1.00 89.25 169 ARG A C 1
ATOM 1346 O O . ARG A 1 169 ? -3.253 -11.349 -16.552 1.00 89.25 169 ARG A O 1
ATOM 1353 N N . GLN A 1 170 ? -4.340 -9.627 -17.492 1.00 87.69 170 GLN A N 1
ATOM 1354 C CA . GLN A 1 170 ? -3.137 -9.041 -18.073 1.00 87.69 170 GLN A CA 1
ATOM 1355 C C . GLN A 1 170 ? -2.123 -8.682 -16.980 1.00 87.69 170 GLN A C 1
ATOM 1357 O O . GLN A 1 170 ? -0.979 -9.111 -17.048 1.00 87.69 170 GLN A O 1
ATOM 1362 N N . THR A 1 171 ? -2.542 -7.975 -15.928 1.00 87.94 171 THR A N 1
ATOM 1363 C CA . THR A 1 171 ? -1.620 -7.582 -14.856 1.00 87.94 171 THR A CA 1
ATOM 1364 C C . THR A 1 171 ? -1.095 -8.782 -14.071 1.00 87.94 171 THR A C 1
ATOM 1366 O O . THR A 1 171 ? 0.110 -8.902 -13.898 1.00 87.94 171 THR A O 1
ATOM 1369 N N . PHE A 1 172 ? -1.961 -9.668 -13.577 1.0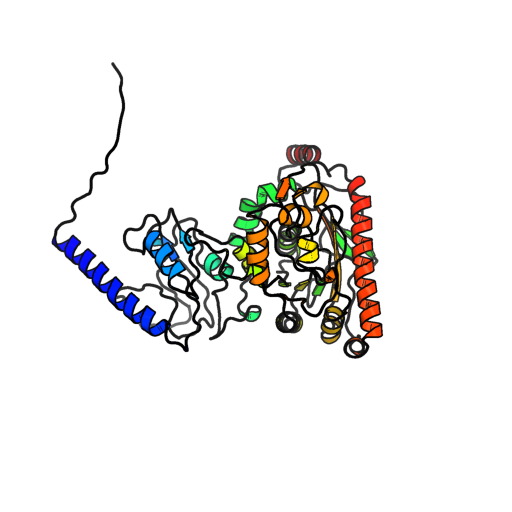0 89.00 172 PHE A N 1
ATOM 1370 C CA . PHE A 1 172 ? -1.550 -10.683 -12.599 1.00 89.00 172 PHE A CA 1
ATOM 1371 C C . PHE A 1 172 ? -1.171 -12.029 -13.224 1.00 89.00 172 PHE A C 1
ATOM 1373 O O . PHE A 1 172 ? -0.208 -12.657 -12.785 1.00 89.00 172 PHE A O 1
ATOM 1380 N N . ASP A 1 173 ? -1.859 -12.453 -14.287 1.00 87.56 173 ASP A N 1
ATOM 1381 C CA . ASP A 1 173 ? -1.593 -13.746 -14.931 1.00 87.56 173 ASP A CA 1
ATOM 1382 C C . ASP A 1 173 ? -0.517 -13.651 -16.031 1.00 87.56 173 ASP A C 1
ATOM 1384 O O . ASP A 1 173 ? 0.066 -14.675 -16.400 1.00 87.56 173 ASP A O 1
ATOM 1388 N N . VAL A 1 174 ? -0.234 -12.445 -16.551 1.00 86.56 174 VAL A N 1
ATOM 1389 C CA . VAL A 1 174 ? 0.782 -12.208 -17.594 1.00 86.56 174 VAL A CA 1
ATOM 1390 C C . VAL A 1 174 ? 1.937 -11.359 -17.063 1.00 86.56 174 VAL A C 1
ATOM 1392 O O . VAL A 1 174 ? 3.031 -11.892 -16.871 1.00 86.56 174 VAL A O 1
ATOM 1395 N N . ASP A 1 175 ? 1.708 -10.074 -16.783 1.00 84.31 175 ASP A N 1
ATOM 1396 C CA . ASP A 1 175 ? 2.781 -9.110 -16.499 1.00 84.31 175 ASP A CA 1
ATOM 1397 C C . ASP A 1 175 ? 3.512 -9.435 -15.187 1.00 84.31 175 ASP A C 1
ATOM 1399 O O . ASP A 1 175 ? 4.741 -9.418 -15.115 1.00 84.31 175 ASP A O 1
ATOM 1403 N N . HIS A 1 176 ? 2.759 -9.766 -14.137 1.00 86.75 176 HIS A N 1
ATOM 1404 C CA . HIS A 1 176 ? 3.285 -10.060 -12.805 1.00 86.75 176 HIS A CA 1
ATOM 1405 C C . HIS A 1 176 ? 3.439 -11.559 -12.549 1.00 86.75 176 HIS A C 1
ATOM 1407 O O . HIS A 1 176 ? 3.815 -11.944 -11.447 1.00 86.75 176 HIS A O 1
ATOM 1413 N N . ARG A 1 177 ? 3.221 -12.425 -13.545 1.00 84.56 177 ARG A N 1
ATOM 1414 C CA . ARG A 1 177 ? 3.248 -13.883 -13.353 1.00 84.56 177 ARG A CA 1
ATOM 1415 C C . ARG A 1 177 ? 4.545 -14.372 -12.719 1.00 84.56 177 ARG A C 1
ATOM 1417 O O . ARG A 1 177 ? 4.523 -15.122 -11.747 1.00 84.56 177 ARG A O 1
ATOM 1424 N N . LEU A 1 178 ? 5.686 -13.959 -13.273 1.00 82.50 178 LEU A N 1
ATOM 1425 C CA . LEU A 1 178 ? 6.998 -14.362 -12.760 1.00 82.50 178 LEU A CA 1
ATOM 1426 C C . LEU A 1 178 ? 7.252 -13.793 -11.365 1.00 82.50 178 LEU A C 1
ATOM 1428 O O . LEU A 1 178 ? 7.808 -14.484 -10.519 1.00 82.50 178 LEU A O 1
ATOM 1432 N N . PHE A 1 179 ? 6.801 -12.563 -11.119 1.00 82.38 179 PHE A N 1
ATOM 1433 C CA . PHE A 1 179 ? 6.884 -11.924 -9.813 1.00 82.38 179 PHE A CA 1
ATOM 1434 C C . PHE A 1 179 ? 6.050 -12.688 -8.779 1.00 82.38 179 PHE A C 1
ATOM 1436 O O . PHE A 1 179 ? 6.579 -13.084 -7.749 1.00 82.38 179 PHE A O 1
ATOM 1443 N N . HIS A 1 180 ? 4.792 -13.007 -9.080 1.00 82.88 180 HIS A N 1
ATOM 1444 C CA . HIS A 1 180 ? 3.915 -13.782 -8.207 1.00 82.88 180 HIS A CA 1
ATOM 1445 C C . HIS A 1 180 ? 4.462 -15.192 -7.938 1.00 82.88 180 HIS A C 1
ATOM 1447 O O . HIS A 1 180 ? 4.475 -15.641 -6.795 1.00 82.88 180 HIS A O 1
ATOM 1453 N N . LEU A 1 181 ? 4.974 -15.889 -8.959 1.00 80.69 181 LEU A N 1
ATOM 1454 C CA . LEU A 1 181 ? 5.587 -17.213 -8.788 1.00 80.69 181 LEU A CA 1
ATOM 1455 C C . LEU A 1 181 ? 6.860 -17.156 -7.934 1.00 80.69 181 LEU A C 1
ATOM 1457 O O . LEU A 1 181 ? 7.050 -17.993 -7.049 1.00 80.69 181 LEU A O 1
ATOM 1461 N N . ALA A 1 182 ? 7.717 -16.160 -8.169 1.00 81.88 182 ALA A N 1
ATOM 1462 C CA . ALA A 1 182 ? 8.935 -15.973 -7.395 1.00 81.88 182 ALA A CA 1
ATOM 1463 C C . ALA A 1 182 ? 8.618 -15.622 -5.938 1.00 81.88 182 ALA A C 1
ATOM 1465 O O . ALA A 1 182 ? 9.213 -16.201 -5.032 1.00 81.88 182 ALA A O 1
ATOM 1466 N N . LEU A 1 183 ? 7.659 -14.723 -5.713 1.00 85.25 183 LEU A N 1
ATOM 1467 C CA . LEU A 1 183 ? 7.299 -14.217 -4.393 1.00 85.25 183 LEU A CA 1
ATOM 1468 C C . LEU A 1 183 ? 6.328 -15.092 -3.614 1.00 85.25 183 LEU A C 1
ATOM 1470 O O . LEU A 1 183 ? 6.234 -14.887 -2.412 1.00 85.25 183 LEU A O 1
ATOM 1474 N N . SER A 1 184 ? 5.595 -15.995 -4.272 1.00 90.38 184 SER A N 1
ATOM 1475 C CA . SER A 1 184 ? 4.645 -16.968 -3.709 1.00 90.38 184 SER A CA 1
ATOM 1476 C C . SER A 1 184 ? 3.969 -16.506 -2.404 1.00 90.38 184 SER A C 1
ATOM 1478 O O . SER A 1 184 ? 4.141 -17.172 -1.373 1.00 90.38 184 SER A O 1
ATOM 1480 N N . PRO A 1 185 ? 3.245 -15.373 -2.424 1.00 93.44 185 PRO A N 1
ATOM 1481 C CA . PRO A 1 185 ? 2.783 -14.693 -1.219 1.00 93.44 185 PRO A CA 1
ATOM 1482 C C . PRO A 1 185 ? 1.908 -15.605 -0.349 1.00 93.44 185 PRO A C 1
ATOM 1484 O O . PRO A 1 185 ? 1.048 -16.328 -0.849 1.00 93.44 185 PRO A O 1
ATOM 1487 N N . VAL A 1 186 ? 2.115 -15.562 0.966 1.00 96.50 186 VAL A N 1
ATOM 1488 C CA . VAL A 1 186 ? 1.273 -16.247 1.954 1.00 96.50 186 VAL A CA 1
ATOM 1489 C C . VAL A 1 186 ? 0.362 -15.229 2.611 1.00 96.50 186 VAL A C 1
ATOM 1491 O O . VAL A 1 186 ? 0.829 -14.345 3.324 1.00 96.50 186 VAL A O 1
ATOM 1494 N N . MET A 1 187 ? -0.939 -15.379 2.391 1.00 97.06 187 MET A N 1
ATOM 1495 C CA . MET A 1 187 ? -1.966 -14.516 2.965 1.00 97.06 187 MET A CA 1
ATOM 1496 C C . MET A 1 187 ? -2.596 -15.211 4.169 1.00 97.06 187 MET A C 1
ATOM 1498 O O . MET A 1 187 ? -3.030 -16.361 4.067 1.00 97.06 187 MET A O 1
ATOM 1502 N N . MET A 1 188 ? -2.626 -14.531 5.313 1.00 98.31 188 MET A N 1
ATOM 1503 C CA . MET A 1 188 ? -3.268 -15.004 6.538 1.00 98.31 188 MET A CA 1
ATOM 1504 C C . MET A 1 188 ? -4.081 -13.888 7.182 1.00 98.31 188 MET A C 1
ATOM 1506 O O . MET A 1 188 ? -3.760 -12.706 7.059 1.00 98.31 188 MET A O 1
ATOM 1510 N N . SER A 1 189 ? -5.118 -14.260 7.919 1.00 98.44 189 SER A N 1
ATOM 1511 C CA . SER A 1 189 ? -5.952 -13.325 8.665 1.00 98.44 189 SER A CA 1
ATOM 1512 C C . SER A 1 189 ? -6.395 -13.910 10.000 1.00 98.44 189 SER A C 1
ATOM 1514 O O . SER A 1 189 ? -6.472 -15.126 10.174 1.00 98.44 189 SER A O 1
ATOM 1516 N N . THR A 1 190 ? -6.676 -13.037 10.962 1.00 98.44 190 THR A N 1
ATOM 1517 C CA . THR A 1 190 ? -7.139 -13.410 12.299 1.00 98.44 190 THR A CA 1
ATOM 1518 C C . THR A 1 190 ? -8.663 -13.347 12.373 1.00 98.44 190 THR A C 1
ATOM 1520 O O . THR A 1 190 ? -9.274 -12.314 12.098 1.00 98.44 190 THR A O 1
ATOM 1523 N N . LEU A 1 191 ? -9.290 -14.457 12.759 1.00 96.38 191 LEU A N 1
ATOM 1524 C CA . LEU A 1 191 ? -10.727 -14.555 13.003 1.00 96.38 191 LEU A CA 1
ATOM 1525 C C . LEU A 1 191 ? -11.139 -13.810 14.286 1.00 96.38 191 LEU A C 1
ATOM 1527 O O . LEU A 1 191 ? -10.313 -13.408 15.106 1.00 96.38 191 LEU A O 1
ATOM 1531 N N . LYS A 1 192 ? -12.452 -13.642 14.494 1.00 90.81 192 LYS A N 1
ATOM 1532 C CA . LYS A 1 192 ? -12.998 -12.950 15.678 1.00 90.81 192 LYS A CA 1
ATOM 1533 C C . LYS A 1 192 ? -12.628 -13.614 17.007 1.00 90.81 192 LYS A C 1
ATOM 1535 O O . LYS A 1 192 ? -12.525 -12.910 18.005 1.00 90.81 192 LYS A O 1
ATOM 1540 N N . ASP A 1 193 ? -12.437 -14.929 17.007 1.00 93.38 193 ASP A N 1
ATOM 1541 C CA . ASP A 1 193 ? -12.020 -15.728 18.165 1.00 93.38 193 ASP A CA 1
ATOM 1542 C C . ASP A 1 1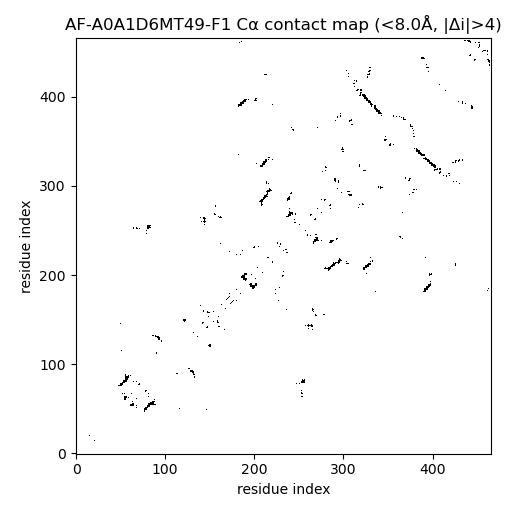93 ? -10.497 -15.696 18.413 1.00 93.38 193 ASP A C 1
ATOM 1544 O O . ASP A 1 193 ? -10.016 -16.318 19.356 1.00 93.38 193 ASP A O 1
ATOM 1548 N N . GLY A 1 194 ? -9.739 -14.963 17.589 1.00 94.94 194 GLY A N 1
ATOM 1549 C CA . GLY A 1 194 ? -8.286 -14.839 17.688 1.00 94.94 194 GLY A CA 1
ATOM 1550 C C .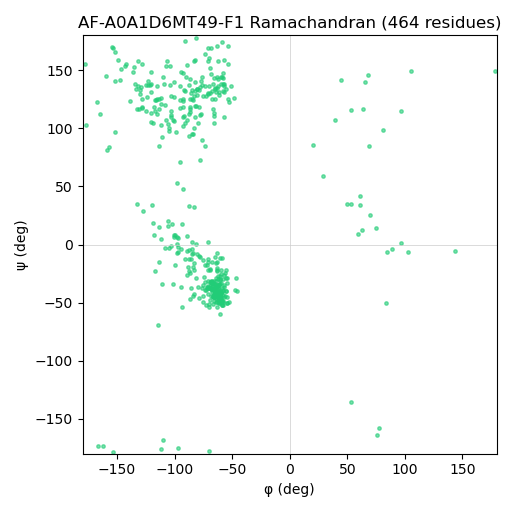 GLY A 1 194 ? -7.504 -15.902 16.915 1.00 94.94 194 GLY A C 1
ATOM 1551 O O . GLY A 1 194 ? -6.278 -15.813 16.852 1.00 94.94 194 GLY A O 1
ATOM 1552 N N . LYS A 1 195 ? -8.166 -16.882 16.285 1.00 97.19 195 LYS A N 1
ATOM 1553 C CA . LYS A 1 195 ? -7.481 -17.907 15.491 1.00 97.19 195 LYS A CA 1
ATOM 1554 C C . LYS A 1 195 ? -6.924 -17.315 14.195 1.00 97.19 195 LYS A C 1
ATOM 1556 O O . LYS A 1 195 ? -7.651 -16.668 13.441 1.00 97.19 195 LYS A O 1
ATOM 1561 N N . ILE A 1 196 ? -5.652 -17.581 13.903 1.00 98.25 196 ILE A N 1
ATOM 1562 C CA . ILE A 1 196 ? -5.043 -17.243 12.612 1.00 98.25 196 ILE A CA 1
ATOM 1563 C C . ILE A 1 196 ? -5.390 -18.338 11.599 1.00 98.25 196 ILE A C 1
ATOM 1565 O O . ILE A 1 196 ? -5.276 -19.531 11.882 1.00 98.25 196 ILE A O 1
ATOM 1569 N N . VAL A 1 197 ? -5.836 -17.928 10.417 1.00 97.00 197 VAL A N 1
ATOM 1570 C CA . VAL A 1 197 ? -6.174 -18.817 9.303 1.00 97.00 197 VAL A CA 1
ATOM 1571 C C . VAL A 1 197 ? -5.536 -18.320 8.014 1.00 97.00 197 VAL A C 1
ATOM 1573 O O . VAL A 1 197 ? -5.218 -17.139 7.878 1.00 97.00 197 VAL A O 1
ATOM 1576 N N . ARG A 1 198 ? -5.361 -19.220 7.045 1.00 95.62 198 ARG A N 1
ATOM 1577 C CA . ARG A 1 198 ? -4.969 -18.841 5.683 1.00 95.62 198 ARG A CA 1
ATOM 1578 C C . ARG A 1 198 ? -6.091 -18.090 4.968 1.00 95.62 198 ARG A C 1
ATOM 1580 O O . ARG A 1 198 ? -7.269 -18.337 5.220 1.00 95.62 198 ARG A O 1
ATOM 1587 N N . GLY A 1 199 ? -5.695 -17.229 4.039 1.00 95.75 199 GLY A N 1
ATOM 1588 C CA . GLY A 1 199 ? -6.588 -16.365 3.277 1.00 95.75 199 GLY A CA 1
ATOM 1589 C C . GLY A 1 199 ? -7.084 -15.174 4.091 1.00 95.75 199 GLY A C 1
ATOM 1590 O O . GLY A 1 199 ? -6.547 -14.830 5.149 1.00 95.75 199 GLY A O 1
ATOM 1591 N N . LEU A 1 200 ? -8.138 -14.545 3.592 1.00 97.56 200 LEU A N 1
ATOM 1592 C CA . LEU A 1 200 ? -8.712 -13.299 4.090 1.00 97.56 200 LEU A CA 1
ATOM 1593 C C . LEU A 1 200 ? -10.033 -13.517 4.849 1.00 97.56 200 LEU A C 1
ATOM 1595 O O . LEU A 1 200 ? -10.808 -12.576 5.025 1.00 97.56 200 LEU A O 1
ATOM 1599 N N . ALA A 1 201 ? -10.310 -14.729 5.338 1.00 96.62 201 ALA A N 1
ATOM 1600 C CA . ALA A 1 201 ? -11.537 -15.050 6.076 1.00 96.62 201 ALA A CA 1
ATOM 1601 C C . ALA A 1 201 ? -11.758 -14.192 7.344 1.00 96.62 201 ALA A C 1
ATOM 1603 O O . ALA A 1 201 ? -12.902 -13.923 7.705 1.00 96.62 201 ALA A O 1
ATOM 1604 N N . GLY A 1 202 ? -10.689 -13.721 7.996 1.00 96.38 202 GLY A N 1
ATOM 1605 C CA . GLY A 1 202 ? -10.752 -12.788 9.130 1.00 96.38 202 GLY A CA 1
ATOM 1606 C C . GLY A 1 202 ? -11.071 -11.337 8.745 1.00 96.38 202 GLY A C 1
ATOM 1607 O O . GLY A 1 202 ? -11.428 -10.528 9.601 1.00 96.38 202 GLY A O 1
ATOM 1608 N N . VAL A 1 203 ? -10.990 -10.995 7.456 1.00 97.62 203 VAL A N 1
ATOM 1609 C CA . VAL A 1 203 ? -11.327 -9.665 6.937 1.00 97.62 203 VAL A CA 1
ATOM 1610 C C . VAL A 1 203 ? -12.838 -9.579 6.660 1.00 97.62 203 VAL A C 1
ATOM 1612 O O . VAL A 1 203 ? -13.371 -10.452 5.969 1.00 97.62 203 VAL A O 1
ATOM 1615 N N . PRO A 1 204 ? -13.547 -8.532 7.129 1.00 95.69 204 PRO A N 1
ATOM 1616 C CA . PRO A 1 204 ? -14.968 -8.334 6.852 1.00 95.69 204 PRO A CA 1
ATOM 1617 C C . PRO A 1 204 ? -15.278 -8.202 5.356 1.00 95.69 204 PRO A C 1
ATOM 1619 O O . PRO A 1 204 ? -14.553 -7.539 4.621 1.00 95.69 204 PRO A O 1
ATOM 1622 N N . ASP A 1 205 ? -16.423 -8.734 4.925 1.00 94.44 205 ASP A N 1
ATOM 1623 C CA . ASP A 1 205 ? -16.877 -8.637 3.526 1.00 94.44 205 ASP A CA 1
ATOM 1624 C C . ASP A 1 205 ? -17.545 -7.295 3.186 1.00 94.44 205 ASP A C 1
ATOM 1626 O O . ASP A 1 205 ? -17.858 -7.016 2.029 1.00 94.44 205 ASP A O 1
ATOM 1630 N N . LYS A 1 206 ? -17.804 -6.449 4.192 1.00 94.00 206 LYS A N 1
ATOM 1631 C CA . LYS A 1 206 ? -18.461 -5.148 4.024 1.00 94.00 206 LYS A CA 1
ATOM 1632 C C . LYS A 1 206 ? -17.661 -4.045 4.701 1.00 94.00 206 LYS A C 1
ATOM 1634 O O . LYS A 1 206 ? -17.230 -4.192 5.841 1.00 94.00 206 LYS A O 1
ATOM 1639 N N . GLY A 1 207 ? -17.513 -2.931 3.988 1.00 94.00 207 GLY A N 1
ATOM 1640 C CA . GLY A 1 207 ? -16.898 -1.715 4.500 1.00 94.00 207 GLY A CA 1
ATOM 1641 C C . GLY A 1 207 ? -17.840 -0.844 5.348 1.00 94.00 207 GLY A C 1
ATOM 1642 O O . GLY A 1 207 ? -19.032 -1.144 5.461 1.00 94.00 207 GLY A O 1
ATOM 1643 N N . PRO A 1 208 ? -17.323 0.271 5.900 1.00 97.00 208 PRO A N 1
ATOM 1644 C CA . PRO A 1 208 ? -15.963 0.769 5.700 1.00 97.00 208 PRO A CA 1
ATOM 1645 C C . PRO A 1 208 ? -14.924 0.005 6.534 1.00 97.00 208 PRO A C 1
ATOM 1647 O O . PRO A 1 208 ? -15.111 -0.222 7.731 1.00 97.00 208 PRO A O 1
ATOM 1650 N N . VAL A 1 209 ? -13.803 -0.331 5.894 1.00 98.44 209 VAL A N 1
ATOM 1651 C CA . VAL A 1 209 ? -12.631 -0.954 6.528 1.00 98.44 209 VAL A CA 1
ATOM 1652 C C . VAL A 1 209 ? -11.402 -0.097 6.239 1.00 98.44 209 VAL A C 1
ATOM 1654 O O . VAL A 1 209 ? -11.225 0.361 5.111 1.00 98.44 209 VAL A O 1
ATOM 1657 N N . LEU A 1 210 ? -10.558 0.117 7.246 1.00 98.81 210 LEU A N 1
ATOM 1658 C CA . LEU A 1 210 ? -9.258 0.767 7.118 1.00 98.81 210 LEU A CA 1
ATOM 1659 C C . LEU A 1 210 ? -8.153 -0.239 7.449 1.00 98.81 210 LEU A C 1
ATOM 1661 O O . LEU A 1 210 ? -7.996 -0.622 8.605 1.00 98.81 210 LEU A O 1
ATOM 1665 N N . PHE A 1 211 ? -7.366 -0.617 6.449 1.00 98.75 211 PHE A N 1
ATOM 1666 C CA . PHE A 1 211 ? -6.131 -1.370 6.633 1.00 98.75 211 PHE A CA 1
ATOM 1667 C C . PHE A 1 211 ? -4.996 -0.413 6.982 1.00 98.75 211 PHE A C 1
ATOM 1669 O O . PHE A 1 211 ? -4.782 0.575 6.271 1.00 98.75 211 PHE A O 1
ATOM 1676 N N . VAL A 1 212 ? -4.282 -0.707 8.06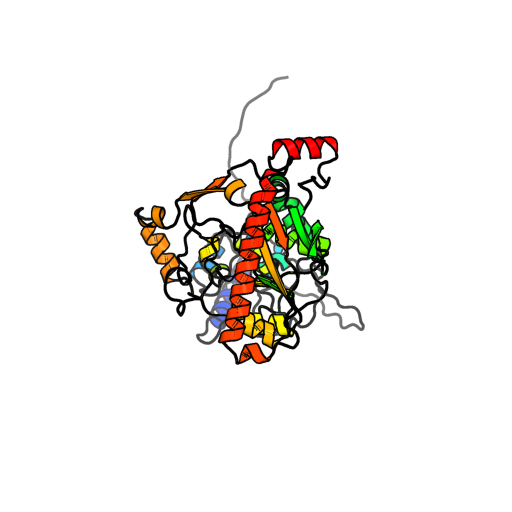7 1.00 98.56 212 VAL A N 1
ATOM 1677 C CA . VAL A 1 212 ? -3.148 0.091 8.547 1.00 98.56 212 VAL A CA 1
ATOM 1678 C C . VAL A 1 212 ? -1.952 -0.824 8.771 1.00 98.56 212 VAL A C 1
ATOM 1680 O O . VAL A 1 212 ? -2.074 -1.803 9.500 1.00 98.56 212 VAL A O 1
ATOM 1683 N N . GLY A 1 213 ? -0.806 -0.523 8.165 1.00 98.00 213 GLY A N 1
ATOM 1684 C CA . GLY A 1 213 ? 0.361 -1.401 8.256 1.00 98.00 213 GLY A CA 1
ATOM 1685 C C . GLY A 1 213 ? 1.680 -0.732 7.895 1.00 98.00 213 GLY A C 1
ATOM 1686 O O . GLY A 1 213 ? 1.734 0.483 7.689 1.00 98.00 213 GLY A O 1
ATOM 1687 N N . TYR A 1 214 ? 2.726 -1.556 7.841 1.00 97.69 214 TYR A N 1
ATOM 1688 C CA . TYR A 1 214 ? 4.086 -1.206 7.419 1.00 97.69 214 TYR A CA 1
ATOM 1689 C C . TYR A 1 214 ? 4.210 -1.139 5.894 1.00 97.69 214 TYR A C 1
ATOM 1691 O O . TYR A 1 214 ? 3.760 -2.064 5.216 1.00 97.69 214 TYR A O 1
ATOM 1699 N N . HIS A 1 215 ? 4.823 -0.075 5.363 1.00 96.62 215 HIS A N 1
ATOM 1700 C CA . HIS A 1 215 ? 5.080 0.064 3.928 1.00 96.62 215 HIS A CA 1
ATOM 1701 C C . HIS A 1 215 ? 6.457 -0.491 3.560 1.00 96.62 215 HIS A C 1
ATOM 1703 O O . HIS A 1 215 ? 7.476 0.107 3.906 1.00 96.62 215 HIS A O 1
ATOM 1709 N N . ALA A 1 216 ? 6.481 -1.609 2.841 1.00 95.75 216 ALA A N 1
ATOM 1710 C CA . ALA A 1 216 ? 7.736 -2.222 2.424 1.00 95.75 216 ALA A CA 1
ATOM 1711 C C . ALA A 1 216 ? 8.442 -1.381 1.346 1.00 95.75 216 ALA A C 1
ATOM 1713 O O . ALA A 1 216 ? 7.833 -0.548 0.659 1.00 95.75 216 ALA A O 1
ATOM 1714 N N . LEU A 1 217 ? 9.740 -1.620 1.183 1.00 94.81 217 LEU A N 1
ATOM 1715 C CA . LEU A 1 217 ? 10.618 -0.954 0.234 1.00 94.81 217 LEU A CA 1
ATOM 1716 C C . LEU A 1 217 ? 9.987 -0.916 -1.162 1.00 94.81 217 LEU A C 1
ATOM 1718 O O . LEU A 1 217 ? 9.593 -1.937 -1.721 1.00 94.81 217 LEU A O 1
ATOM 1722 N N . MET A 1 218 ? 9.895 0.279 -1.741 1.00 91.00 218 MET A N 1
ATOM 1723 C CA . MET A 1 218 ? 9.297 0.565 -3.048 1.00 91.00 218 MET A CA 1
ATOM 1724 C C . MET A 1 218 ? 7.814 0.180 -3.207 1.00 91.00 218 MET A C 1
ATOM 1726 O O . MET A 1 218 ? 7.288 0.265 -4.318 1.00 91.00 218 MET A O 1
ATOM 1730 N N . GLY A 1 219 ? 7.116 -0.213 -2.139 1.00 91.81 219 GLY A N 1
ATOM 1731 C CA . GLY A 1 219 ? 5.726 -0.657 -2.225 1.00 91.81 219 GLY A CA 1
ATOM 1732 C C . GLY A 1 219 ? 5.546 -2.009 -2.924 1.00 91.81 219 GLY A C 1
ATOM 1733 O O . GLY A 1 219 ? 4.500 -2.258 -3.529 1.00 91.81 219 GLY A O 1
ATOM 1734 N N . ILE A 1 220 ? 6.570 -2.866 -2.911 1.00 90.38 220 ILE A N 1
ATOM 1735 C CA . ILE A 1 220 ? 6.569 -4.180 -3.581 1.00 90.38 220 ILE A CA 1
ATOM 1736 C C . ILE A 1 220 ? 5.517 -5.155 -3.034 1.00 90.38 220 ILE A C 1
ATOM 1738 O O . ILE A 1 220 ? 5.088 -6.066 -3.743 1.00 90.38 220 ILE A O 1
ATOM 1742 N N . GLU A 1 221 ? 5.064 -4.943 -1.803 1.00 93.19 221 GLU A N 1
ATOM 1743 C CA . GLU A 1 221 ? 4.011 -5.708 -1.142 1.00 93.19 221 GLU A CA 1
ATOM 1744 C C . GLU A 1 221 ? 2.612 -5.436 -1.711 1.00 93.19 221 GLU A C 1
ATOM 1746 O O . GLU A 1 221 ? 1.675 -6.208 -1.502 1.00 93.19 221 GLU A O 1
ATOM 1751 N N . LEU A 1 222 ? 2.442 -4.330 -2.440 1.00 93.69 222 LEU A N 1
ATOM 1752 C CA . LEU A 1 222 ? 1.128 -3.910 -2.912 1.00 93.69 222 LEU A CA 1
ATOM 1753 C C . LEU A 1 222 ? 0.558 -4.856 -3.961 1.00 93.69 222 LEU A C 1
ATOM 1755 O O . LEU A 1 222 ? -0.622 -5.186 -3.893 1.00 93.69 222 LEU A O 1
ATOM 1759 N N . SER A 1 223 ? 1.364 -5.295 -4.934 1.00 91.62 223 SER A N 1
ATOM 1760 C CA . SER A 1 223 ? 0.849 -6.124 -6.031 1.00 91.62 223 SER A CA 1
ATOM 1761 C C . SER A 1 223 ? 0.197 -7.420 -5.524 1.00 91.62 223 SER A C 1
ATOM 1763 O O . SER A 1 223 ? -0.961 -7.645 -5.874 1.00 91.62 223 SER A O 1
ATOM 1765 N N . PRO A 1 224 ? 0.859 -8.243 -4.684 1.00 92.94 224 PRO A N 1
ATOM 1766 C CA . PRO A 1 224 ? 0.231 -9.427 -4.100 1.00 92.94 224 PRO A CA 1
ATOM 1767 C C . PRO A 1 224 ? -1.024 -9.111 -3.283 1.00 92.94 224 PRO A C 1
ATOM 1769 O O . PRO A 1 224 ? -2.013 -9.832 -3.368 1.00 92.94 224 PRO A O 1
ATOM 1772 N N . LEU A 1 225 ? -1.006 -8.018 -2.511 1.00 95.69 225 LEU A N 1
ATOM 1773 C CA . LEU A 1 225 ? -2.156 -7.594 -1.713 1.00 95.69 225 LEU A CA 1
ATOM 1774 C C . LEU A 1 225 ? -3.365 -7.289 -2.607 1.00 95.69 225 LEU A C 1
ATOM 1776 O O . LEU A 1 225 ? -4.454 -7.803 -2.366 1.00 95.69 225 LEU A O 1
ATOM 1780 N N . TYR A 1 226 ? -3.192 -6.485 -3.659 1.00 94.81 226 TYR A N 1
ATOM 1781 C CA . TYR A 1 226 ? -4.281 -6.167 -4.588 1.00 94.81 226 TYR A CA 1
ATOM 1782 C C . TYR A 1 226 ? -4.817 -7.406 -5.302 1.00 94.81 226 TYR A C 1
ATOM 1784 O O . TYR A 1 226 ? -6.031 -7.530 -5.474 1.00 94.81 226 TYR A O 1
ATOM 1792 N N . GLU A 1 227 ? -3.926 -8.311 -5.705 1.00 93.94 227 GLU A N 1
ATOM 1793 C CA . GLU A 1 227 ? -4.308 -9.564 -6.344 1.00 93.94 227 GLU A CA 1
ATOM 1794 C C . GLU A 1 227 ? -5.224 -10.394 -5.442 1.00 93.94 227 GLU A C 1
ATOM 1796 O O . GLU A 1 227 ? -6.329 -10.750 -5.859 1.00 93.94 227 GLU A O 1
ATOM 1801 N N . GLU A 1 228 ? -4.818 -10.641 -4.194 1.00 94.44 228 GLU A N 1
ATOM 1802 C CA . GLU A 1 228 ? -5.573 -11.506 -3.285 1.00 94.44 228 GLU A CA 1
ATOM 1803 C C . GLU A 1 228 ? -6.947 -10.920 -2.942 1.00 94.44 228 GLU A C 1
ATOM 1805 O O . GLU A 1 228 ? -7.961 -11.619 -2.974 1.00 94.44 228 GLU A O 1
ATOM 1810 N N . PHE A 1 229 ? -7.026 -9.611 -2.690 1.00 96.75 229 PHE A N 1
ATOM 1811 C CA . PHE A 1 229 ? -8.304 -8.951 -2.411 1.00 96.75 229 PHE A CA 1
ATOM 1812 C C . PHE A 1 229 ? -9.272 -9.008 -3.599 1.00 96.75 229 PHE A C 1
ATOM 1814 O O . PHE A 1 229 ? -10.487 -9.142 -3.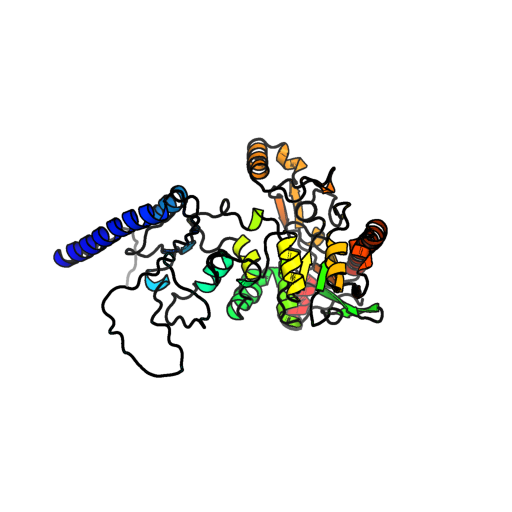413 1.00 96.75 229 PHE A O 1
ATOM 1821 N N . LEU A 1 230 ? -8.762 -8.937 -4.829 1.00 95.00 230 LEU A N 1
ATOM 1822 C CA . LEU A 1 230 ? -9.584 -9.094 -6.025 1.00 95.00 230 LEU A CA 1
ATOM 1823 C C . LEU A 1 230 ? -10.004 -10.554 -6.242 1.00 95.00 230 LEU A C 1
ATOM 1825 O O . LEU A 1 230 ? -11.159 -10.789 -6.604 1.00 95.00 230 LEU A O 1
ATOM 1829 N N . ARG A 1 231 ? -9.115 -11.525 -5.989 1.00 93.38 231 ARG A N 1
ATOM 1830 C CA . ARG A 1 231 ? -9.402 -12.962 -6.141 1.00 93.38 231 ARG A CA 1
ATOM 1831 C C . ARG A 1 231 ? -10.383 -13.477 -5.088 1.00 93.38 231 ARG A C 1
ATOM 1833 O O . ARG A 1 231 ? -11.404 -14.059 -5.451 1.00 93.38 231 ARG A O 1
ATOM 1840 N N . GLU A 1 232 ? -10.095 -13.255 -3.808 1.00 94.94 232 GLU A N 1
ATOM 1841 C CA . GLU A 1 232 ? -10.851 -13.834 -2.692 1.00 94.94 232 GLU A CA 1
ATOM 1842 C C . GLU A 1 232 ? -12.058 -12.968 -2.306 1.00 94.94 232 GLU A C 1
ATOM 1844 O O . GLU A 1 232 ? -13.174 -13.470 -2.173 1.00 94.94 232 GLU A O 1
ATOM 1849 N N . LYS A 1 233 ? -11.863 -11.649 -2.171 1.00 93.56 233 LYS A N 1
ATOM 1850 C CA . LYS A 1 233 ? -12.899 -10.722 -1.674 1.00 93.56 233 LYS A CA 1
ATOM 1851 C C . LYS A 1 233 ? -13.668 -9.989 -2.769 1.00 93.56 233 LYS A C 1
ATOM 1853 O O . LYS A 1 233 ? -14.629 -9.283 -2.460 1.00 93.56 233 LYS A O 1
ATOM 1858 N N . ARG A 1 234 ? -13.257 -10.113 -4.039 1.00 92.88 234 ARG A N 1
ATOM 1859 C CA . ARG A 1 234 ? -13.849 -9.401 -5.194 1.00 92.88 234 ARG A CA 1
ATOM 1860 C C . ARG A 1 234 ? -13.997 -7.898 -4.947 1.00 92.88 234 ARG A C 1
ATOM 1862 O O . ARG A 1 234 ? -14.964 -7.271 -5.378 1.00 92.88 234 ARG A O 1
ATOM 1869 N N . THR A 1 235 ? -13.044 -7.332 -4.215 1.00 92.12 235 THR A N 1
ATOM 1870 C CA . THR A 1 235 ? -13.129 -5.978 -3.678 1.00 92.12 235 THR A CA 1
ATOM 1871 C C . THR A 1 235 ? -11.847 -5.226 -3.984 1.00 92.12 235 THR A C 1
ATOM 1873 O O . THR A 1 235 ? -10.749 -5.746 -3.816 1.00 92.12 235 THR A O 1
ATOM 1876 N N . VAL A 1 236 ? -11.987 -3.972 -4.412 1.00 93.75 236 VAL A N 1
ATOM 1877 C CA . VAL A 1 236 ? -10.850 -3.072 -4.604 1.00 93.75 236 VAL A CA 1
ATOM 1878 C C . VAL A 1 236 ? -10.528 -2.381 -3.285 1.00 93.75 236 VAL A C 1
ATOM 1880 O O . VAL A 1 236 ? -11.373 -1.690 -2.711 1.00 93.75 236 VAL A O 1
ATOM 1883 N N . VAL A 1 237 ? -9.278 -2.498 -2.852 1.00 96.62 237 VAL A N 1
ATOM 1884 C CA . VAL A 1 237 ? -8.731 -1.707 -1.751 1.00 96.62 237 VAL A CA 1
ATOM 1885 C C . VAL A 1 237 ? -8.333 -0.321 -2.276 1.00 96.62 237 VAL A C 1
ATOM 1887 O O . VAL A 1 237 ? -7.737 -0.189 -3.334 1.00 96.62 237 VAL A O 1
ATOM 1890 N N . ARG A 1 238 ? -8.691 0.763 -1.588 1.00 97.50 238 ARG A N 1
ATOM 1891 C CA . ARG A 1 238 ? -8.419 2.137 -2.044 1.00 97.50 238 ARG A CA 1
ATOM 1892 C C . ARG A 1 238 ? -7.178 2.683 -1.339 1.00 97.50 238 ARG A C 1
ATOM 1894 O O . ARG A 1 238 ? -7.266 3.142 -0.202 1.00 97.50 238 ARG A O 1
ATOM 1901 N N . GLY A 1 239 ? -6.024 2.598 -2.004 1.00 96.69 239 GLY A N 1
ATOM 1902 C CA . GLY A 1 239 ? -4.728 3.011 -1.456 1.00 96.69 239 GLY A CA 1
ATOM 1903 C C . GLY A 1 239 ? -4.518 4.527 -1.402 1.00 96.69 239 GLY A C 1
ATOM 1904 O O . GLY A 1 239 ? -4.650 5.224 -2.409 1.00 96.69 239 GLY A O 1
ATOM 1905 N N . MET A 1 240 ? -4.139 5.039 -0.232 1.00 95.19 240 MET A N 1
ATOM 1906 C CA . MET A 1 240 ? -3.807 6.451 -0.023 1.00 95.19 240 MET A CA 1
ATOM 1907 C C . MET A 1 240 ? -2.339 6.705 -0.385 1.00 95.19 240 MET A C 1
ATOM 1909 O O . MET A 1 240 ? -1.444 6.497 0.430 1.00 95.19 240 MET A O 1
ATOM 1913 N N . ALA A 1 241 ? -2.094 7.145 -1.617 1.00 93.00 241 ALA A N 1
ATOM 1914 C CA . ALA A 1 241 ? -0.759 7.204 -2.201 1.00 93.00 241 ALA A CA 1
ATOM 1915 C C . ALA A 1 241 ? -0.229 8.643 -2.310 1.00 93.00 241 ALA A C 1
ATOM 1917 O O . ALA A 1 241 ? -0.992 9.609 -2.401 1.00 93.00 241 ALA A O 1
ATOM 1918 N N . HIS A 1 242 ? 1.094 8.803 -2.306 1.00 91.56 242 HIS A N 1
ATOM 1919 C CA . HIS A 1 242 ? 1.726 10.121 -2.349 1.00 91.56 242 HIS A CA 1
ATOM 1920 C C . HIS A 1 242 ? 1.377 10.878 -3.654 1.00 91.56 242 HIS A C 1
ATOM 1922 O O . HIS A 1 242 ? 1.457 10.270 -4.726 1.00 91.56 242 HIS A O 1
ATOM 1928 N N . PRO A 1 243 ? 1.043 12.190 -3.622 1.00 88.44 243 PRO A N 1
ATOM 1929 C CA . PRO A 1 243 ? 0.650 12.959 -4.815 1.00 88.44 243 PRO A CA 1
ATOM 1930 C C . PRO A 1 243 ? 1.667 12.909 -5.962 1.00 88.44 243 PRO A C 1
ATOM 1932 O O . PRO A 1 243 ? 1.291 12.950 -7.134 1.00 88.44 243 PRO A O 1
ATOM 1935 N N . PHE A 1 244 ? 2.947 12.738 -5.620 1.00 84.12 244 PHE A N 1
ATOM 1936 C CA . PHE A 1 244 ? 4.052 12.509 -6.555 1.00 84.12 244 PHE A CA 1
ATOM 1937 C C . PHE A 1 244 ? 3.754 11.429 -7.610 1.00 84.12 244 PHE A C 1
ATOM 1939 O O . PHE A 1 244 ? 4.058 11.624 -8.784 1.00 84.12 244 PHE A O 1
ATOM 1946 N N . LEU A 1 245 ? 3.080 10.340 -7.223 1.00 83.69 245 LEU A N 1
ATOM 1947 C CA . LEU A 1 245 ? 2.749 9.212 -8.106 1.00 83.69 245 LEU A CA 1
ATOM 1948 C C . LEU A 1 245 ? 1.670 9.554 -9.146 1.00 83.69 245 LEU A C 1
ATOM 1950 O O . LEU A 1 245 ? 1.457 8.813 -10.097 1.00 83.69 245 LEU A O 1
ATOM 1954 N N . PHE A 1 246 ? 0.984 10.686 -8.994 1.00 81.69 246 PHE A N 1
ATOM 1955 C CA . PHE A 1 246 ? -0.055 11.142 -9.920 1.00 81.69 246 PHE A CA 1
ATOM 1956 C C . PHE A 1 246 ? 0.423 12.299 -10.808 1.00 81.69 246 PHE A C 1
ATOM 1958 O O . PHE A 1 246 ? -0.327 12.763 -11.677 1.00 81.69 246 PHE A O 1
ATOM 1965 N N . GLY A 1 247 ? 1.660 12.763 -10.593 1.00 70.69 247 GLY A N 1
ATOM 1966 C CA . GLY A 1 247 ? 2.300 13.838 -11.339 1.00 70.69 247 GLY A CA 1
ATOM 1967 C C . GLY A 1 247 ? 2.672 13.446 -12.771 1.00 70.69 247 GLY A C 1
ATOM 1968 O O . GLY A 1 247 ? 2.829 12.277 -13.105 1.00 70.69 247 GLY A O 1
ATOM 1969 N N . LYS A 1 248 ? 2.825 14.454 -13.639 1.00 63.97 248 LYS A N 1
ATOM 1970 C CA . LYS A 1 248 ? 3.110 14.272 -15.078 1.00 63.97 248 LYS A CA 1
ATOM 1971 C C . LYS A 1 248 ? 4.604 14.251 -15.420 1.00 63.97 248 LYS A C 1
ATOM 1973 O O . LYS A 1 248 ? 4.963 13.921 -16.539 1.00 63.97 248 LYS A O 1
ATOM 1978 N N . LYS A 1 249 ? 5.476 14.644 -14.485 1.00 60.06 249 LYS A N 1
ATOM 1979 C CA . LYS A 1 249 ? 6.896 14.933 -14.770 1.00 60.06 249 LYS A CA 1
ATOM 1980 C C . LYS A 1 249 ? 7.737 13.704 -15.118 1.00 60.06 249 LYS A C 1
ATOM 1982 O O . LYS A 1 249 ? 8.759 13.851 -15.771 1.00 60.06 249 LYS A O 1
ATOM 1987 N N . PHE A 1 250 ? 7.291 12.519 -14.710 1.00 55.12 250 PHE A N 1
ATOM 1988 C CA . PHE A 1 250 ? 7.937 11.245 -15.043 1.00 55.12 250 PHE A CA 1
ATOM 1989 C C . PHE A 1 250 ? 7.277 10.550 -16.234 1.00 55.12 250 PHE A C 1
ATOM 1991 O O . PHE A 1 250 ? 7.634 9.421 -16.555 1.00 55.12 250 PHE A O 1
ATOM 1998 N N . GLU A 1 251 ? 6.303 11.198 -16.882 1.00 61.84 251 GLU A N 1
ATOM 1999 C CA . GLU A 1 251 ? 5.809 10.721 -18.165 1.00 61.84 251 GLU A CA 1
ATOM 2000 C C . GLU A 1 251 ? 6.815 11.084 -19.260 1.00 61.84 251 GLU A C 1
ATOM 2002 O O . GLU A 1 251 ? 7.348 12.191 -19.290 1.00 61.84 251 GLU A O 1
ATOM 2007 N N . SER A 1 252 ? 7.071 10.147 -20.166 1.00 56.66 252 SER A N 1
ATOM 2008 C CA . SER A 1 252 ? 7.794 10.412 -21.406 1.00 56.66 252 SER A CA 1
ATOM 2009 C C . SER A 1 252 ? 6.825 10.468 -22.581 1.00 56.66 252 SER A C 1
ATOM 2011 O O . SER A 1 252 ? 5.771 9.834 -22.581 1.00 56.66 252 SER A O 1
ATOM 2013 N N . SER A 1 253 ? 7.205 11.194 -23.626 1.00 53.28 253 SER A N 1
ATOM 2014 C CA . SER A 1 253 ? 6.470 11.260 -24.892 1.00 53.28 253 SER A CA 1
ATOM 2015 C C . SER A 1 253 ? 6.427 9.930 -25.652 1.00 53.28 253 SER A C 1
ATOM 2017 O O . SER A 1 253 ? 5.685 9.821 -26.622 1.00 53.28 253 SER A O 1
ATOM 2019 N N . ARG A 1 254 ? 7.207 8.924 -25.232 1.00 52.34 254 ARG A N 1
ATOM 2020 C CA . ARG A 1 254 ? 7.388 7.646 -25.939 1.00 52.34 254 ARG A CA 1
ATOM 2021 C C . ARG A 1 254 ? 6.931 6.424 -25.141 1.00 52.34 254 ARG A C 1
ATOM 2023 O O . ARG A 1 254 ? 7.348 5.313 -25.451 1.00 52.34 254 ARG A O 1
ATOM 2030 N N . GLN A 1 255 ? 6.104 6.618 -24.116 1.00 61.38 255 GLN A N 1
ATOM 2031 C CA . GLN A 1 255 ? 5.560 5.521 -23.313 1.00 61.38 255 GLN A CA 1
ATOM 2032 C C . GLN A 1 255 ? 4.124 5.170 -23.718 1.00 61.38 255 GLN A C 1
ATOM 2034 O O . GLN A 1 255 ? 3.296 6.058 -23.932 1.00 61.38 255 GLN A O 1
ATOM 2039 N N . GLU A 1 256 ? 3.817 3.876 -23.742 1.00 54.75 256 GLU A N 1
ATOM 2040 C CA . GLU A 1 256 ? 2.460 3.354 -23.958 1.00 54.75 256 GLU A CA 1
ATOM 2041 C C . GLU A 1 256 ? 1.618 3.417 -22.681 1.00 54.75 256 GLU A C 1
ATOM 2043 O O . GLU A 1 256 ? 0.443 3.765 -22.731 1.00 54.75 256 GLU A O 1
ATOM 2048 N N . THR A 1 257 ? 2.239 3.175 -21.524 1.00 58.34 257 THR A N 1
ATOM 2049 C CA . THR A 1 257 ? 1.661 3.314 -20.178 1.00 58.34 257 TH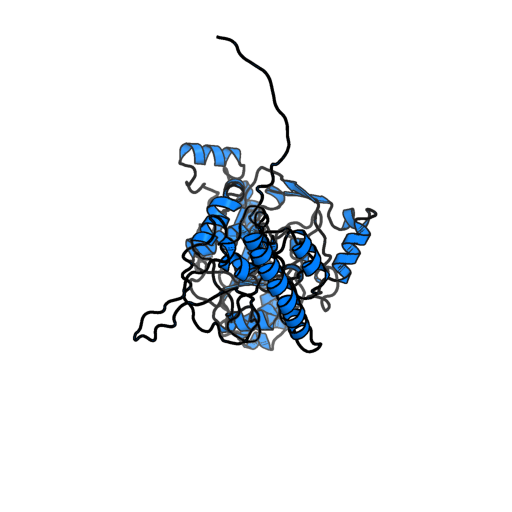R A CA 1
ATOM 2050 C C . THR A 1 257 ? 2.746 3.748 -19.196 1.00 58.34 257 THR A C 1
ATOM 2052 O O . THR A 1 257 ? 3.884 3.284 -19.275 1.00 58.34 257 THR A O 1
ATOM 2055 N N . SER A 1 258 ? 2.413 4.629 -18.250 1.00 62.78 258 SER A N 1
ATOM 2056 C CA . SER A 1 258 ? 3.313 4.951 -17.135 1.00 62.78 258 SER A CA 1
ATOM 2057 C C . SER A 1 258 ? 3.300 3.815 -16.115 1.00 62.78 258 SER A C 1
ATOM 2059 O O . SER A 1 258 ? 2.235 3.280 -15.815 1.00 62.78 258 SER A O 1
ATOM 2061 N N . ARG A 1 259 ? 4.436 3.500 -15.477 1.00 64.56 259 ARG A N 1
ATOM 2062 C CA . ARG A 1 259 ? 4.448 2.565 -14.331 1.00 64.56 259 ARG A CA 1
ATOM 2063 C C . ARG A 1 259 ? 3.475 2.999 -13.231 1.00 64.56 259 ARG A C 1
ATOM 2065 O O . ARG A 1 259 ? 2.848 2.154 -12.602 1.00 64.56 259 ARG A O 1
ATOM 2072 N N . PHE A 1 260 ? 3.288 4.307 -13.051 1.00 75.94 260 PHE A N 1
ATOM 2073 C CA . PHE A 1 260 ? 2.363 4.861 -12.062 1.00 75.94 260 PHE A CA 1
ATOM 2074 C C . PHE A 1 260 ? 0.885 4.820 -12.480 1.00 75.94 260 PHE A C 1
ATOM 2076 O O . PHE A 1 260 ? 0.011 5.024 -11.637 1.00 75.94 260 PHE A O 1
ATOM 2083 N N . ASP A 1 261 ? 0.574 4.514 -13.746 1.00 82.00 261 ASP A N 1
ATOM 2084 C CA . ASP A 1 261 ? -0.814 4.352 -14.198 1.00 82.00 261 ASP A CA 1
ATOM 2085 C C . ASP A 1 261 ? -1.489 3.188 -13.444 1.00 82.00 261 ASP A C 1
ATOM 2087 O O . ASP A 1 261 ? -2.666 3.278 -13.084 1.00 82.00 261 ASP A O 1
ATOM 2091 N N . THR A 1 262 ? -0.723 2.142 -13.104 1.00 83.12 262 THR A N 1
ATOM 2092 C CA . THR A 1 262 ? -1.185 0.975 -12.328 1.00 83.12 262 THR A CA 1
ATOM 2093 C C . THR A 1 262 ? -1.746 1.357 -10.957 1.00 83.12 262 THR A C 1
ATOM 2095 O O . THR A 1 262 ? -2.797 0.846 -10.572 1.00 83.12 262 THR A O 1
ATOM 2098 N N . VAL A 1 263 ? -1.130 2.326 -10.266 1.00 88.25 263 VAL A N 1
ATOM 2099 C CA . VAL A 1 263 ? -1.614 2.851 -8.976 1.00 88.25 263 VAL A CA 1
ATOM 2100 C C . VAL A 1 263 ? -3.060 3.310 -9.116 1.00 88.25 263 VAL A C 1
ATOM 2102 O O . VAL A 1 263 ? -3.909 2.975 -8.298 1.00 88.25 263 VAL A O 1
ATOM 2105 N N . SER A 1 264 ? -3.359 4.034 -10.191 1.00 88.69 264 SER A N 1
ATOM 2106 C CA . SER A 1 264 ? -4.692 4.586 -10.431 1.00 88.69 264 SER A CA 1
ATOM 2107 C C . SER A 1 264 ? -5.679 3.524 -10.905 1.00 88.69 264 SER A C 1
ATOM 2109 O O . SER A 1 264 ? -6.836 3.530 -10.485 1.00 88.69 264 SER A O 1
ATOM 2111 N N . MET A 1 265 ? -5.223 2.582 -11.736 1.00 87.19 265 MET A N 1
ATOM 2112 C CA . MET A 1 265 ? -6.043 1.460 -12.205 1.00 87.19 265 MET A CA 1
ATOM 2113 C C . MET A 1 265 ? -6.560 0.597 -11.054 1.00 87.19 265 MET A C 1
ATOM 2115 O O . MET A 1 265 ? -7.734 0.221 -11.033 1.00 87.19 265 MET A O 1
ATOM 2119 N N . TYR A 1 266 ? -5.707 0.347 -10.064 1.00 90.75 266 TYR A N 1
ATOM 2120 C CA . TYR A 1 266 ? -6.014 -0.512 -8.924 1.00 90.75 266 TYR A CA 1
ATOM 2121 C C . TYR A 1 266 ? -6.549 0.248 -7.702 1.00 90.75 266 TYR A C 1
ATOM 2123 O O . TYR A 1 266 ? -6.618 -0.296 -6.610 1.00 90.75 266 TYR A O 1
ATOM 2131 N N . GLY A 1 267 ? -7.024 1.486 -7.887 1.00 92.25 267 GLY A N 1
ATOM 2132 C CA . GLY A 1 267 ? -7.812 2.198 -6.873 1.00 92.25 267 GLY A CA 1
ATOM 2133 C C . GLY A 1 267 ? -7.024 3.163 -5.996 1.00 92.25 267 GLY A C 1
ATOM 2134 O O . GLY A 1 267 ? -7.628 3.831 -5.150 1.00 92.25 267 GLY A O 1
ATOM 2135 N N . GLY A 1 268 ? -5.721 3.295 -6.229 1.00 94.31 268 GLY A N 1
ATOM 2136 C CA . GLY A 1 268 ? -4.874 4.296 -5.604 1.00 94.31 268 GLY A CA 1
ATOM 2137 C C . GLY A 1 268 ? -5.295 5.721 -5.962 1.00 94.31 268 GLY A C 1
ATOM 2138 O O . GLY A 1 268 ? -5.721 6.026 -7.079 1.00 94.31 268 GLY A O 1
ATOM 2139 N N . LEU A 1 269 ? -5.191 6.612 -4.984 1.00 93.56 269 LEU A N 1
ATOM 2140 C CA . LEU A 1 269 ? -5.565 8.014 -5.107 1.00 93.56 269 LEU A CA 1
ATOM 2141 C C . LEU A 1 269 ? -4.686 8.892 -4.204 1.00 93.56 269 LEU A C 1
ATOM 2143 O O . LEU A 1 269 ? -4.133 8.383 -3.227 1.00 93.56 269 LEU A O 1
ATOM 2147 N N . PRO A 1 270 ? -4.568 10.205 -4.488 1.00 92.75 270 PRO A N 1
ATOM 2148 C CA . PRO A 1 270 ? -3.759 11.098 -3.669 1.00 92.75 270 PRO A CA 1
ATOM 2149 C C . PRO A 1 270 ? -4.198 11.090 -2.204 1.00 92.75 270 PRO A C 1
ATOM 2151 O O . PRO A 1 270 ? -5.389 11.253 -1.900 1.00 92.75 270 PRO A O 1
ATOM 2154 N N . VAL A 1 271 ? -3.235 10.943 -1.296 1.00 92.69 271 VAL A N 1
ATOM 2155 C CA . VAL A 1 271 ? -3.471 11.019 0.144 1.00 92.69 271 VAL A CA 1
ATOM 2156 C C . VAL A 1 271 ? -3.898 12.432 0.532 1.00 92.69 271 VAL A C 1
ATOM 2158 O O . VAL A 1 271 ? -3.129 13.382 0.463 1.00 92.69 271 VAL A O 1
ATOM 2161 N N . THR A 1 272 ? -5.163 12.580 0.926 1.00 91.81 272 THR A N 1
ATOM 2162 C CA . THR A 1 272 ? -5.704 13.818 1.498 1.00 91.81 272 THR A CA 1
ATOM 2163 C C . THR A 1 272 ? -6.782 13.478 2.532 1.00 91.81 272 THR A C 1
ATOM 2165 O O . THR A 1 272 ? -7.488 12.472 2.367 1.00 91.81 272 THR A O 1
ATOM 2168 N N . PRO A 1 273 ? -6.988 14.318 3.565 1.00 92.00 273 PRO A N 1
ATOM 2169 C CA . PRO A 1 273 ? -8.064 14.108 4.535 1.00 92.00 273 PRO A CA 1
ATOM 2170 C C . PRO A 1 273 ? -9.453 14.031 3.885 1.00 92.00 273 PRO A C 1
ATOM 2172 O O . PRO A 1 273 ? -10.287 13.222 4.290 1.00 92.00 273 PRO A O 1
ATOM 2175 N N . ILE A 1 274 ? -9.698 14.832 2.839 1.00 93.81 274 ILE A N 1
ATOM 2176 C CA . ILE A 1 274 ? -10.985 14.857 2.131 1.00 93.81 274 ILE A CA 1
ATOM 2177 C C . ILE A 1 274 ? -11.235 13.577 1.325 1.00 93.81 274 ILE A C 1
ATOM 2179 O O . ILE A 1 274 ? -12.365 13.089 1.297 1.00 93.81 274 ILE A O 1
ATOM 2183 N N . ASN A 1 275 ? -10.202 12.998 0.707 1.00 95.69 275 ASN A N 1
ATOM 2184 C CA . ASN A 1 275 ? -10.335 11.724 0.004 1.00 95.69 275 ASN A CA 1
ATOM 2185 C C . ASN A 1 275 ? -10.643 10.591 0.984 1.00 95.69 275 ASN A C 1
ATOM 2187 O O . ASN A 1 275 ? -11.587 9.841 0.751 1.00 95.69 275 ASN A O 1
ATOM 2191 N N . MET A 1 276 ? -9.929 10.520 2.113 1.00 96.25 276 MET A N 1
ATOM 2192 C CA . MET A 1 276 ? -10.194 9.520 3.154 1.00 96.25 276 MET A CA 1
ATOM 2193 C C . MET A 1 276 ? -11.622 9.641 3.704 1.00 96.25 276 MET A C 1
ATOM 2195 O O . MET A 1 276 ? -12.354 8.654 3.744 1.00 96.25 276 MET A O 1
ATOM 2199 N N . TYR A 1 277 ? -12.056 10.863 4.033 1.00 96.88 277 TYR A N 1
ATOM 2200 C CA . TYR A 1 277 ? -13.429 11.147 4.458 1.00 96.88 277 TYR A CA 1
ATOM 2201 C C . TYR A 1 277 ? -14.459 10.616 3.447 1.00 96.88 277 TYR A C 1
ATOM 2203 O O . TYR A 1 277 ? -15.401 9.914 3.812 1.00 96.88 277 TYR A O 1
ATOM 2211 N N . ARG A 1 278 ? -14.277 10.927 2.156 1.00 97.06 278 ARG A N 1
ATOM 2212 C CA . ARG A 1 278 ? -15.213 10.541 1.088 1.00 97.06 278 ARG A CA 1
ATOM 2213 C C . ARG A 1 278 ? -15.246 9.037 0.833 1.00 97.06 278 ARG A C 1
ATOM 2215 O O . ARG A 1 278 ? -16.297 8.541 0.422 1.00 97.06 278 ARG A O 1
ATOM 2222 N N . LEU A 1 279 ? -14.129 8.339 1.041 1.00 97.75 279 LEU A N 1
ATOM 2223 C CA . LEU A 1 279 ? -14.044 6.880 0.961 1.00 97.75 279 LEU A CA 1
ATOM 2224 C C . LEU A 1 279 ? -14.808 6.219 2.111 1.00 97.75 279 LEU A C 1
ATOM 2226 O O . LEU A 1 279 ? -15.644 5.351 1.856 1.00 97.75 279 LEU A O 1
ATOM 2230 N N . PHE A 1 280 ? -14.602 6.674 3.351 1.00 97.56 280 PHE A N 1
ATOM 2231 C CA . PHE A 1 280 ? -15.342 6.162 4.510 1.00 97.56 280 PHE A CA 1
ATOM 2232 C C . PHE A 1 280 ? -16.840 6.433 4.406 1.00 97.56 280 PHE A C 1
ATOM 2234 O O . PHE A 1 280 ? -17.637 5.523 4.613 1.00 97.56 280 PHE A O 1
ATOM 2241 N N . GLN A 1 281 ? -17.233 7.634 3.973 1.00 96.75 281 GLN A N 1
ATOM 2242 C CA . GLN A 1 281 ? -18.637 7.975 3.717 1.00 96.75 281 GLN A CA 1
ATOM 2243 C C . GLN A 1 281 ? -19.307 7.031 2.698 1.00 96.75 281 GLN A C 1
ATOM 2245 O O . GLN A 1 281 ? -20.523 6.871 2.704 1.00 96.75 281 GLN A O 1
ATOM 2250 N N . ARG A 1 282 ? -18.523 6.418 1.804 1.00 95.88 282 ARG A N 1
ATOM 2251 C CA . ARG A 1 282 ? -18.985 5.494 0.757 1.00 95.88 282 ARG A CA 1
ATOM 2252 C C . ARG A 1 282 ? -18.740 4.024 1.101 1.00 95.88 282 ARG A C 1
ATOM 2254 O O . ARG A 1 282 ? -18.752 3.189 0.197 1.00 95.88 282 ARG A O 1
ATOM 2261 N N . ASN A 1 283 ? -18.503 3.713 2.377 1.00 96.50 283 ASN A N 1
ATOM 2262 C CA . ASN A 1 283 ? -18.297 2.354 2.880 1.00 96.50 283 ASN A CA 1
ATOM 2263 C C . ASN A 1 283 ? -17.196 1.587 2.121 1.00 96.50 283 ASN A C 1
ATOM 2265 O O . ASN A 1 283 ? -17.320 0.389 1.884 1.00 96.50 283 ASN A O 1
ATOM 2269 N N . GLN A 1 284 ? -16.142 2.285 1.683 1.00 97.19 284 GLN A N 1
ATOM 2270 C CA . GLN A 1 284 ? -15.048 1.685 0.915 1.00 97.19 284 GLN A CA 1
ATOM 2271 C C . GLN A 1 284 ? -14.020 1.001 1.826 1.00 97.19 284 GLN A C 1
ATOM 2273 O O . GLN A 1 284 ? -13.890 1.332 3.006 1.00 97.19 284 GLN A O 1
ATOM 2278 N N . PHE A 1 285 ? -13.256 0.082 1.240 1.00 98.31 285 PHE A N 1
ATOM 2279 C CA . PHE A 1 285 ? -12.048 -0.488 1.828 1.00 98.31 285 PHE A CA 1
ATOM 2280 C C . PHE A 1 285 ? -10.881 0.451 1.533 1.00 98.31 285 PHE A C 1
ATOM 2282 O O . PHE A 1 285 ? -10.650 0.789 0.375 1.00 98.31 285 PHE A O 1
ATOM 2289 N N . VAL A 1 286 ? -10.169 0.907 2.557 1.00 98.50 286 VAL A N 1
ATOM 2290 C CA . VAL A 1 286 ? -9.111 1.921 2.449 1.00 98.50 286 VAL A CA 1
ATOM 2291 C C . VAL A 1 286 ? -7.804 1.340 2.963 1.00 98.50 286 VAL A C 1
ATOM 2293 O O . VAL A 1 286 ? -7.799 0.688 4.001 1.00 98.50 286 VAL A O 1
ATOM 2296 N N . LEU A 1 287 ? -6.702 1.595 2.262 1.00 98.50 287 LEU A N 1
ATOM 2297 C CA . LEU A 1 287 ? -5.356 1.205 2.681 1.00 98.50 287 LEU A CA 1
ATOM 2298 C C . LEU A 1 287 ? -4.528 2.446 2.990 1.00 98.50 287 LEU A C 1
ATOM 2300 O O . LEU A 1 287 ? -4.399 3.345 2.153 1.00 98.50 287 LEU A O 1
ATOM 2304 N N . LEU A 1 288 ? -3.977 2.482 4.198 1.00 98.06 288 LEU A N 1
ATOM 2305 C CA . LEU A 1 288 ? -3.139 3.559 4.690 1.00 98.06 288 LEU A CA 1
ATOM 2306 C C . LEU A 1 288 ? -1.848 2.991 5.272 1.00 98.06 288 LEU A C 1
ATOM 2308 O O . LEU A 1 288 ? -1.878 2.159 6.171 1.00 98.06 288 LEU A O 1
ATOM 2312 N N . TYR A 1 289 ? -0.728 3.546 4.830 1.00 97.56 289 TYR A N 1
ATOM 2313 C CA . TYR A 1 289 ? 0.560 3.376 5.486 1.00 97.56 289 TYR A CA 1
ATOM 2314 C C . TYR A 1 289 ? 0.902 4.669 6.220 1.00 97.56 289 TYR A C 1
ATOM 2316 O O . TYR A 1 289 ? 1.258 5.655 5.562 1.00 97.56 289 TYR A O 1
ATOM 2324 N N . PRO A 1 290 ? 0.767 4.734 7.557 1.00 95.81 290 PRO A N 1
ATOM 2325 C CA . PRO A 1 290 ? 0.993 5.979 8.275 1.00 95.81 290 PRO A CA 1
ATOM 2326 C C . PRO A 1 290 ? 2.423 6.491 8.140 1.00 95.81 290 PRO A C 1
ATOM 2328 O O . PRO A 1 290 ? 2.583 7.709 8.114 1.00 95.81 290 PRO A O 1
ATOM 2331 N N . GLY A 1 291 ? 3.425 5.617 7.968 1.00 94.12 291 GLY A N 1
ATOM 2332 C CA . GLY A 1 291 ? 4.805 6.013 7.676 1.00 94.12 291 GLY A CA 1
ATOM 2333 C C . GLY A 1 291 ? 5.098 6.296 6.201 1.00 94.12 291 GLY A C 1
ATOM 2334 O O . GLY A 1 291 ? 5.963 7.119 5.902 1.00 94.12 291 GLY A O 1
ATOM 2335 N N . GLY A 1 292 ? 4.233 5.872 5.275 1.00 93.75 292 GLY A N 1
ATOM 2336 C CA . GLY A 1 292 ? 4.187 6.358 3.887 1.00 93.75 292 GLY A CA 1
ATOM 2337 C C . GLY A 1 292 ? 5.540 6.270 3.175 1.00 93.75 292 GLY A C 1
ATOM 2338 O O . GLY A 1 292 ? 6.239 5.275 3.303 1.00 93.75 292 GLY A O 1
ATOM 2339 N N . VAL A 1 293 ? 5.934 7.318 2.445 1.00 92.19 293 VAL A N 1
ATOM 2340 C CA . VAL A 1 293 ? 7.187 7.303 1.661 1.00 92.19 293 VAL A CA 1
ATOM 2341 C C . VAL A 1 293 ? 8.438 7.136 2.532 1.00 92.19 293 VAL A C 1
ATOM 2343 O O . VAL A 1 293 ? 9.418 6.572 2.061 1.00 92.19 293 VAL A O 1
ATOM 2346 N N . ARG A 1 294 ? 8.407 7.558 3.804 1.00 93.94 294 ARG A N 1
ATOM 2347 C CA . ARG A 1 294 ? 9.546 7.375 4.715 1.00 93.94 294 ARG A CA 1
ATOM 2348 C C . ARG A 1 294 ? 9.851 5.900 4.975 1.00 93.94 294 ARG A C 1
ATOM 2350 O O . ARG A 1 294 ? 11.016 5.541 5.108 1.00 93.94 294 ARG A O 1
ATOM 2357 N N . GLU A 1 295 ? 8.809 5.078 5.043 1.00 95.94 295 GLU A N 1
ATOM 2358 C CA . GLU A 1 295 ? 8.919 3.621 5.136 1.00 95.94 295 GLU A CA 1
ATOM 2359 C C . GLU A 1 295 ? 9.207 3.016 3.757 1.00 95.94 295 GLU A C 1
ATOM 2361 O O . GLU A 1 295 ? 10.161 2.263 3.613 1.00 95.94 295 GLU A O 1
ATOM 2366 N N . ALA A 1 296 ? 8.484 3.439 2.713 1.00 94.69 296 ALA A N 1
ATOM 2367 C CA . ALA A 1 296 ? 8.663 2.915 1.353 1.00 94.69 296 ALA A CA 1
ATOM 2368 C C . ALA A 1 296 ? 10.071 3.137 0.782 1.00 94.69 296 ALA A C 1
ATOM 2370 O O . ALA A 1 296 ? 10.495 2.426 -0.121 1.00 94.69 296 ALA A O 1
ATOM 2371 N N . LEU A 1 297 ? 10.773 4.170 1.245 1.00 95.00 297 LEU A N 1
ATOM 2372 C CA . LEU A 1 297 ? 12.134 4.513 0.842 1.00 95.00 297 LEU A CA 1
ATOM 2373 C C . LEU A 1 297 ? 13.085 4.474 2.044 1.00 95.00 297 LEU A C 1
ATOM 2375 O O . LEU A 1 297 ? 14.013 5.287 2.131 1.00 95.00 297 LEU A O 1
ATOM 2379 N N . HIS A 1 298 ? 12.831 3.558 2.985 1.00 95.88 298 HIS A N 1
ATOM 2380 C CA . HIS A 1 298 ? 13.672 3.373 4.160 1.00 95.88 298 HIS A CA 1
ATOM 2381 C C . HIS A 1 298 ? 15.145 3.159 3.778 1.00 95.88 298 HIS A C 1
ATOM 2383 O O . HIS A 1 298 ? 15.489 2.750 2.666 1.00 95.88 298 HIS A O 1
ATOM 2389 N N . ARG A 1 299 ? 16.034 3.482 4.713 1.00 95.44 299 ARG A N 1
ATOM 2390 C CA . ARG A 1 299 ? 17.485 3.392 4.540 1.00 95.44 299 ARG A CA 1
ATOM 2391 C C . ARG A 1 299 ? 17.990 2.025 4.999 1.00 95.44 299 ARG A C 1
ATOM 2393 O O . ARG A 1 299 ? 17.229 1.200 5.513 1.00 95.44 299 ARG A O 1
ATOM 2400 N N . LYS A 1 300 ? 19.281 1.767 4.808 1.00 95.69 300 LYS A N 1
ATOM 2401 C CA . LYS A 1 300 ? 19.921 0.523 5.256 1.00 95.69 300 LYS A CA 1
ATOM 2402 C C . LYS A 1 300 ? 19.756 0.330 6.769 1.00 95.69 300 LYS A C 1
ATOM 2404 O O . LYS A 1 300 ? 20.019 1.249 7.544 1.00 95.69 300 LYS A O 1
ATOM 2409 N N . GLY A 1 301 ? 19.351 -0.871 7.189 1.00 94.88 301 GLY A N 1
ATOM 2410 C CA . GLY A 1 301 ? 19.127 -1.214 8.599 1.00 94.88 301 GLY A CA 1
ATOM 2411 C C . GLY A 1 301 ? 17.834 -0.633 9.183 1.00 94.88 301 GLY A C 1
ATOM 2412 O O . GLY A 1 301 ? 17.678 -0.552 10.408 1.00 94.88 301 GLY A O 1
ATOM 2413 N N . GLU A 1 302 ? 16.929 -0.153 8.333 1.00 96.12 302 GLU A N 1
ATOM 2414 C CA . GLU A 1 302 ? 15.619 0.372 8.721 1.00 96.12 302 GLU A CA 1
ATOM 2415 C C . GLU A 1 302 ? 14.447 -0.497 8.253 1.00 96.12 302 GLU A C 1
ATOM 2417 O O . GLU A 1 302 ? 13.298 -0.122 8.486 1.00 96.12 302 GLU A O 1
ATOM 2422 N N . GLU A 1 303 ? 14.721 -1.653 7.645 1.00 94.94 303 GLU A N 1
ATOM 2423 C CA . GLU A 1 303 ? 13.703 -2.638 7.288 1.00 94.94 303 GLU A CA 1
ATOM 2424 C C . GLU A 1 303 ? 12.805 -2.959 8.493 1.00 94.94 303 GLU A C 1
ATOM 2426 O O . GLU A 1 303 ? 13.271 -3.122 9.629 1.00 94.94 303 GLU A O 1
ATOM 2431 N N . TYR A 1 304 ? 11.496 -3.025 8.249 1.00 96.62 304 TYR A N 1
ATOM 2432 C CA . TYR A 1 304 ? 10.470 -3.282 9.268 1.00 96.62 304 TYR A CA 1
ATOM 2433 C C . TYR A 1 304 ? 10.332 -2.238 10.394 1.00 96.62 304 TYR A C 1
ATOM 2435 O O . TYR A 1 304 ? 9.656 -2.511 11.390 1.00 96.62 304 TYR A O 1
ATOM 2443 N N . LYS A 1 305 ? 10.936 -1.046 10.281 1.00 97.06 305 LYS A N 1
ATOM 2444 C CA . LYS A 1 305 ? 10.722 0.049 11.247 1.00 97.06 305 LYS A CA 1
ATOM 2445 C C . LYS A 1 305 ? 9.514 0.904 10.868 1.00 97.06 305 LYS A C 1
ATOM 2447 O O . LYS A 1 305 ? 9.344 1.280 9.711 1.00 97.06 305 LYS A O 1
ATOM 2452 N N . LEU A 1 306 ? 8.706 1.258 11.870 1.00 97.00 306 LEU A N 1
ATOM 2453 C CA . LEU A 1 306 ? 7.535 2.118 11.699 1.00 97.00 306 LEU A CA 1
ATOM 2454 C C . LEU A 1 306 ? 7.869 3.595 11.943 1.00 97.00 306 LEU A C 1
ATOM 2456 O O . LEU A 1 306 ? 8.033 4.018 13.092 1.00 97.00 306 LEU A O 1
ATOM 2460 N N . PHE A 1 307 ? 7.866 4.392 10.875 1.00 95.88 307 PHE A N 1
ATOM 2461 C CA . PHE A 1 307 ? 8.123 5.841 10.901 1.00 95.88 307 PHE A CA 1
ATOM 2462 C C . PHE A 1 307 ? 6.814 6.636 10.898 1.00 95.88 307 PHE A C 1
ATOM 2464 O O . PHE A 1 307 ? 6.536 7.446 10.005 1.00 95.88 307 PHE A O 1
ATOM 2471 N N . TRP A 1 308 ? 5.931 6.307 11.842 1.00 95.31 308 TRP A N 1
ATOM 2472 C CA . TRP A 1 308 ? 4.596 6.893 11.898 1.00 95.31 308 TRP A CA 1
ATOM 2473 C C . TRP A 1 308 ? 4.611 8.259 12.595 1.00 95.31 308 TRP A C 1
ATOM 2475 O O . TRP A 1 308 ? 5.241 8.390 13.639 1.00 95.31 308 TRP A O 1
ATOM 2485 N N . PRO A 1 309 ? 3.856 9.255 12.096 1.00 91.88 309 PRO A N 1
ATOM 2486 C CA . PRO A 1 309 ? 3.778 10.572 12.724 1.00 91.88 309 PRO A CA 1
ATOM 2487 C C . PRO A 1 309 ? 3.052 10.518 14.073 1.00 91.88 309 PRO A C 1
ATOM 2489 O O . PRO A 1 309 ? 2.055 9.817 14.200 1.00 91.88 309 PRO A O 1
ATOM 2492 N N . ASP A 1 310 ? 3.435 11.352 15.038 1.00 88.12 310 ASP A N 1
ATOM 2493 C CA . ASP A 1 310 ? 2.858 11.358 16.401 1.00 88.12 310 ASP A CA 1
ATOM 2494 C C . ASP A 1 310 ? 1.360 11.716 16.490 1.00 88.12 310 ASP A C 1
ATOM 2496 O O . ASP A 1 310 ? 0.757 11.683 17.562 1.00 88.12 310 ASP A O 1
ATOM 2500 N N . GLN A 1 311 ? 0.739 12.129 15.383 1.00 89.81 311 GLN A N 1
ATOM 2501 C CA . GLN A 1 311 ? -0.638 12.615 15.377 1.00 89.81 311 GLN A CA 1
ATOM 2502 C C . GLN A 1 311 ? -1.639 11.482 15.077 1.00 89.81 311 GLN A C 1
ATOM 2504 O O . GLN A 1 311 ? -1.579 10.885 13.998 1.00 89.81 311 GLN A O 1
ATOM 2509 N N . PRO A 1 312 ? -2.654 11.247 15.935 1.00 93.75 312 PRO A N 1
ATOM 2510 C CA . PRO A 1 312 ? -3.609 10.146 15.780 1.00 93.75 312 PRO A CA 1
ATOM 2511 C C . PRO A 1 312 ? -4.767 10.470 14.813 1.00 93.75 312 PRO A C 1
ATOM 2513 O O . PRO A 1 312 ? -5.902 10.025 14.999 1.00 93.75 312 PRO A O 1
ATOM 2516 N N . GLU A 1 313 ? -4.537 11.281 13.777 1.00 93.56 313 GLU A N 1
ATOM 2517 C CA . GLU A 1 313 ? -5.623 11.854 12.965 1.00 93.56 313 GLU A CA 1
ATOM 2518 C C . GLU A 1 313 ? -6.428 10.801 12.191 1.00 93.56 313 GLU A C 1
ATOM 2520 O O . GLU A 1 313 ? -7.650 10.929 12.069 1.00 93.56 313 GLU A O 1
ATOM 2525 N N . PHE A 1 314 ? -5.794 9.717 11.729 1.00 96.00 314 PHE A N 1
ATOM 2526 C CA . PHE A 1 314 ? -6.530 8.639 11.062 1.00 96.00 314 PHE A CA 1
ATOM 2527 C C . PHE A 1 314 ? -7.453 7.888 12.033 1.00 96.00 314 PHE A C 1
ATOM 2529 O O . PHE A 1 314 ? -8.547 7.491 11.637 1.00 96.00 314 PHE A O 1
ATOM 2536 N N . VAL A 1 315 ? -7.065 7.745 13.308 1.00 97.81 315 VAL A N 1
ATOM 2537 C CA . VAL A 1 315 ? -7.897 7.116 14.348 1.00 97.81 315 VAL A CA 1
ATOM 2538 C C . VAL A 1 315 ? -9.125 7.973 14.615 1.00 97.81 315 VAL A C 1
ATOM 2540 O O . VAL A 1 315 ? -10.245 7.466 14.645 1.00 97.81 315 VAL A O 1
ATOM 2543 N N . ARG A 1 316 ? -8.940 9.291 14.736 1.00 96.94 316 ARG A N 1
ATOM 2544 C CA . ARG A 1 316 ? -10.043 10.245 14.928 1.00 96.94 316 ARG A CA 1
ATOM 2545 C C . ARG A 1 316 ? -11.009 10.222 13.741 1.00 96.94 316 ARG A C 1
ATOM 2547 O O . ARG A 1 316 ? -12.225 10.243 13.935 1.00 96.94 316 ARG A O 1
ATOM 2554 N N . MET A 1 317 ? -10.486 10.143 12.515 1.00 97.06 317 MET A N 1
ATOM 2555 C CA . MET A 1 317 ? -11.304 10.009 11.307 1.00 97.06 317 MET A CA 1
ATOM 2556 C C . MET A 1 317 ? -12.055 8.669 11.274 1.00 97.06 317 MET A C 1
ATOM 2558 O O . MET A 1 317 ? -13.252 8.656 10.999 1.00 97.06 317 MET A O 1
ATOM 2562 N N . ALA A 1 318 ? -11.392 7.556 11.592 1.00 97.81 318 ALA A N 1
ATOM 2563 C CA . ALA A 1 318 ? -12.013 6.235 11.648 1.00 97.81 318 ALA A CA 1
ATOM 2564 C C . ALA A 1 318 ? -13.138 6.176 12.697 1.00 97.81 318 ALA A C 1
ATOM 2566 O O . ALA A 1 318 ? -14.243 5.724 12.397 1.00 97.81 318 ALA A O 1
ATOM 2567 N N . ALA A 1 319 ? -12.897 6.725 13.891 1.00 97.50 319 ALA A N 1
ATOM 2568 C CA . ALA A 1 319 ? -13.875 6.829 14.970 1.00 97.50 319 ALA A CA 1
ATOM 2569 C C . ALA A 1 319 ? -15.121 7.630 14.571 1.00 97.50 319 ALA A C 1
ATOM 2571 O O . ALA A 1 319 ? -16.246 7.217 14.850 1.00 97.50 319 ALA A O 1
ATOM 2572 N N . ARG A 1 320 ? -14.938 8.744 13.849 1.00 96.25 320 ARG A N 1
ATOM 2573 C CA . ARG A 1 320 ? -16.043 9.579 13.351 1.00 96.25 320 ARG A CA 1
ATOM 2574 C C . ARG A 1 320 ? -17.038 8.800 12.484 1.00 96.25 320 ARG A C 1
ATOM 2576 O O . ARG A 1 320 ? -18.223 9.118 12.497 1.00 96.25 320 ARG A O 1
ATOM 2583 N N . PHE A 1 321 ? -16.554 7.828 11.719 1.00 97.12 321 PHE A N 1
ATOM 2584 C CA . PHE A 1 321 ? -17.359 7.035 10.787 1.00 97.12 321 PHE A CA 1
ATOM 2585 C C . PHE A 1 321 ? -17.685 5.628 11.305 1.00 97.12 321 PHE A C 1
ATOM 2587 O O . PHE A 1 321 ? -18.374 4.882 10.615 1.00 97.12 321 PHE A O 1
ATOM 2594 N N . GLY A 1 322 ? -17.205 5.252 12.496 1.00 97.00 322 GLY A N 1
ATOM 2595 C CA . GLY A 1 322 ? -17.340 3.889 13.011 1.00 97.00 322 GLY A CA 1
ATOM 2596 C C . GLY A 1 322 ? -16.661 2.842 12.120 1.00 97.00 322 GLY A C 1
ATOM 2597 O O . GLY A 1 322 ? -17.185 1.743 11.967 1.00 97.00 322 GLY A O 1
ATOM 2598 N N . VAL A 1 323 ? -15.537 3.204 11.493 1.00 98.06 323 VAL A N 1
ATOM 2599 C CA . VAL A 1 323 ? -14.781 2.341 10.570 1.00 98.06 323 VAL A CA 1
ATOM 2600 C C . VAL A 1 323 ? -14.193 1.152 11.316 1.00 98.06 323 VAL A C 1
ATOM 2602 O O . VAL A 1 323 ? -13.723 1.298 12.439 1.00 98.06 323 VAL A O 1
ATOM 2605 N N . THR A 1 324 ? -14.164 -0.018 10.686 1.00 98.25 324 THR A N 1
ATOM 2606 C CA . THR A 1 324 ? -13.399 -1.148 11.227 1.00 98.25 324 THR A CA 1
ATOM 2607 C C . THR A 1 324 ? -11.931 -0.990 10.845 1.00 98.25 324 THR A C 1
ATOM 2609 O O . THR A 1 324 ? -11.614 -0.943 9.658 1.00 98.25 324 THR A O 1
ATOM 2612 N N . ILE A 1 325 ? -11.032 -0.885 11.823 1.00 98.69 325 ILE A N 1
ATOM 2613 C CA . ILE A 1 325 ? -9.587 -0.822 11.570 1.00 98.69 325 ILE A CA 1
ATOM 2614 C C . ILE A 1 325 ? -9.017 -2.238 11.612 1.00 98.69 325 ILE A C 1
ATOM 2616 O O . ILE A 1 325 ? -9.304 -2.988 12.539 1.00 98.69 325 ILE A O 1
ATOM 2620 N N . ILE A 1 326 ? -8.196 -2.594 10.628 1.00 98.69 326 ILE A N 1
ATOM 2621 C CA . ILE A 1 326 ? -7.455 -3.855 10.596 1.00 98.69 326 ILE A CA 1
ATOM 2622 C C . ILE A 1 326 ? -5.962 -3.521 10.542 1.00 98.69 326 ILE A C 1
ATOM 2624 O O . ILE A 1 326 ? -5.480 -3.079 9.492 1.00 98.69 326 ILE A O 1
ATOM 2628 N N . PRO A 1 327 ? -5.224 -3.692 11.653 1.00 98.69 327 PRO A N 1
ATOM 2629 C CA . PRO A 1 327 ? -3.773 -3.650 11.609 1.00 98.69 327 PRO A CA 1
ATOM 2630 C C . PRO A 1 327 ? -3.269 -4.849 10.808 1.00 98.69 327 PRO A C 1
ATOM 2632 O O . PRO A 1 327 ? -3.783 -5.958 10.953 1.00 98.69 327 PRO A O 1
ATOM 2635 N N . PHE A 1 328 ? -2.272 -4.651 9.960 1.00 98.69 328 PHE A N 1
ATOM 2636 C CA . PHE A 1 328 ? -1.648 -5.746 9.228 1.00 98.69 328 PHE A CA 1
ATOM 2637 C C . PHE A 1 328 ? -0.144 -5.532 9.108 1.00 98.69 328 PHE A C 1
ATOM 2639 O O . PHE A 1 328 ? 0.349 -4.405 9.159 1.00 98.69 328 PHE A O 1
ATOM 2646 N N . GLY A 1 329 ? 0.581 -6.630 8.935 1.00 98.19 329 GLY A N 1
ATOM 2647 C CA . GLY A 1 329 ? 2.016 -6.615 8.684 1.00 98.19 329 GLY A CA 1
ATOM 2648 C C . GLY A 1 329 ? 2.369 -7.445 7.462 1.00 98.19 329 GLY A C 1
ATOM 2649 O O . GLY A 1 329 ? 1.637 -8.360 7.076 1.00 98.19 329 GLY A O 1
ATOM 2650 N N . CYS A 1 330 ? 3.505 -7.099 6.868 1.00 96.94 330 CYS A N 1
ATOM 2651 C CA . CYS A 1 330 ? 4.076 -7.762 5.712 1.00 96.94 330 CYS A CA 1
ATOM 2652 C C . CYS A 1 330 ? 5.571 -7.993 5.959 1.00 96.94 330 CYS A C 1
ATOM 2654 O O . CYS A 1 330 ? 6.259 -7.091 6.435 1.00 96.94 330 CYS A O 1
ATOM 2656 N N . VAL A 1 331 ? 6.059 -9.197 5.662 1.00 97.06 331 VAL A N 1
ATOM 2657 C CA . VAL A 1 331 ? 7.466 -9.589 5.818 1.00 97.06 331 VAL A CA 1
ATOM 2658 C C . VAL A 1 331 ? 7.931 -10.324 4.568 1.00 97.06 331 VAL A C 1
ATOM 2660 O O . VAL A 1 331 ? 7.204 -11.166 4.045 1.00 97.06 331 VAL A O 1
ATOM 2663 N N . GLY A 1 332 ? 9.143 -10.027 4.101 1.00 94.69 332 GLY A N 1
ATOM 2664 C CA . GLY A 1 332 ? 9.757 -10.685 2.945 1.00 94.69 332 GLY A CA 1
ATOM 2665 C C . GLY A 1 332 ? 10.604 -9.775 2.053 1.00 94.69 332 GLY A C 1
ATOM 2666 O O . GLY A 1 332 ? 11.242 -10.278 1.137 1.00 94.69 332 GLY A O 1
ATOM 2667 N N . GLU A 1 333 ? 10.649 -8.461 2.288 1.00 93.06 333 GLU A N 1
ATOM 2668 C CA . GLU A 1 333 ? 11.423 -7.539 1.440 1.00 93.06 333 GLU A CA 1
ATOM 2669 C C . GLU A 1 333 ? 12.938 -7.811 1.491 1.00 93.06 333 GLU A C 1
ATOM 2671 O O . GLU A 1 333 ? 13.594 -7.840 0.455 1.00 93.06 333 GLU A O 1
ATOM 2676 N N . ASP A 1 334 ? 13.473 -8.108 2.679 1.00 92.75 334 ASP A N 1
ATOM 2677 C CA . ASP A 1 334 ? 14.884 -8.439 2.955 1.00 92.75 334 ASP A CA 1
ATOM 2678 C C . ASP A 1 334 ? 15.307 -9.817 2.417 1.00 92.75 334 ASP A C 1
ATOM 2680 O O . ASP A 1 334 ? 16.496 -10.155 2.323 1.00 92.75 334 ASP A O 1
ATOM 2684 N N . ASP A 1 335 ? 14.299 -10.613 2.088 1.00 90.88 335 ASP A N 1
ATOM 2685 C CA . ASP A 1 335 ? 14.372 -11.944 1.511 1.00 90.88 335 ASP A CA 1
ATOM 2686 C C . ASP A 1 335 ? 14.438 -11.899 -0.019 1.00 90.88 335 ASP A C 1
ATOM 2688 O O . ASP A 1 335 ? 14.895 -12.866 -0.627 1.00 90.88 335 ASP A O 1
ATOM 2692 N N . VAL A 1 336 ? 13.961 -10.800 -0.622 1.00 89.31 336 VAL A N 1
ATOM 2693 C CA . VAL A 1 336 ? 13.778 -10.658 -2.077 1.00 89.31 336 VAL A CA 1
ATOM 2694 C C . VAL A 1 336 ? 14.645 -9.561 -2.693 1.00 89.31 336 VAL A C 1
ATOM 2696 O O . VAL A 1 336 ? 14.919 -9.574 -3.895 1.00 89.31 336 VAL A O 1
ATOM 2699 N N . LEU A 1 337 ? 15.079 -8.598 -1.882 1.00 90.94 337 LEU A N 1
ATOM 2700 C CA . LEU A 1 337 ? 15.838 -7.434 -2.304 1.00 90.94 337 LEU A CA 1
ATOM 2701 C C . LEU A 1 337 ? 16.994 -7.163 -1.348 1.00 90.94 337 LEU A C 1
ATOM 2703 O O . LEU A 1 337 ? 16.920 -7.368 -0.139 1.00 90.94 337 LEU A O 1
ATOM 2707 N N . GLU A 1 338 ? 18.059 -6.631 -1.922 1.00 92.69 338 GLU A N 1
ATOM 2708 C CA . GLU A 1 338 ? 19.187 -6.054 -1.218 1.00 92.69 338 GLU A CA 1
ATOM 2709 C C . GLU A 1 338 ? 19.282 -4.568 -1.573 1.00 92.69 338 GLU A C 1
ATOM 2711 O O . GLU A 1 338 ? 19.359 -4.194 -2.747 1.00 92.69 338 GLU A O 1
ATOM 2716 N N . LEU A 1 339 ? 19.270 -3.712 -0.549 1.00 94.50 339 LEU A N 1
ATOM 2717 C CA . LEU A 1 339 ? 19.426 -2.267 -0.694 1.00 94.50 339 LEU A CA 1
ATOM 2718 C C . LEU A 1 339 ? 20.916 -1.906 -0.774 1.00 94.50 339 LEU A C 1
ATOM 2720 O O . LEU A 1 339 ? 21.601 -1.814 0.244 1.00 94.50 339 LEU A O 1
ATOM 2724 N N . VAL A 1 340 ? 21.413 -1.679 -1.993 1.00 95.12 340 VAL A N 1
ATOM 2725 C CA . VAL A 1 340 ? 22.836 -1.403 -2.257 1.00 95.12 340 VAL A CA 1
ATOM 2726 C C . VAL A 1 340 ? 23.185 0.062 -2.054 1.00 95.12 340 VAL A C 1
ATOM 2728 O O . VAL A 1 340 ? 24.211 0.350 -1.441 1.00 95.12 340 VAL A O 1
ATOM 2731 N N . LEU A 1 341 ? 22.355 0.985 -2.549 1.00 95.06 341 LEU A N 1
ATOM 2732 C CA . LEU A 1 341 ? 22.535 2.426 -2.336 1.00 95.06 341 LEU A CA 1
ATOM 2733 C C . LEU A 1 341 ? 21.227 3.054 -1.876 1.00 95.06 341 LEU A C 1
ATOM 2735 O O . LEU A 1 341 ? 20.255 3.098 -2.639 1.00 95.06 341 LEU A O 1
ATOM 2739 N N . ASP A 1 342 ? 21.236 3.590 -0.663 1.00 94.88 342 ASP A N 1
ATOM 2740 C CA . ASP A 1 342 ? 20.137 4.379 -0.121 1.00 94.88 342 ASP A CA 1
ATOM 2741 C C . ASP A 1 342 ? 20.383 5.890 -0.295 1.00 94.88 342 ASP A C 1
ATOM 2743 O O . ASP A 1 342 ? 21.362 6.325 -0.907 1.00 94.88 342 ASP A O 1
ATOM 2747 N N . TYR A 1 343 ? 19.494 6.719 0.248 1.00 93.38 343 TYR A N 1
ATOM 2748 C CA . TYR A 1 343 ? 19.637 8.174 0.199 1.00 93.38 343 TYR A CA 1
ATOM 2749 C C . TYR A 1 343 ? 20.967 8.686 0.779 1.00 93.38 343 TYR A C 1
ATOM 2751 O O . TYR A 1 343 ? 21.562 9.621 0.238 1.00 93.38 343 TYR A O 1
ATOM 2759 N N . ASN A 1 344 ? 21.434 8.105 1.888 1.00 94.31 344 ASN A N 1
ATOM 2760 C CA . ASN A 1 344 ? 22.652 8.540 2.562 1.00 94.31 344 ASN A CA 1
ATOM 2761 C C . ASN A 1 344 ? 23.901 8.250 1.739 1.00 94.31 344 ASN A C 1
ATOM 2763 O O . ASN A 1 344 ? 24.840 9.041 1.814 1.00 94.31 344 ASN A O 1
ATOM 2767 N N . ASP A 1 345 ? 23.889 7.184 0.943 1.00 95.00 345 ASP A N 1
ATOM 2768 C CA . ASP A 1 345 ? 24.945 6.904 -0.026 1.00 95.00 345 ASP A CA 1
ATOM 2769 C C . ASP A 1 345 ? 24.854 7.870 -1.217 1.00 95.00 345 ASP A C 1
ATOM 2771 O O . ASP A 1 345 ? 25.815 8.557 -1.571 1.00 95.00 345 ASP A O 1
ATOM 2775 N N . GLN A 1 346 ? 23.662 7.963 -1.815 1.00 94.38 346 GLN A N 1
ATOM 2776 C CA . GLN A 1 346 ? 23.439 8.653 -3.085 1.00 94.38 346 GLN A CA 1
ATOM 2777 C C . GLN A 1 346 ? 23.618 10.171 -2.998 1.00 94.38 346 GLN A C 1
ATOM 2779 O O . GLN A 1 346 ? 24.106 10.787 -3.947 1.00 94.38 346 GLN A O 1
ATOM 2784 N N . LYS A 1 347 ? 23.286 10.793 -1.858 1.00 92.12 347 LYS A N 1
ATOM 2785 C CA . LYS A 1 347 ? 23.451 12.245 -1.657 1.00 92.12 347 LYS A CA 1
ATOM 2786 C C . LYS A 1 347 ? 24.912 12.707 -1.696 1.00 92.12 347 LYS A C 1
ATOM 2788 O O . LYS A 1 347 ? 25.160 13.905 -1.821 1.00 92.12 347 LYS A O 1
ATOM 2793 N N . ASN A 1 348 ? 25.863 11.779 -1.582 1.00 93.56 348 ASN A N 1
ATOM 2794 C CA . ASN A 1 348 ? 27.295 12.063 -1.627 1.00 93.56 348 ASN A CA 1
ATOM 2795 C C . ASN A 1 348 ? 27.893 11.898 -3.036 1.00 93.56 348 ASN A C 1
ATOM 2797 O O . ASN A 1 348 ? 29.068 12.197 -3.228 1.00 93.56 348 ASN A O 1
ATOM 2801 N N . ILE A 1 349 ? 27.107 11.447 -4.022 1.00 93.06 349 ILE A N 1
ATOM 2802 C CA . ILE A 1 349 ? 27.553 11.229 -5.403 1.00 93.06 349 ILE A CA 1
ATOM 2803 C C . ILE A 1 349 ? 27.217 12.474 -6.248 1.00 93.06 349 ILE A C 1
ATOM 2805 O O . ILE A 1 349 ? 26.032 12.793 -6.402 1.00 93.06 349 ILE A O 1
ATOM 2809 N N . PRO A 1 350 ? 28.212 13.183 -6.822 1.00 89.50 350 PRO A N 1
ATOM 2810 C CA . PRO A 1 350 ? 27.963 14.310 -7.723 1.00 89.50 350 PRO A CA 1
ATOM 2811 C C . PRO A 1 350 ? 27.131 13.899 -8.948 1.00 89.50 350 PRO A C 1
ATOM 2813 O O . PRO A 1 350 ? 27.258 12.790 -9.462 1.00 89.50 350 PRO A O 1
ATOM 2816 N N . GLY A 1 351 ? 26.261 14.783 -9.421 1.00 88.94 351 GLY A N 1
ATOM 2817 C CA . GLY A 1 351 ? 25.239 14.523 -10.438 1.00 88.94 351 GLY A CA 1
ATOM 2818 C C . GLY A 1 351 ? 23.964 13.916 -9.846 1.00 88.94 351 GLY A C 1
ATOM 2819 O O . GLY A 1 351 ? 22.861 14.418 -10.081 1.00 88.94 351 GLY A O 1
ATOM 2820 N N . LEU A 1 352 ? 24.101 12.852 -9.049 1.00 87.94 352 LEU A N 1
ATOM 2821 C CA . LEU A 1 352 ? 22.961 12.197 -8.403 1.00 87.94 352 LEU A CA 1
ATOM 2822 C C . LEU A 1 352 ? 22.391 13.050 -7.266 1.00 87.94 352 LEU A C 1
ATOM 2824 O O . LEU A 1 352 ? 21.174 13.177 -7.140 1.00 87.94 352 LEU A O 1
ATOM 2828 N N . ARG A 1 353 ? 23.259 13.703 -6.488 1.00 91.00 353 ARG A N 1
ATOM 2829 C CA . ARG A 1 353 ? 22.869 14.668 -5.456 1.00 91.00 353 ARG A CA 1
ATOM 2830 C C . ARG A 1 353 ? 21.976 15.773 -6.020 1.00 91.00 353 ARG A C 1
ATOM 2832 O O . ARG A 1 353 ? 20.920 16.048 -5.456 1.00 91.00 353 ARG A O 1
ATOM 2839 N N . GLU A 1 354 ? 22.382 16.404 -7.117 1.00 91.81 354 GLU A N 1
ATOM 2840 C CA . GLU A 1 354 ? 21.650 17.501 -7.754 1.00 91.81 354 GLU A CA 1
ATOM 2841 C C . GLU A 1 354 ? 20.308 17.013 -8.312 1.00 91.81 354 GLU A C 1
ATOM 2843 O O . GLU A 1 354 ? 19.294 17.700 -8.175 1.00 91.81 354 GLU A O 1
ATOM 2848 N N . TRP A 1 355 ? 20.273 15.803 -8.877 1.00 87.06 355 TRP A N 1
ATOM 2849 C CA . TRP A 1 355 ? 19.036 15.173 -9.337 1.00 87.06 355 TRP A CA 1
ATOM 2850 C C . TRP A 1 355 ? 18.054 14.918 -8.184 1.00 87.06 355 TRP A C 1
ATOM 2852 O O . TRP A 1 355 ? 16.892 15.325 -8.267 1.00 87.06 355 TRP A O 1
ATOM 2862 N N . ILE A 1 356 ? 18.523 14.336 -7.074 1.00 89.31 356 ILE A N 1
ATOM 2863 C CA . ILE A 1 356 ? 17.722 14.121 -5.859 1.00 89.31 356 ILE A CA 1
ATOM 2864 C C . ILE A 1 356 ? 17.210 15.458 -5.312 1.00 89.31 356 ILE A C 1
ATOM 2866 O O . ILE A 1 356 ? 16.021 15.593 -5.016 1.00 89.31 356 ILE A O 1
ATOM 2870 N N . GLN A 1 357 ? 18.071 16.474 -5.208 1.00 89.25 357 GLN A N 1
ATOM 2871 C CA . GLN A 1 357 ? 17.679 17.807 -4.742 1.00 89.25 357 GLN A CA 1
ATOM 2872 C C . GLN A 1 357 ? 16.614 18.436 -5.646 1.00 89.25 357 GLN A C 1
ATOM 2874 O O . GLN A 1 357 ? 15.651 19.022 -5.147 1.00 89.25 357 GLN A O 1
ATOM 2879 N N . SER A 1 358 ? 16.755 18.286 -6.966 1.00 87.31 358 SER A N 1
ATOM 2880 C CA . SER A 1 358 ? 15.783 18.780 -7.941 1.00 87.31 358 SER A CA 1
ATOM 2881 C C . SER A 1 358 ? 14.417 18.125 -7.751 1.00 87.31 358 SER A C 1
ATOM 2883 O O . SER A 1 358 ? 13.411 18.827 -7.691 1.00 87.31 358 SER A O 1
ATOM 2885 N N . ILE A 1 359 ? 14.368 16.798 -7.610 1.00 85.06 359 ILE A N 1
ATOM 2886 C CA . ILE A 1 359 ? 13.110 16.071 -7.396 1.00 85.06 359 ILE A CA 1
ATOM 2887 C C . ILE A 1 359 ? 12.448 16.497 -6.085 1.00 85.06 359 ILE A C 1
ATOM 2889 O O . ILE A 1 359 ? 11.252 16.781 -6.062 1.00 85.06 359 ILE A O 1
ATOM 2893 N N . ASN A 1 360 ? 13.220 16.595 -5.004 1.00 86.94 360 ASN A N 1
ATOM 2894 C CA . ASN A 1 360 ? 12.695 16.942 -3.684 1.00 86.94 360 ASN A CA 1
ATOM 2895 C C . ASN A 1 360 ? 12.197 18.383 -3.576 1.00 86.94 360 ASN A C 1
ATOM 2897 O O . ASN A 1 360 ? 11.239 18.641 -2.854 1.00 86.94 360 ASN A O 1
ATOM 2901 N N . LYS A 1 361 ? 12.807 19.324 -4.305 1.00 85.19 361 LYS A N 1
ATOM 2902 C CA . LYS A 1 361 ? 12.334 20.716 -4.371 1.00 85.19 361 LYS A CA 1
ATOM 2903 C C . LYS A 1 361 ? 10.948 20.828 -5.010 1.00 85.19 361 LYS A C 1
ATOM 2905 O O . LYS A 1 361 ? 10.207 21.765 -4.727 1.00 85.19 361 LYS A O 1
ATOM 2910 N N . GLU A 1 362 ? 10.624 19.905 -5.905 1.00 77.12 362 GLU A N 1
ATOM 2911 C CA . GLU A 1 362 ? 9.386 19.920 -6.679 1.00 77.12 362 GLU A CA 1
ATOM 2912 C C . GLU A 1 362 ? 8.305 18.984 -6.133 1.00 77.12 362 GLU A C 1
ATOM 2914 O O . GLU A 1 362 ? 7.139 19.116 -6.514 1.00 77.12 362 GLU A O 1
ATOM 2919 N N . ALA A 1 363 ? 8.682 18.023 -5.289 1.00 78.12 363 ALA A N 1
ATOM 2920 C CA . ALA A 1 363 ? 7.756 17.093 -4.673 1.00 78.12 363 ALA A CA 1
ATOM 2921 C C . ALA A 1 363 ? 6.842 17.824 -3.680 1.00 78.12 363 ALA A C 1
ATOM 2923 O O . ALA A 1 363 ? 7.295 18.584 -2.826 1.00 78.12 363 ALA A O 1
ATOM 2924 N N . GLU A 1 364 ? 5.538 17.568 -3.781 1.00 80.69 364 GLU A N 1
ATOM 2925 C CA . GLU A 1 364 ? 4.584 18.006 -2.764 1.00 80.69 364 GLU A CA 1
ATOM 2926 C C . GLU A 1 364 ? 4.912 17.321 -1.437 1.00 80.69 364 GLU A C 1
ATOM 2928 O O . GLU A 1 364 ? 5.138 16.113 -1.407 1.00 80.69 364 GLU A O 1
ATOM 2933 N N . ARG A 1 365 ? 4.923 18.076 -0.341 1.00 80.31 365 ARG A N 1
ATOM 2934 C CA . ARG A 1 365 ? 5.211 17.538 0.985 1.00 80.31 365 ARG A CA 1
ATOM 2935 C C . ARG A 1 365 ? 3.908 17.397 1.758 1.00 80.31 365 ARG A C 1
ATOM 2937 O O . ARG A 1 365 ? 3.255 18.374 2.111 1.00 80.31 365 ARG A O 1
ATOM 2944 N N . VAL A 1 366 ? 3.507 16.155 2.007 1.00 82.31 366 VAL A N 1
ATOM 2945 C CA . VAL A 1 366 ? 2.251 15.835 2.707 1.00 82.31 366 VAL A CA 1
ATOM 2946 C C . VAL A 1 366 ? 2.411 15.793 4.231 1.00 82.31 366 VAL A C 1
ATOM 2948 O O . VAL A 1 366 ? 1.417 15.638 4.939 1.00 82.31 366 VAL A O 1
ATOM 2951 N N . ARG A 1 367 ? 3.641 15.943 4.748 1.00 80.38 367 ARG A N 1
ATOM 2952 C CA . ARG A 1 367 ? 3.969 15.922 6.185 1.00 80.38 367 ARG A CA 1
ATOM 2953 C C . ARG A 1 367 ? 4.771 17.126 6.680 1.00 80.38 367 ARG A C 1
ATOM 2955 O O . ARG A 1 367 ? 5.471 17.011 7.678 1.00 80.38 367 ARG A O 1
ATOM 2962 N N . ASP A 1 368 ? 4.637 18.294 6.059 1.00 72.19 368 ASP A N 1
ATOM 2963 C CA . ASP A 1 368 ? 5.399 19.491 6.468 1.00 72.19 368 ASP A CA 1
ATOM 2964 C C . ASP A 1 368 ? 5.219 19.900 7.939 1.00 72.19 368 ASP A C 1
ATOM 2966 O O . ASP A 1 368 ? 6.093 20.536 8.524 1.00 72.19 368 ASP A O 1
ATOM 2970 N N . SER A 1 369 ? 4.103 19.519 8.565 1.00 74.12 369 SER A N 1
ATOM 2971 C CA . SER A 1 369 ? 3.840 19.780 9.982 1.00 74.12 369 SER A CA 1
ATOM 2972 C C . SER A 1 369 ? 4.447 18.754 10.950 1.00 74.12 369 SER A C 1
ATOM 2974 O O . SER A 1 369 ? 4.342 18.945 12.162 1.00 74.12 369 SER A O 1
ATOM 2976 N N . VAL A 1 370 ? 5.021 17.651 10.458 1.00 79.62 370 VAL A N 1
ATOM 2977 C CA . VAL A 1 370 ? 5.628 16.591 11.279 1.00 79.62 370 VAL A CA 1
ATOM 2978 C C . VAL A 1 370 ? 7.116 16.890 11.429 1.00 79.62 370 VAL A C 1
ATOM 2980 O O . VAL A 1 370 ? 7.828 17.063 10.444 1.00 79.62 370 VAL A O 1
ATOM 2983 N N . LYS A 1 371 ? 7.589 16.987 12.673 1.00 77.44 371 LYS A N 1
ATOM 2984 C CA . LYS A 1 371 ? 8.993 17.289 12.974 1.00 77.44 371 LYS A CA 1
ATOM 2985 C C . LYS A 1 371 ? 9.811 16.000 13.066 1.00 77.44 371 LYS A C 1
ATOM 2987 O O . LYS A 1 371 ? 9.280 14.959 13.428 1.00 77.44 371 LYS A O 1
ATOM 2992 N N . GLY A 1 372 ? 11.115 16.102 12.815 1.00 82.81 372 GLY A N 1
ATOM 2993 C CA . GLY A 1 372 ? 12.044 14.982 12.975 1.00 82.81 372 GLY A CA 1
ATOM 2994 C C . GLY A 1 372 ? 11.980 13.964 11.835 1.00 82.81 372 GLY A C 1
ATOM 2995 O O . GLY A 1 372 ? 11.567 14.285 10.721 1.00 82.81 372 GLY A O 1
ATOM 2996 N N . GLU A 1 373 ? 12.435 12.745 12.121 1.00 81.06 373 GLU A N 1
ATOM 2997 C CA . GLU A 1 373 ? 12.651 11.704 11.109 1.00 81.06 373 GLU A CA 1
ATOM 2998 C C . GLU A 1 373 ? 11.342 11.166 10.504 1.00 81.06 373 GLU A C 1
ATOM 3000 O O . GLU A 1 373 ? 11.300 10.882 9.310 1.00 81.06 373 GLU A O 1
ATOM 3005 N N . ASP A 1 374 ? 10.247 11.125 11.269 1.00 80.12 374 ASP A N 1
ATOM 3006 C CA . ASP A 1 374 ? 8.932 10.646 10.796 1.00 80.12 374 ASP A CA 1
ATOM 3007 C C . ASP A 1 374 ? 8.272 11.593 9.772 1.00 80.12 374 ASP A C 1
ATOM 3009 O O . ASP A 1 374 ? 7.390 11.207 8.989 1.00 80.12 374 ASP A O 1
ATOM 3013 N N . GLY A 1 375 ? 8.710 12.857 9.771 1.00 76.56 375 GLY A N 1
ATOM 3014 C CA . GLY A 1 375 ? 8.339 13.878 8.793 1.00 76.56 375 GLY A CA 1
ATOM 3015 C C . GLY A 1 375 ? 9.254 13.926 7.569 1.00 76.56 375 GLY A C 1
ATOM 3016 O O . GLY A 1 375 ? 8.979 14.686 6.638 1.00 76.56 375 GLY A O 1
ATOM 3017 N N . ASN A 1 376 ? 10.337 13.141 7.542 1.00 84.19 376 ASN A N 1
ATOM 3018 C CA . ASN A 1 376 ? 11.237 13.093 6.398 1.00 84.19 376 ASN A CA 1
ATOM 3019 C C . ASN A 1 376 ? 10.532 12.422 5.203 1.00 84.19 376 ASN A C 1
ATOM 3021 O O . ASN A 1 376 ? 9.925 11.361 5.326 1.00 84.19 376 ASN A O 1
ATOM 3025 N N . GLN A 1 377 ? 10.596 13.068 4.038 1.00 83.88 377 GLN A N 1
ATOM 3026 C CA . GLN A 1 377 ? 9.989 12.593 2.795 1.00 83.88 377 GLN A CA 1
ATOM 3027 C C . GLN A 1 377 ? 10.968 12.677 1.619 1.00 83.88 377 GLN A C 1
ATOM 3029 O O . GLN A 1 377 ? 10.556 12.998 0.505 1.00 83.88 377 GLN A O 1
ATOM 3034 N N . ASP A 1 378 ? 12.255 12.439 1.877 1.00 89.44 378 ASP A N 1
ATOM 3035 C CA . ASP A 1 378 ? 13.301 12.474 0.860 1.00 89.44 378 ASP A CA 1
ATOM 3036 C C . ASP A 1 378 ? 12.969 11.478 -0.267 1.00 89.44 378 ASP A C 1
ATOM 3038 O O . ASP A 1 378 ? 12.994 10.261 -0.098 1.00 89.44 378 ASP A O 1
ATOM 3042 N N . MET A 1 379 ? 12.629 12.017 -1.435 1.00 88.81 379 MET A N 1
ATOM 3043 C CA . MET A 1 379 ? 12.333 11.284 -2.658 1.00 88.81 379 MET A CA 1
ATOM 3044 C C . MET A 1 379 ? 13.638 10.937 -3.361 1.00 88.81 379 MET A C 1
ATOM 3046 O O . MET A 1 379 ? 14.386 11.820 -3.781 1.00 88.81 379 MET A O 1
ATOM 3050 N N . TYR A 1 380 ? 13.903 9.653 -3.532 1.00 89.44 380 TYR A N 1
ATOM 3051 C CA . TYR A 1 380 ? 15.036 9.160 -4.301 1.00 89.44 380 TYR A CA 1
ATOM 3052 C C . TYR A 1 380 ? 14.691 7.784 -4.871 1.00 89.44 380 TYR A C 1
ATOM 3054 O O . TYR A 1 380 ? 13.704 7.166 -4.470 1.00 89.44 380 TYR A O 1
ATOM 3062 N N . LEU A 1 381 ? 15.484 7.318 -5.833 1.00 88.81 381 LEU A N 1
ATOM 3063 C CA . LEU A 1 381 ? 15.347 5.969 -6.367 1.00 88.81 381 LEU A CA 1
ATOM 3064 C C . LEU A 1 381 ? 16.435 5.088 -5.738 1.00 88.81 381 LEU A C 1
ATOM 3066 O O . LEU A 1 381 ? 17.604 5.269 -6.083 1.00 88.81 381 LEU A O 1
ATOM 3070 N N . PRO A 1 382 ? 16.108 4.168 -4.814 1.00 91.19 382 PRO A N 1
ATOM 3071 C CA . PRO A 1 382 ? 17.103 3.278 -4.227 1.00 91.19 382 PRO A CA 1
ATOM 3072 C C . PRO A 1 382 ? 17.727 2.371 -5.293 1.00 91.19 382 PRO A C 1
ATOM 3074 O O . PRO A 1 382 ? 17.050 1.932 -6.226 1.00 91.19 382 PRO A O 1
ATOM 3077 N N . ALA A 1 383 ? 19.021 2.074 -5.149 1.00 91.12 383 ALA A N 1
ATOM 3078 C CA . ALA A 1 383 ? 19.674 1.056 -5.967 1.00 91.12 383 ALA A CA 1
ATOM 3079 C C . ALA A 1 383 ? 19.486 -0.306 -5.297 1.00 91.12 383 ALA A C 1
ATOM 3081 O O . ALA A 1 383 ? 19.936 -0.510 -4.168 1.00 91.12 383 ALA A O 1
ATOM 3082 N N . LEU A 1 384 ? 18.809 -1.215 -5.996 1.00 91.31 384 LEU A N 1
ATOM 3083 C CA . LEU A 1 384 ? 18.370 -2.502 -5.469 1.00 91.31 384 LEU A CA 1
ATOM 3084 C C . LEU A 1 384 ? 18.976 -3.642 -6.284 1.00 91.31 384 LEU A C 1
ATOM 3086 O O . LEU A 1 384 ? 18.984 -3.583 -7.515 1.00 91.31 384 LEU A O 1
ATOM 3090 N N . LEU A 1 385 ? 19.421 -4.693 -5.602 1.00 90.00 385 LEU A N 1
ATOM 3091 C CA . LEU A 1 385 ? 19.750 -5.974 -6.219 1.00 90.00 385 LEU A CA 1
ATOM 3092 C C . LEU A 1 385 ? 18.702 -7.020 -5.829 1.00 90.00 385 LEU A C 1
ATOM 3094 O O . LEU A 1 385 ? 18.286 -7.060 -4.673 1.00 90.00 385 LEU A O 1
ATOM 3098 N N . PRO A 1 386 ? 18.254 -7.875 -6.762 1.00 87.06 386 PRO A N 1
ATOM 3099 C CA . PRO A 1 386 ? 17.393 -8.991 -6.411 1.00 87.06 386 PRO A CA 1
ATOM 3100 C C . PRO A 1 386 ? 18.183 -9.999 -5.575 1.00 87.06 386 PRO A C 1
ATOM 3102 O O . PRO A 1 386 ? 19.219 -10.509 -6.003 1.00 87.06 386 PRO A O 1
ATOM 3105 N N . LYS A 1 387 ? 17.662 -10.319 -4.395 1.00 85.88 387 LYS A N 1
ATOM 3106 C CA . LYS A 1 387 ? 18.183 -11.356 -3.512 1.00 85.88 387 LYS A CA 1
ATOM 3107 C C . LYS A 1 387 ? 17.192 -12.503 -3.597 1.00 85.88 387 LYS A C 1
ATOM 3109 O O . LYS A 1 387 ? 16.067 -12.364 -3.165 1.00 85.88 387 LYS A O 1
ATOM 3114 N N . VAL A 1 388 ? 17.529 -13.605 -4.253 1.00 70.19 388 VAL A N 1
ATOM 3115 C CA . VAL A 1 388 ? 16.585 -14.729 -4.386 1.00 70.19 388 VAL A CA 1
ATOM 3116 C C . VAL A 1 388 ? 17.124 -15.879 -3.549 1.00 70.19 388 VAL A C 1
ATOM 3118 O O . VAL A 1 388 ? 17.996 -16.608 -4.022 1.00 70.19 388 VAL A O 1
ATOM 3121 N N . PRO A 1 389 ? 16.704 -15.987 -2.272 1.00 73.00 389 PRO A N 1
ATOM 3122 C CA . PRO A 1 389 ? 15.792 -17.067 -1.874 1.00 73.00 389 PRO A CA 1
ATOM 3123 C C . PRO A 1 389 ? 14.877 -16.706 -0.675 1.00 73.00 389 PRO A C 1
ATOM 3125 O O . PRO A 1 389 ? 15.241 -16.899 0.481 1.00 73.00 389 PRO A O 1
ATOM 3128 N N . GLY A 1 390 ? 13.646 -16.277 -0.951 1.00 86.75 390 GLY A N 1
ATOM 3129 C CA . GLY A 1 390 ? 12.639 -15.974 0.071 1.00 86.75 390 GLY A CA 1
ATOM 3130 C C . GLY A 1 390 ? 11.238 -15.816 -0.522 1.00 86.75 390 GLY A C 1
ATOM 3131 O O . GLY A 1 390 ? 11.043 -16.094 -1.710 1.00 86.75 390 GLY A O 1
ATOM 3132 N N . ARG A 1 391 ? 10.249 -15.413 0.283 1.00 92.81 391 ARG A N 1
ATOM 3133 C CA . ARG A 1 391 ? 8.881 -15.100 -0.172 1.00 92.81 391 ARG A CA 1
ATOM 3134 C C . ARG A 1 391 ? 8.176 -14.123 0.762 1.00 92.81 391 ARG A C 1
ATOM 3136 O O . ARG A 1 391 ? 8.676 -13.856 1.850 1.00 92.81 391 ARG A O 1
ATOM 3143 N N . PHE A 1 392 ? 7.017 -13.618 0.347 1.00 95.00 392 PHE A N 1
ATOM 3144 C CA . PHE A 1 392 ? 6.232 -12.692 1.162 1.00 95.00 392 PHE A CA 1
ATOM 3145 C C . PHE A 1 392 ? 5.228 -13.392 2.074 1.00 95.00 392 PHE A C 1
ATOM 3147 O O . PHE A 1 392 ? 4.579 -14.359 1.676 1.00 95.00 392 PHE A O 1
ATOM 3154 N N . TYR A 1 393 ? 5.036 -12.825 3.262 1.00 97.75 393 TYR A N 1
ATOM 3155 C CA . TYR A 1 393 ? 4.047 -13.243 4.246 1.00 97.75 393 TYR A CA 1
ATOM 3156 C C . TYR A 1 393 ? 3.249 -12.033 4.714 1.00 97.75 393 TYR A C 1
ATOM 3158 O O . TYR A 1 393 ? 3.82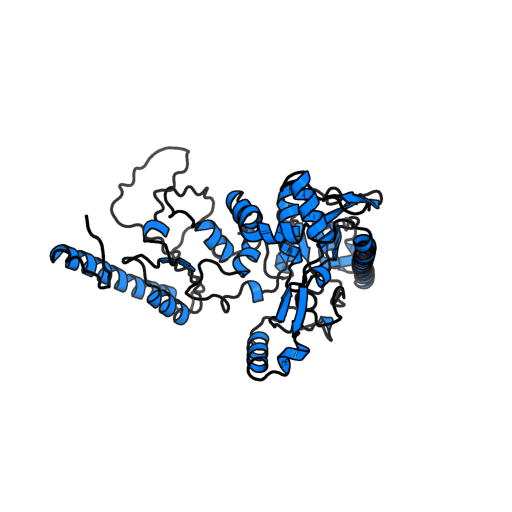8 -11.010 5.077 1.00 97.75 393 TYR A O 1
ATOM 3166 N N . TYR A 1 394 ? 1.931 -12.178 4.742 1.00 98.50 394 TYR A N 1
ATOM 3167 C CA . TYR A 1 394 ? 0.985 -11.162 5.177 1.00 98.50 394 TYR A CA 1
ATOM 3168 C C . TYR A 1 394 ? 0.143 -11.730 6.308 1.00 98.50 394 TYR A C 1
ATOM 3170 O O . TYR A 1 394 ? -0.337 -12.862 6.223 1.00 98.50 394 TYR A O 1
ATOM 3178 N N . LEU A 1 395 ? -0.080 -10.926 7.341 1.00 98.75 395 LEU A N 1
ATOM 3179 C CA . LEU A 1 395 ? -1.036 -11.245 8.392 1.00 98.75 395 LEU A CA 1
ATOM 3180 C C . LEU A 1 395 ? -1.911 -10.026 8.670 1.00 98.75 395 LEU A C 1
ATOM 3182 O O . LEU A 1 395 ? -1.427 -8.980 9.101 1.00 98.75 395 LEU A O 1
ATOM 3186 N N . PHE A 1 396 ? -3.207 -10.185 8.417 1.00 98.75 396 PHE A N 1
ATOM 3187 C CA . PHE A 1 396 ? -4.248 -9.240 8.802 1.00 98.75 396 PHE A CA 1
ATOM 3188 C C . PHE A 1 396 ? -4.707 -9.568 10.220 1.00 98.75 396 PHE A C 1
ATOM 3190 O O . PHE A 1 396 ? -5.264 -10.637 10.458 1.00 98.75 396 PHE A O 1
ATOM 3197 N N . GLY A 1 397 ? -4.450 -8.661 11.158 1.00 98.38 397 GLY A N 1
ATOM 3198 C CA . GLY A 1 397 ? -4.788 -8.833 12.564 1.00 98.38 397 GLY A CA 1
ATOM 3199 C C . GLY A 1 397 ? -6.289 -8.782 12.840 1.00 98.38 397 GLY A C 1
ATOM 3200 O O . GLY A 1 397 ? -7.124 -8.639 11.944 1.00 98.38 397 GLY A O 1
ATOM 3201 N N . GLN A 1 398 ? -6.634 -8.884 14.122 1.00 96.25 398 GLN A N 1
ATOM 3202 C CA . GLN A 1 398 ? -8.026 -8.880 14.556 1.00 96.25 398 GLN A CA 1
ATOM 3203 C C . GLN A 1 398 ? -8.696 -7.521 14.259 1.00 96.25 398 GLN A C 1
ATOM 3205 O O . GLN A 1 398 ? -8.116 -6.474 14.564 1.00 96.25 398 GLN A O 1
ATOM 3210 N N . PRO A 1 399 ? -9.927 -7.506 13.713 1.00 96.44 399 PRO A N 1
ATOM 3211 C CA . PRO A 1 399 ? -10.651 -6.265 13.459 1.00 96.44 399 PRO A CA 1
ATOM 3212 C C . PRO A 1 399 ? -10.943 -5.457 14.734 1.00 96.44 399 PRO A C 1
ATOM 3214 O O . PRO A 1 399 ? -11.490 -5.980 15.705 1.00 96.44 399 PRO A O 1
ATOM 3217 N N . ILE A 1 400 ? -10.644 -4.158 14.704 1.00 96.00 400 ILE A N 1
ATOM 3218 C CA . ILE A 1 400 ? -10.979 -3.185 15.750 1.00 96.00 400 ILE A CA 1
ATOM 3219 C C . ILE A 1 400 ? -12.210 -2.395 15.297 1.00 96.00 400 ILE A C 1
ATOM 3221 O O . ILE A 1 400 ? -12.133 -1.539 14.411 1.00 96.00 400 ILE A O 1
ATOM 3225 N N . GLU A 1 401 ? -13.361 -2.674 15.904 1.00 96.06 401 GLU A N 1
ATOM 3226 C CA . GLU A 1 401 ? -14.609 -1.973 15.599 1.00 96.06 401 GLU A CA 1
ATOM 3227 C C . GLU A 1 401 ? -14.640 -0.596 16.280 1.00 96.06 401 GLU A C 1
ATOM 3229 O O . GLU A 1 401 ? -14.779 -0.494 17.496 1.00 96.06 401 GLU A O 1
ATOM 3234 N N . MET A 1 402 ? -14.566 0.487 15.497 1.00 96.56 402 MET A N 1
ATOM 3235 C CA . MET A 1 402 ? -14.613 1.856 16.039 1.00 96.56 402 MET A CA 1
ATOM 3236 C C . MET A 1 402 ? -16.045 2.376 16.254 1.00 96.56 402 MET A C 1
ATOM 3238 O O . MET A 1 402 ? -16.253 3.538 16.621 1.00 96.56 402 MET A O 1
ATOM 3242 N N . LYS A 1 403 ? -17.066 1.556 15.979 1.00 94.69 403 LYS A N 1
ATOM 3243 C CA . LYS A 1 403 ? -18.476 1.936 16.119 1.00 94.69 403 LYS A CA 1
ATOM 3244 C C . LYS A 1 403 ? -18.778 2.286 17.579 1.00 94.69 403 LYS A C 1
ATOM 3246 O O . LYS A 1 403 ? -18.475 1.526 18.487 1.00 94.69 403 LYS A O 1
ATOM 3251 N N . GLY A 1 404 ? -19.388 3.451 17.801 1.00 92.75 404 GLY A N 1
ATOM 3252 C CA . GLY A 1 404 ? -19.681 3.956 19.148 1.00 92.75 404 GLY A CA 1
ATOM 3253 C C . GLY A 1 404 ? -18.527 4.712 19.819 1.00 92.75 404 GLY A C 1
ATOM 3254 O O . GLY A 1 404 ? -18.756 5.354 20.837 1.00 92.75 404 GLY A O 1
ATOM 3255 N N . MET A 1 405 ? -17.326 4.753 19.227 1.00 94.06 405 MET A N 1
ATOM 3256 C CA . MET A 1 405 ? -16.157 5.462 19.778 1.00 94.06 405 MET A CA 1
ATOM 3257 C C . MET A 1 405 ? -16.081 6.943 19.357 1.00 94.06 405 MET A C 1
ATOM 3259 O O . MET A 1 405 ? -15.005 7.506 19.157 1.00 94.06 405 MET A O 1
ATOM 3263 N N . GLY A 1 406 ? -17.227 7.612 19.190 1.00 88.56 406 GLY A N 1
ATOM 3264 C CA . GLY A 1 406 ? -17.288 8.995 18.691 1.00 88.56 406 GLY A CA 1
ATOM 3265 C C . GLY A 1 406 ? -16.614 10.032 19.606 1.00 88.56 406 GLY A C 1
ATOM 3266 O O . GLY A 1 406 ? -16.228 11.108 19.147 1.00 88.56 406 GLY A O 1
ATOM 3267 N N . ASN A 1 407 ? -16.418 9.704 20.885 1.00 91.31 407 ASN A N 1
ATOM 3268 C CA . ASN A 1 407 ? -15.683 10.518 21.856 1.00 91.31 407 ASN A CA 1
ATOM 3269 C C . ASN A 1 407 ? -14.220 10.764 21.441 1.00 91.31 407 ASN A C 1
ATOM 3271 O O . ASN A 1 407 ? -13.710 11.866 21.660 1.00 91.31 407 ASN A O 1
ATOM 3275 N N . LEU A 1 408 ? -13.582 9.805 20.755 1.00 93.31 408 LEU A N 1
ATOM 3276 C CA . LEU A 1 408 ? -12.193 9.913 20.280 1.00 93.31 408 LEU A CA 1
ATOM 3277 C C . LEU A 1 408 ? -11.977 11.094 19.322 1.00 93.31 408 LEU A C 1
ATOM 3279 O O . LEU A 1 408 ? -10.864 11.588 19.167 1.00 93.31 408 LEU A O 1
ATOM 3283 N N . VAL A 1 409 ? -13.038 11.598 18.684 1.00 91.69 409 VAL A N 1
ATOM 3284 C CA . VAL A 1 409 ? -12.944 12.771 17.804 1.00 91.69 409 VAL A CA 1
ATOM 3285 C C . VAL A 1 409 ? -12.492 14.012 18.580 1.00 91.69 409 VAL A C 1
ATOM 3287 O O . VAL A 1 409 ? -11.749 14.832 18.033 1.00 91.69 409 VAL A O 1
ATOM 3290 N N . ARG A 1 410 ? -12.922 14.161 19.839 1.00 91.62 410 ARG A N 1
ATOM 3291 C CA . ARG A 1 410 ? -12.591 15.307 20.705 1.00 91.62 410 ARG A CA 1
ATOM 3292 C C . ARG A 1 410 ? -11.491 14.975 21.711 1.00 91.62 410 ARG A C 1
ATOM 3294 O O . ARG A 1 410 ? -10.674 15.843 22.005 1.00 91.62 410 ARG A O 1
ATOM 3301 N N . ASP A 1 411 ? -11.449 13.736 22.192 1.00 94.31 411 ASP A N 1
ATOM 3302 C CA . ASP A 1 411 ? -10.444 13.277 23.146 1.00 94.31 411 ASP A CA 1
ATOM 3303 C C . ASP A 1 411 ? -9.152 12.847 22.439 1.00 94.31 411 ASP A C 1
ATOM 3305 O O . ASP A 1 411 ? -8.998 11.712 21.983 1.00 94.31 411 ASP A O 1
ATOM 3309 N N . ARG A 1 412 ? -8.200 13.782 22.352 1.00 92.69 412 ARG A N 1
ATOM 3310 C CA . ARG A 1 412 ? -6.887 13.519 21.752 1.00 92.69 412 ARG A CA 1
ATOM 3311 C C . ARG A 1 412 ? -6.077 12.481 22.523 1.00 92.69 412 ARG A C 1
ATOM 3313 O O . ARG A 1 412 ? -5.302 11.770 21.892 1.00 92.69 412 ARG A O 1
ATOM 3320 N N . LYS A 1 413 ? -6.233 12.394 23.848 1.00 95.31 413 LYS A N 1
ATOM 3321 C CA . LYS A 1 413 ? -5.449 11.470 24.671 1.00 95.31 413 LYS A CA 1
ATOM 3322 C C . LYS A 1 413 ? -5.889 10.036 24.395 1.00 95.31 413 LYS A C 1
ATOM 3324 O O . LYS A 1 413 ? -5.057 9.221 24.010 1.00 95.31 413 LYS A O 1
ATOM 3329 N N . SER A 1 414 ? -7.189 9.759 24.465 1.00 96.00 414 SER A N 1
ATOM 3330 C CA . SER A 1 414 ? -7.711 8.426 24.140 1.00 96.00 414 SER A CA 1
ATOM 3331 C C . SER A 1 414 ? -7.512 8.058 22.668 1.00 96.00 414 SER A C 1
ATOM 3333 O O . SER A 1 414 ? -7.222 6.905 22.356 1.00 96.00 414 SER A O 1
ATOM 3335 N N . ALA A 1 415 ? -7.601 9.021 21.741 1.00 97.31 415 ALA A N 1
ATOM 3336 C CA . ALA A 1 415 ? -7.264 8.761 20.340 1.00 97.31 415 ALA A CA 1
ATOM 3337 C C . ALA A 1 415 ? -5.795 8.338 20.172 1.00 97.31 415 ALA A C 1
ATOM 3339 O O . ALA A 1 415 ? -5.503 7.449 19.372 1.00 97.31 415 ALA A O 1
ATOM 3340 N N . ASN A 1 416 ? -4.886 8.942 20.943 1.00 97.38 416 ASN A N 1
ATOM 3341 C CA . ASN A 1 416 ? -3.475 8.576 20.946 1.00 97.38 416 ASN A CA 1
ATOM 3342 C C . ASN A 1 416 ? -3.227 7.185 21.551 1.00 97.38 416 ASN A C 1
ATOM 3344 O O . ASN A 1 416 ? -2.417 6.430 21.028 1.00 97.38 416 ASN A O 1
ATOM 3348 N N . GLU A 1 417 ? -3.949 6.804 22.606 1.00 97.00 417 GLU A N 1
ATOM 3349 C CA . GLU A 1 417 ? -3.868 5.453 23.186 1.00 97.00 417 GLU A CA 1
ATOM 3350 C C . GLU A 1 417 ? -4.272 4.376 22.167 1.00 97.00 417 GLU A C 1
ATOM 3352 O O . GLU A 1 417 ? -3.564 3.384 21.989 1.00 97.00 417 GLU A O 1
ATOM 3357 N N . VAL A 1 418 ? -5.367 4.595 21.429 1.00 97.69 418 VAL A N 1
ATOM 3358 C CA . VAL A 1 418 ? -5.796 3.687 20.352 1.00 97.69 418 VAL A CA 1
ATOM 3359 C C . VAL A 1 418 ? -4.778 3.658 19.211 1.00 97.69 418 VAL A C 1
ATOM 3361 O O . VAL A 1 418 ? -4.461 2.588 18.697 1.00 97.69 418 VAL A O 1
ATOM 3364 N N . TYR A 1 419 ? -4.233 4.813 18.832 1.00 98.38 419 TYR A N 1
ATOM 3365 C CA . TYR A 1 419 ? -3.185 4.916 17.817 1.00 98.38 419 TYR A CA 1
ATOM 3366 C C . TYR A 1 419 ? -1.934 4.101 18.186 1.00 98.38 419 TYR A C 1
ATOM 3368 O O . TYR A 1 419 ? -1.470 3.298 17.376 1.00 98.38 419 TYR A O 1
ATOM 3376 N N . LEU A 1 420 ? -1.430 4.248 19.416 1.00 98.12 420 LEU A N 1
ATOM 3377 C CA . LEU A 1 420 ? -0.267 3.505 19.909 1.00 98.12 420 LEU A CA 1
ATOM 3378 C C . LEU A 1 420 ? -0.548 2.003 19.990 1.00 98.12 420 LEU A C 1
ATOM 3380 O O . LEU A 1 420 ? 0.308 1.201 19.627 1.00 98.12 420 LEU A O 1
ATOM 3384 N N . ARG A 1 421 ? -1.765 1.613 20.389 1.00 98.00 421 ARG A N 1
ATOM 3385 C CA . ARG A 1 421 ? -2.190 0.208 20.369 1.00 98.00 421 ARG A CA 1
ATOM 3386 C C . ARG A 1 421 ? -2.161 -0.377 18.956 1.00 98.00 421 ARG A C 1
ATOM 3388 O O . ARG A 1 421 ? -1.670 -1.485 18.778 1.00 98.00 421 ARG A O 1
ATOM 3395 N N . ILE A 1 422 ? -2.668 0.349 17.957 1.00 98.56 422 ILE A N 1
ATOM 3396 C CA . ILE A 1 422 ? -2.638 -0.092 16.552 1.00 98.56 422 ILE A CA 1
ATOM 3397 C C . ILE A 1 422 ? -1.188 -0.230 16.071 1.00 98.56 422 ILE A C 1
ATOM 3399 O O . ILE A 1 422 ? -0.859 -1.231 15.440 1.00 98.56 422 ILE A O 1
ATOM 3403 N N . LYS A 1 423 ? -0.318 0.736 16.400 1.00 98.50 423 LYS A N 1
ATOM 3404 C CA . LYS A 1 423 ? 1.115 0.678 16.072 1.00 98.50 423 LYS A CA 1
ATOM 3405 C C . LYS A 1 423 ? 1.782 -0.568 16.676 1.00 98.50 423 LYS A C 1
ATOM 3407 O O . LYS A 1 423 ? 2.385 -1.335 15.932 1.00 98.50 423 LYS A O 1
ATOM 3412 N N . SER A 1 424 ? 1.570 -0.823 17.973 1.00 98.38 424 SER A N 1
ATOM 3413 C CA . SER A 1 424 ? 2.066 -2.022 18.676 1.00 98.38 424 SER A CA 1
ATOM 3414 C C . SER A 1 424 ? 1.594 -3.311 18.007 1.00 98.38 424 SER A C 1
ATOM 3416 O O . SER A 1 424 ? 2.386 -4.213 17.767 1.00 98.38 424 SER A O 1
ATOM 3418 N N . GLN A 1 425 ? 0.317 -3.389 17.619 1.00 98.38 425 GLN A N 1
ATOM 3419 C CA . GLN A 1 425 ? -0.218 -4.575 16.945 1.00 98.38 425 GLN A CA 1
ATOM 3420 C C . GLN A 1 425 ? 0.437 -4.823 15.579 1.00 98.38 425 GLN A C 1
ATOM 3422 O O . GLN A 1 425 ? 0.683 -5.973 15.227 1.00 98.38 425 GLN A O 1
ATOM 3427 N N . VAL A 1 426 ? 0.762 -3.776 14.815 1.00 98.81 426 VAL A N 1
ATOM 3428 C CA . VAL A 1 426 ? 1.514 -3.924 13.556 1.00 98.81 426 VAL A CA 1
ATOM 3429 C C . VAL A 1 426 ? 2.933 -4.450 13.826 1.00 98.81 426 VAL A C 1
ATOM 3431 O O . VAL A 1 426 ? 3.384 -5.366 13.137 1.00 98.81 426 VAL A O 1
ATOM 3434 N N . GLU A 1 427 ? 3.621 -3.934 14.848 1.00 98.56 427 GLU A N 1
ATOM 3435 C CA . GLU A 1 427 ? 4.961 -4.395 15.255 1.00 98.56 427 GLU A CA 1
ATOM 3436 C C . GLU A 1 427 ? 4.953 -5.853 15.745 1.00 98.56 427 GLU A C 1
ATOM 3438 O O . GLU A 1 427 ? 5.824 -6.646 15.371 1.00 98.56 427 GLU A O 1
ATOM 3443 N N . GLU A 1 428 ? 3.944 -6.238 16.527 1.00 98.50 428 GLU A N 1
ATOM 3444 C CA . GLU A 1 428 ? 3.725 -7.606 17.003 1.00 98.50 428 GLU A CA 1
ATOM 3445 C C . GLU A 1 428 ? 3.469 -8.571 15.841 1.00 98.50 428 GLU A C 1
ATOM 3447 O O . GLU A 1 428 ? 4.082 -9.640 15.782 1.00 98.50 428 GLU A O 1
ATOM 3452 N N . ILE A 1 429 ? 2.625 -8.182 14.878 1.00 98.69 429 ILE A N 1
ATOM 3453 C CA . ILE A 1 429 ? 2.350 -8.971 13.672 1.00 98.69 429 ILE A CA 1
ATOM 3454 C C . ILE A 1 429 ? 3.632 -9.187 12.862 1.00 98.69 429 ILE A C 1
ATOM 3456 O O . ILE A 1 429 ? 3.945 -10.322 12.499 1.00 98.69 429 ILE A O 1
ATOM 3460 N N . MET A 1 430 ? 4.401 -8.127 12.595 1.00 98.44 430 MET A N 1
ATOM 3461 C CA . MET A 1 430 ? 5.671 -8.256 11.873 1.00 98.44 430 MET A CA 1
ATOM 3462 C C . MET A 1 430 ? 6.660 -9.139 12.638 1.00 98.44 430 MET A C 1
ATOM 3464 O O . MET A 1 430 ? 7.317 -9.989 12.041 1.00 98.44 430 MET A O 1
ATOM 3468 N N . SER A 1 431 ? 6.731 -9.001 13.963 1.00 98.44 431 SER A N 1
ATOM 3469 C CA . SER A 1 431 ? 7.590 -9.832 14.815 1.00 98.44 431 SER A CA 1
ATOM 3470 C C . SER A 1 431 ? 7.187 -11.307 14.778 1.00 98.44 431 SER A C 1
ATOM 3472 O O . SER A 1 431 ? 8.047 -12.185 14.705 1.00 98.44 431 SER A O 1
ATOM 3474 N N . TYR A 1 432 ? 5.886 -11.600 14.791 1.00 98.44 432 TYR A N 1
ATOM 3475 C CA . TYR A 1 432 ? 5.359 -12.951 14.615 1.00 98.44 432 TYR A CA 1
ATOM 3476 C C . TYR A 1 432 ? 5.746 -13.522 13.243 1.00 98.44 432 TYR A C 1
ATOM 3478 O O . TYR A 1 432 ? 6.332 -14.603 13.184 1.00 98.44 432 TYR A O 1
ATOM 3486 N N . LEU A 1 433 ? 5.514 -12.776 12.158 1.00 98.31 433 LEU A N 1
ATOM 3487 C CA . LEU A 1 433 ? 5.835 -13.205 10.794 1.00 98.31 433 LEU A CA 1
ATOM 3488 C C . LEU A 1 433 ? 7.339 -13.438 10.590 1.00 98.31 433 LEU A C 1
ATOM 3490 O O . LEU A 1 433 ? 7.725 -14.440 9.991 1.00 98.31 433 LEU A O 1
ATOM 3494 N N . LYS A 1 434 ? 8.197 -12.563 11.134 1.00 97.38 434 LYS A N 1
ATOM 3495 C CA . LYS A 1 434 ? 9.662 -12.715 11.086 1.00 97.38 434 LYS A CA 1
ATOM 3496 C C . LYS A 1 434 ? 10.148 -13.984 11.780 1.00 97.38 434 LYS A C 1
ATOM 3498 O O . LYS A 1 434 ? 11.115 -14.570 11.316 1.00 97.38 434 LYS A O 1
ATOM 3503 N N . ARG A 1 435 ? 9.500 -14.412 12.870 1.00 97.56 435 ARG A N 1
ATOM 3504 C CA . ARG A 1 435 ? 9.824 -15.690 13.525 1.00 97.56 435 ARG A CA 1
ATOM 3505 C C . ARG A 1 435 ? 9.282 -16.870 12.726 1.00 97.56 435 ARG A C 1
ATOM 3507 O O . ARG A 1 435 ? 10.021 -17.799 12.433 1.00 97.56 435 ARG A O 1
ATOM 3514 N N . LYS A 1 436 ? 8.006 -16.816 12.344 1.00 97.31 436 LYS A N 1
ATOM 3515 C CA . LYS A 1 436 ? 7.316 -17.936 11.699 1.00 97.31 436 LYS A CA 1
ATOM 3516 C C . LYS A 1 436 ? 7.827 -18.260 10.301 1.00 97.31 436 LYS A C 1
ATOM 3518 O O . LYS A 1 436 ? 7.880 -19.431 9.944 1.00 97.31 436 LYS A O 1
ATOM 3523 N N . ARG A 1 437 ? 8.286 -17.269 9.531 1.00 95.62 437 ARG A N 1
ATOM 3524 C CA . ARG A 1 437 ? 8.888 -17.527 8.212 1.00 95.62 437 ARG A CA 1
ATOM 3525 C C . ARG A 1 437 ? 10.120 -18.436 8.267 1.00 95.62 437 ARG A C 1
ATOM 3527 O O . ARG A 1 437 ? 10.423 -19.079 7.270 1.00 95.62 437 ARG A O 1
ATOM 3534 N N . GLU A 1 438 ? 10.832 -18.483 9.395 1.00 95.31 438 GLU A N 1
ATOM 3535 C CA . GLU A 1 438 ? 11.999 -19.360 9.573 1.00 95.31 438 GLU A CA 1
ATOM 3536 C C . GLU A 1 438 ? 11.590 -20.841 9.674 1.00 95.31 438 GLU A C 1
ATOM 3538 O O . GLU A 1 438 ? 12.389 -21.722 9.375 1.00 95.31 438 GLU A O 1
ATOM 3543 N N . GLU A 1 439 ? 10.333 -21.119 10.035 1.00 95.69 439 GLU A N 1
ATOM 3544 C CA . GLU A 1 439 ? 9.747 -22.465 10.086 1.00 95.69 439 GLU A CA 1
ATOM 3545 C C . GLU A 1 439 ? 9.208 -22.921 8.713 1.00 95.69 439 GLU A C 1
ATOM 3547 O O . GLU A 1 439 ? 8.742 -24.051 8.589 1.00 95.69 439 GLU A O 1
ATOM 3552 N N . ASP A 1 440 ? 9.240 -22.071 7.675 1.00 96.25 440 ASP A N 1
ATOM 3553 C CA . ASP A 1 440 ? 8.657 -22.384 6.366 1.00 96.25 440 ASP A CA 1
ATOM 3554 C C . ASP A 1 440 ? 9.595 -23.236 5.484 1.00 96.25 440 ASP A C 1
ATOM 3556 O O . ASP A 1 440 ? 10.564 -22.705 4.922 1.00 96.25 440 ASP A O 1
ATOM 3560 N N . PRO A 1 441 ? 9.279 -24.523 5.229 1.00 94.00 441 PRO A N 1
ATOM 3561 C CA . PRO A 1 441 ? 10.101 -25.370 4.361 1.00 94.00 441 PRO A CA 1
ATOM 3562 C C . PRO A 1 441 ? 10.072 -24.925 2.889 1.00 94.00 441 PRO A C 1
ATOM 3564 O O . PRO A 1 441 ? 10.916 -25.336 2.094 1.00 94.00 441 PRO A O 1
ATOM 3567 N N . TYR A 1 442 ? 9.117 -24.070 2.517 1.00 94.38 442 TYR A N 1
ATOM 3568 C CA . TYR A 1 442 ? 8.932 -23.522 1.178 1.00 94.38 442 TYR A CA 1
ATOM 3569 C C . TYR A 1 442 ? 9.364 -22.054 1.078 1.00 94.38 442 TYR A C 1
ATOM 3571 O O . TYR A 1 442 ? 9.012 -21.381 0.103 1.00 94.38 442 TYR A O 1
ATOM 3579 N N . ARG A 1 443 ? 10.141 -21.532 2.043 1.00 93.25 443 ARG A N 1
ATOM 3580 C CA . ARG A 1 443 ? 10.673 -20.159 1.989 1.00 93.25 443 ARG A CA 1
ATOM 3581 C C . ARG A 1 443 ? 11.601 -19.923 0.804 1.00 93.25 443 ARG A C 1
ATOM 3583 O O . ARG A 1 443 ? 11.576 -18.838 0.231 1.00 93.25 443 ARG A O 1
ATOM 3590 N N . SER A 1 444 ? 12.384 -20.912 0.394 1.00 90.69 444 SER A N 1
ATOM 3591 C CA . SER A 1 444 ? 13.313 -20.795 -0.733 1.00 90.69 444 SER A CA 1
ATOM 3592 C C . SER A 1 444 ? 12.693 -21.255 -2.057 1.00 90.69 444 SER A C 1
ATOM 3594 O O . SER A 1 444 ? 11.860 -22.160 -2.116 1.00 90.69 444 SER A O 1
ATOM 3596 N N . LEU A 1 445 ? 13.116 -20.611 -3.149 1.00 89.62 445 LEU A N 1
ATOM 3597 C CA . LEU A 1 445 ? 12.568 -20.832 -4.489 1.00 89.62 445 LEU A CA 1
ATOM 3598 C C . LEU A 1 445 ? 12.700 -22.286 -5.001 1.00 89.62 445 LEU A C 1
ATOM 3600 O O . LEU A 1 445 ? 11.723 -22.773 -5.570 1.00 89.62 445 LEU A O 1
ATOM 3604 N N . PRO A 1 446 ? 13.821 -23.016 -4.795 1.00 90.81 446 PRO A N 1
ATOM 3605 C CA . PRO A 1 446 ? 13.960 -24.388 -5.296 1.00 90.81 446 PRO A CA 1
ATOM 3606 C C . PRO A 1 446 ? 12.916 -25.362 -4.730 1.00 90.81 446 PRO A C 1
ATOM 3608 O O . PRO A 1 446 ? 12.356 -26.165 -5.471 1.00 90.81 446 PRO A O 1
ATOM 3611 N N . GLN A 1 447 ? 12.595 -25.262 -3.438 1.00 92.00 447 GLN A N 1
ATOM 3612 C CA . GLN A 1 447 ? 11.604 -26.105 -2.763 1.00 92.00 447 GLN A CA 1
ATOM 3613 C C . GLN A 1 447 ? 10.200 -25.838 -3.311 1.00 92.00 447 GLN A C 1
ATOM 3615 O O . GLN A 1 447 ? 9.430 -26.774 -3.528 1.00 92.00 447 GLN A O 1
ATOM 3620 N N . ARG A 1 448 ? 9.877 -24.570 -3.600 1.00 92.00 448 ARG A N 1
ATOM 3621 C CA . ARG A 1 448 ? 8.617 -24.203 -4.263 1.00 92.00 448 ARG A CA 1
ATOM 3622 C C . ARG A 1 448 ? 8.546 -24.723 -5.690 1.00 92.00 448 ARG A C 1
ATOM 3624 O O . ARG A 1 448 ? 7.529 -25.295 -6.070 1.00 92.00 448 ARG A O 1
ATOM 3631 N N . ALA A 1 449 ? 9.625 -24.562 -6.453 1.00 89.81 449 ALA A N 1
ATOM 3632 C CA . ALA A 1 449 ? 9.700 -25.038 -7.829 1.00 89.81 449 ALA A CA 1
ATOM 3633 C C . ALA A 1 449 ? 9.521 -26.563 -7.903 1.00 89.81 449 ALA A C 1
ATOM 3635 O O . ALA A 1 449 ? 8.751 -27.044 -8.730 1.00 89.81 449 ALA A O 1
ATOM 3636 N N . LEU A 1 450 ? 10.154 -27.320 -6.998 1.00 92.56 450 LEU A N 1
ATOM 3637 C CA . LEU A 1 450 ? 9.980 -28.771 -6.897 1.00 92.56 450 LEU A CA 1
ATOM 3638 C C . LEU A 1 450 ? 8.532 -29.159 -6.563 1.00 92.56 450 LEU A C 1
ATOM 3640 O O . LEU A 1 450 ? 7.967 -30.056 -7.192 1.00 92.56 450 LEU A O 1
ATOM 3644 N N . TYR A 1 451 ? 7.915 -28.466 -5.603 1.00 93.44 451 TYR A N 1
ATOM 3645 C CA . TYR A 1 451 ? 6.514 -28.692 -5.253 1.00 93.44 451 TYR A CA 1
ATOM 3646 C C . TYR A 1 451 ? 5.591 -28.453 -6.455 1.00 93.44 451 TYR A C 1
ATOM 3648 O O . TYR A 1 451 ? 4.791 -29.316 -6.803 1.00 93.44 451 TYR A O 1
ATOM 3656 N N . GLN A 1 452 ? 5.743 -27.322 -7.143 1.00 91.06 452 GLN A N 1
ATOM 3657 C CA . GLN A 1 452 ? 4.933 -26.982 -8.314 1.00 91.06 452 GLN A CA 1
ATOM 3658 C C . GLN A 1 452 ? 5.189 -27.910 -9.509 1.00 91.06 452 GLN A C 1
ATOM 3660 O O . GLN A 1 452 ? 4.262 -28.214 -10.253 1.00 91.06 452 GLN A O 1
ATOM 3665 N N . ALA A 1 453 ? 6.413 -28.409 -9.688 1.00 91.69 453 ALA A N 1
ATOM 3666 C CA . ALA A 1 453 ? 6.704 -29.420 -10.704 1.00 91.69 453 ALA A CA 1
ATOM 3667 C C . ALA A 1 453 ? 5.997 -30.756 -10.413 1.00 91.69 453 ALA A C 1
ATOM 3669 O O . ALA A 1 453 ? 5.613 -31.459 -11.343 1.00 91.69 453 ALA A O 1
ATOM 3670 N N . THR A 1 454 ? 5.799 -31.086 -9.133 1.00 94.31 454 THR A N 1
ATOM 3671 C CA . THR A 1 454 ? 5.163 -32.340 -8.698 1.00 94.31 454 THR A CA 1
ATOM 3672 C C . THR A 1 454 ? 3.635 -32.253 -8.711 1.00 94.31 454 THR A C 1
ATOM 3674 O O . THR A 1 454 ? 2.964 -33.183 -9.148 1.00 94.31 454 THR A O 1
ATOM 3677 N N . TRP A 1 455 ? 3.077 -31.135 -8.241 1.00 91.88 455 TRP A N 1
ATOM 3678 C CA . TRP A 1 455 ? 1.637 -30.971 -7.991 1.00 91.88 455 TRP A CA 1
ATOM 3679 C C . TRP A 1 455 ? 0.931 -30.041 -8.991 1.00 91.88 455 TRP A C 1
ATOM 3681 O O . TRP A 1 455 ? -0.285 -29.876 -8.928 1.00 91.88 455 TRP A O 1
ATOM 3691 N N . GLY A 1 456 ? 1.677 -29.444 -9.925 1.00 88.31 456 GLY A N 1
ATOM 3692 C CA . GLY A 1 456 ? 1.183 -28.515 -10.940 1.00 88.31 456 GLY A CA 1
ATOM 3693 C C . GLY A 1 456 ? 1.549 -27.052 -10.661 1.00 88.31 456 GLY A C 1
ATOM 3694 O O . GLY A 1 456 ? 1.631 -26.605 -9.517 1.00 88.31 456 GLY A O 1
ATOM 3695 N N . ALA A 1 457 ? 1.729 -26.272 -11.732 1.00 79.19 457 ALA A N 1
ATOM 3696 C CA . ALA A 1 457 ? 2.171 -24.874 -11.656 1.00 79.19 457 ALA A CA 1
ATOM 3697 C C . ALA A 1 457 ? 1.192 -23.937 -10.919 1.00 79.19 457 ALA A C 1
ATOM 3699 O O . ALA A 1 457 ? 1.594 -22.876 -10.448 1.00 79.19 457 ALA A O 1
ATOM 3700 N N . SER A 1 458 ? -0.084 -24.319 -10.825 1.00 79.19 458 SER A N 1
ATOM 3701 C CA . SER A 1 458 ? -1.139 -23.582 -10.120 1.00 79.19 458 SER A CA 1
ATOM 3702 C C . SER A 1 458 ? -1.417 -24.101 -8.706 1.00 79.19 458 SER A C 1
ATOM 3704 O O . SER A 1 458 ? -2.310 -23.580 -8.041 1.00 79.19 458 SER A O 1
ATOM 3706 N N . ALA A 1 459 ? -0.699 -25.128 -8.238 1.00 85.19 459 ALA A N 1
ATOM 3707 C CA . ALA A 1 459 ? -0.904 -25.667 -6.901 1.00 85.19 459 ALA A CA 1
ATOM 3708 C C . ALA A 1 459 ? -0.540 -24.624 -5.835 1.00 85.19 459 ALA A C 1
ATOM 3710 O O . ALA A 1 459 ? 0.519 -23.992 -5.899 1.00 85.19 459 ALA A O 1
ATOM 3711 N N . GLN A 1 460 ? -1.407 -24.465 -4.830 1.00 88.38 460 GLN A N 1
ATOM 3712 C CA . GLN A 1 460 ? -1.119 -23.602 -3.690 1.00 88.38 460 GLN A CA 1
ATOM 3713 C C . GLN A 1 460 ? 0.034 -24.211 -2.887 1.00 88.38 460 GLN A C 1
ATOM 3715 O O . GLN A 1 460 ? -0.079 -25.313 -2.348 1.00 88.38 460 GLN A O 1
ATOM 3720 N N . VAL A 1 461 ? 1.155 -23.494 -2.826 1.00 92.31 461 VAL A N 1
ATOM 3721 C CA . VAL A 1 461 ? 2.349 -23.948 -2.111 1.00 92.31 461 VAL A CA 1
ATOM 3722 C C . VAL A 1 461 ? 2.095 -23.891 -0.592 1.00 92.31 461 VAL A C 1
ATOM 3724 O O . VAL A 1 461 ? 1.669 -22.840 -0.089 1.00 92.31 461 VAL A O 1
ATOM 3727 N N . PRO A 1 462 ? 2.363 -24.973 0.165 1.00 94.12 462 PRO A N 1
ATOM 3728 C CA . PRO A 1 462 ? 2.233 -24.978 1.619 1.00 94.12 462 PRO A CA 1
ATOM 3729 C C . PRO A 1 462 ? 3.208 -23.994 2.284 1.00 94.12 462 PRO A C 1
ATOM 3731 O O . PRO A 1 462 ? 4.053 -23.395 1.635 1.00 94.12 462 PRO A O 1
ATOM 3734 N N . THR A 1 463 ? 3.042 -23.777 3.584 1.00 95.69 463 THR A N 1
ATOM 3735 C CA . THR A 1 463 ? 3.801 -22.870 4.471 1.00 95.69 463 THR A CA 1
ATOM 3736 C C . THR A 1 463 ? 3.720 -23.440 5.886 1.00 95.69 463 THR A C 1
ATOM 3738 O O . THR A 1 463 ? 3.085 -24.480 6.067 1.00 95.69 463 THR A O 1
ATOM 3741 N N . PHE A 1 464 ? 4.315 -22.765 6.865 1.00 95.19 464 PHE A N 1
ATOM 3742 C CA . PHE A 1 464 ? 4.173 -23.104 8.279 1.00 95.19 464 PHE A CA 1
ATOM 3743 C C . PHE A 1 464 ? 2.706 -23.106 8.746 1.00 95.19 464 PHE A C 1
ATOM 3745 O O . PHE A 1 464 ? 1.838 -22.457 8.157 1.00 95.19 464 PHE A O 1
ATOM 3752 N N . GLU A 1 465 ? 2.441 -23.808 9.845 1.00 91.75 465 GLU A N 1
ATOM 3753 C CA . GLU A 1 465 ? 1.153 -23.726 10.533 1.00 91.75 465 GLU A CA 1
ATOM 3754 C C . GLU A 1 465 ? 1.107 -22.473 11.435 1.00 91.75 465 GLU A C 1
ATOM 3756 O O . GLU A 1 465 ? 2.063 -22.245 12.199 1.00 91.75 465 GLU A O 1
ATOM 3761 N N . PRO A 1 466 ? 0.051 -21.639 11.322 1.00 86.06 466 PRO A N 1
ATOM 3762 C CA . PRO A 1 466 ? -0.075 -20.393 12.077 1.00 86.06 466 PRO A CA 1
ATOM 3763 C C . PRO A 1 466 ? -0.096 -20.547 13.604 1.00 86.06 466 PRO A C 1
ATOM 3765 O O . PRO A 1 466 ? -0.774 -21.467 14.108 1.00 86.06 466 PRO A O 1
#

Secondary structure (DSSP, 8-state):
----------PPPP---HHHHHHHHHHHHHHHHHHHHHHHHH-STT----B--EEETT-SSSPPHHHHHHHHHH-TTB--EEETT--GGGG-------SS---------S-----S-S----SS-----S-PPTT--HHHHHHHTT---SSSS--TTTT--PPPHHHHIIIIIIITHHHHHHH--EEEEE-TTS-EEESSTTS-SSS-EEEEE---GGGTTHHHHHHHHHHHS---EEEEE-GGGG-STT--TT-SS-TTHHHHHTT-EE--HHHHHHHHHTT-EEEE-SSTHHHHT--TT-TT-----S--HHHHHHHHHTPEEEEEEEE-HHHHEEEEE-HHHHTTSTTHHHHHHHHHHHS--TTTT--SGGG-------EEEE--S---EEEE---EE-TT-GGGGT-HHHHHHHHHHHHHHHHHHHHHHHHHGGG-TTSSHHHHHHHHHHH-TTSPPP----

Foldseek 3Di:
DDDDDDDDDDDDDDDDDPVVVVVVVVLVVVVVPVVVVVCVVCPPPPHPDAWEDEEEQPEPNGDHLVVLVVCVVPPPRYFAAYHNHDYPQQQPADDFDDDDDDDDDDDDDDDDDDGPDDDDFPQDGDDDGPTHDPPDDVVLQCQLLQNQDRDPDRDLQVRADADDPVSLCCVDVPVCPVVCLQFLEWAWEAAQVRDIDTACPLPDLWFDEEEEAFQAAQNSVVSVVLSRCCVPNVAQEAEAAACLLSDRPPRDSHHNGDPSSVCRNRRYDHHDPVSLLVCLVVRHHYYDYQLHLCRNQPDPPCGPPRLHFLALVVLLSCLQSQGKYWYKYKDCNVQFKDQPDGPVRQCPDPPSVVVQVVSVVPGDQPQPVGDDSSSDNRDDDTDMDTRAFFHMYMYTYHIDGSPPVNVCNVDRPVSSVVVVVSVVVNSVNNVVCVVQRVVFPRGTSVSSVVVCVVPHVPDNDDTGDD